Protein AF-0000000078639672 (afdb_homodimer)

Radius of gyration: 25.19 Å; Cα contacts (8 Å, |Δi|>4): 511; chains: 2; bounding box: 59×84×53 Å

Secondary structure (DSSP, 8-state):
-HHHHHHHHHHHHHHHHHHHHHHHHHHHH-TT-S-HHHHHHHHHHHHHHHHHHHHHHHHHHHHHTTHHHHHHHHHHHHHHHHHHHH--HHHHHHHHHHHHHHHHHHHHHHHHHHHHT--GGGHHHHHHHHHHHHHHHHHHHHHHHHHHT--HHHHHHHHHHHHHHHHHHHHHHHHHHHHHHHHHHHHHHHHHHHHHHHHHHHHHHHHHHH-/-HHHHHHHHHHHHHHHHHHHHHHHHHHHH-TT-S-HHHHHHHHHHHHHHHHHHHHHHHHHHHHHTTHHHHHHHHHHHHHHHHHHHH--HHHHHHHHHHHHHHHHHHHHHHHHHHHHT--GGGHHHHHHHHHHHHHHHHHHHHHHHHHHT--HHHHHHHHHHHHHHHHHHHHHHHHHHHHHHHHHHHHHHHHHHHHHHHHHHHHHHHHHHH-

Solvent-accessible surface area (backbone atoms only — not comparable to full-atom values): 20498 Å² total; per-residue (Å²): 112,68,67,54,38,49,51,46,15,52,54,46,17,54,51,50,50,50,62,72,43,42,61,59,45,48,40,70,60,40,70,80,59,84,51,60,68,56,47,53,37,49,16,32,46,35,18,17,59,18,10,49,45,23,58,73,41,40,65,52,35,68,72,54,47,58,51,57,55,34,50,51,38,36,50,46,10,52,44,29,32,47,48,26,70,63,67,37,64,71,57,39,52,52,44,52,25,49,46,32,15,53,47,32,17,50,53,30,44,47,51,32,56,51,51,67,74,45,56,76,86,46,40,44,54,51,50,10,47,31,47,20,51,11,26,44,53,30,27,52,54,50,51,53,47,62,72,64,63,59,54,66,43,55,46,28,36,49,51,11,49,53,28,41,55,48,23,52,54,47,46,53,51,42,52,50,47,51,50,46,49,55,48,37,51,63,52,45,54,54,47,48,51,49,46,49,48,46,45,50,49,45,52,53,46,51,54,50,69,75,95,111,69,67,54,39,50,51,47,14,51,54,46,17,55,51,50,50,51,61,72,42,43,62,58,46,49,40,71,62,40,69,82,60,86,51,60,67,56,49,54,37,48,15,32,45,36,20,16,59,18,9,48,48,22,57,72,41,42,65,52,36,69,72,56,48,59,53,57,56,36,50,50,38,37,50,45,12,52,44,31,32,47,47,26,68,64,67,38,62,71,58,39,54,52,45,51,25,48,44,32,16,54,48,31,18,49,52,29,45,48,51,31,54,53,51,67,74,46,56,76,86,46,40,42,54,49,48,10,49,31,47,20,51,10,26,44,50,30,27,53,54,49,51,53,47,63,73,66,62,58,54,66,41,54,46,29,35,49,49,11,49,52,28,41,55,48,25,54,55,48,46,53,50,43,53,52,47,50,50,45,48,56,50,37,50,62,52,45,54,52,46,48,50,49,47,49,48,47,46,50,48,44,54,52,48,53,56,51,69,75,96

InterPro domains:
  IPR002666 Reduced folate carrier [PF01770] (8-157)
  IPR002666 Reduced folate carrier [PTHR10686] (8-180)

Organism: Amborella trichopoda (NCBI:txid13333)

Structure (mmCIF, N/CA/C/O backbone):
data_AF-0000000078639672-model_v1
#
loop_
_entity.id
_entity.type
_entity.pdbx_description
1 polymer 'Nodulin-like domain-containing protein'
#
loop_
_atom_site.group_PDB
_atom_site.id
_atom_site.type_symbol
_atom_site.label_atom_id
_atom_site.label_alt_id
_atom_site.label_comp_id
_atom_site.label_asym_id
_atom_site.label_entity_id
_atom_site.label_seq_id
_atom_site.pdbx_PDB_ins_code
_atom_site.Cartn_x
_atom_site.Cartn_y
_atom_site.Cartn_z
_atom_site.occupancy
_atom_site.B_iso_or_equiv
_atom_site.auth_seq_id
_atom_site.auth_comp_id
_atom_site.auth_asym_id
_atom_site.auth_atom_id
_atom_site.pdbx_PDB_model_num
ATOM 1 N N . MET A 1 1 ? -13.82 11.18 11.859 1 69.06 1 MET A N 1
ATOM 2 C CA . MET A 1 1 ? -12.469 10.625 11.859 1 69.06 1 MET A CA 1
ATOM 3 C C . MET A 1 1 ? -12.5 9.102 11.781 1 69.06 1 MET A C 1
ATOM 5 O O . MET A 1 1 ? -11.875 8.508 10.906 1 69.06 1 MET A O 1
ATOM 9 N N . PHE A 1 2 ? -13.398 8.531 12.539 1 73.81 2 PHE A N 1
ATOM 10 C CA . PHE A 1 2 ? -13.492 7.074 12.586 1 73.81 2 PHE A CA 1
ATOM 11 C C . PHE A 1 2 ? -14.055 6.531 11.281 1 73.81 2 PHE A C 1
ATOM 13 O O . PHE A 1 2 ? -13.57 5.527 10.758 1 73.81 2 PHE A O 1
ATOM 20 N N . GLU A 1 3 ? -14.969 7.25 10.695 1 77.62 3 GLU A N 1
ATOM 21 C CA . GLU A 1 3 ? -15.586 6.805 9.453 1 77.62 3 GLU A CA 1
ATOM 22 C C . GLU A 1 3 ? -14.578 6.793 8.305 1 77.62 3 GLU A C 1
ATOM 24 O O . GLU A 1 3 ? -14.594 5.895 7.465 1 77.62 3 GLU A O 1
ATOM 29 N N . ASP A 1 4 ? -13.703 7.715 8.289 1 81.12 4 ASP A N 1
ATOM 30 C CA . ASP A 1 4 ? -12.695 7.797 7.234 1 81.12 4 ASP A CA 1
ATOM 31 C C . ASP A 1 4 ? -11.641 6.711 7.398 1 81.12 4 ASP A C 1
ATOM 33 O O . ASP A 1 4 ? -11.148 6.156 6.414 1 81.12 4 ASP A O 1
ATOM 37 N N . GLU A 1 5 ? -11.414 6.398 8.594 1 83.75 5 GLU A N 1
ATOM 38 C CA . GLU A 1 5 ? -10.453 5.328 8.859 1 83.75 5 GLU A CA 1
ATOM 39 C C . GLU A 1 5 ? -11.008 3.975 8.422 1 83.75 5 GLU A C 1
ATOM 41 O O . GLU A 1 5 ? -10.266 3.141 7.895 1 83.75 5 GLU A O 1
ATOM 46 N N . VAL A 1 6 ? -12.25 3.857 8.695 1 85.44 6 VAL A N 1
ATOM 47 C CA . VAL A 1 6 ? -12.891 2.605 8.305 1 85.44 6 VAL A CA 1
ATOM 48 C C . VAL A 1 6 ? -12.914 2.488 6.785 1 85.44 6 VAL A C 1
ATOM 50 O O . VAL A 1 6 ? -12.664 1.415 6.234 1 85.44 6 VAL A O 1
ATOM 53 N N . ARG A 1 7 ? -13.148 3.555 6.188 1 84.94 7 ARG A N 1
ATOM 54 C CA . ARG A 1 7 ? -13.188 3.551 4.73 1 84.94 7 ARG A CA 1
ATOM 55 C C . ARG A 1 7 ? -11.812 3.234 4.145 1 84.94 7 ARG A C 1
ATOM 57 O O . ARG A 1 7 ? -11.711 2.486 3.172 1 84.94 7 ARG A O 1
ATOM 64 N N . TRP A 1 8 ? -10.859 3.799 4.73 1 87.44 8 TRP A N 1
ATOM 65 C CA . TRP A 1 8 ? -9.492 3.523 4.293 1 87.44 8 TRP A CA 1
ATOM 66 C C . TRP A 1 8 ? -9.148 2.049 4.48 1 87.44 8 TRP A C 1
ATOM 68 O O . TRP A 1 8 ? -8.633 1.404 3.568 1 87.44 8 TRP A O 1
ATOM 78 N N . ALA A 1 9 ? -9.492 1.566 5.578 1 89.62 9 ALA A N 1
ATOM 79 C CA . ALA A 1 9 ? -9.133 0.195 5.93 1 89.62 9 ALA A CA 1
ATOM 80 C C . ALA A 1 9 ? -9.852 -0.807 5.031 1 89.62 9 ALA A C 1
ATOM 82 O O . ALA A 1 9 ? -9.258 -1.787 4.582 1 89.62 9 ALA A O 1
ATOM 83 N N . VAL A 1 10 ? -11.078 -0.561 4.758 1 90.31 10 VAL A N 1
ATOM 84 C CA . VAL A 1 10 ? -11.883 -1.469 3.951 1 90.31 10 VAL A CA 1
ATOM 85 C C . VAL A 1 10 ? -11.391 -1.458 2.506 1 90.31 10 VAL A C 1
ATOM 87 O O . VAL A 1 10 ? -11.25 -2.514 1.886 1 90.31 10 VAL A O 1
ATOM 90 N N . ALA A 1 11 ? -11.18 -0.296 1.993 1 90.38 11 ALA A N 1
ATOM 91 C CA . ALA A 1 11 ? -10.68 -0.192 0.625 1 90.38 11 ALA A CA 1
ATOM 92 C C . ALA A 1 11 ? -9.305 -0.841 0.494 1 90.38 11 ALA A C 1
ATOM 94 O O . ALA A 1 11 ? -9.031 -1.54 -0.485 1 90.38 11 ALA A O 1
ATOM 95 N N . TYR A 1 12 ? -8.508 -0.645 1.438 1 91.06 12 TYR A N 1
ATOM 96 C CA . TYR A 1 12 ? -7.172 -1.234 1.435 1 91.06 12 TYR A CA 1
ATOM 97 C C . TYR A 1 12 ? -7.246 -2.756 1.483 1 91.06 12 TYR A C 1
ATOM 99 O O . TYR A 1 12 ? -6.574 -3.443 0.71 1 91.06 12 TYR A O 1
ATOM 107 N N . ALA A 1 13 ? -7.996 -3.189 2.418 1 92.81 13 ALA A N 1
ATOM 108 C CA . ALA A 1 13 ? -8.117 -4.637 2.584 1 92.81 13 ALA A CA 1
ATOM 109 C C . ALA A 1 13 ? -8.633 -5.293 1.308 1 92.81 13 ALA A C 1
ATOM 111 O O . ALA A 1 13 ? -8.078 -6.297 0.849 1 92.81 13 ALA A O 1
ATOM 112 N N . GLY A 1 14 ? -9.703 -4.738 0.799 1 93.19 14 GLY A N 1
ATOM 113 C CA . GLY A 1 14 ? -10.273 -5.293 -0.419 1 93.19 14 GLY A CA 1
ATOM 114 C C . GLY A 1 14 ? -9.305 -5.289 -1.585 1 93.19 14 GLY A C 1
ATOM 115 O O . GLY A 1 14 ? -9.156 -6.297 -2.279 1 93.19 14 GLY A O 1
ATOM 116 N N . PHE A 1 15 ? -8.633 -4.211 -1.782 1 92.56 15 PHE A N 1
ATOM 117 C CA . PHE A 1 15 ? -7.707 -4.105 -2.9 1 92.56 15 PHE A CA 1
ATOM 118 C C . PHE A 1 15 ? -6.504 -5.023 -2.689 1 92.56 15 PHE A C 1
ATOM 120 O O . PHE A 1 15 ? -6 -5.621 -3.643 1 92.56 15 PHE A O 1
ATOM 127 N N . SER A 1 16 ? -6.027 -5.07 -1.49 1 90.56 16 SER A N 1
ATOM 128 C CA . SER A 1 16 ? -4.914 -5.961 -1.183 1 90.56 16 SER A CA 1
ATOM 129 C C . SER A 1 16 ? -5.258 -7.41 -1.513 1 90.56 16 SER A C 1
ATOM 131 O O . SER A 1 16 ? -4.41 -8.156 -1.998 1 90.56 16 SER A O 1
ATOM 133 N N . LEU A 1 17 ? -6.434 -7.801 -1.292 1 90.94 17 LEU A N 1
ATOM 134 C CA . LEU A 1 17 ? -6.875 -9.148 -1.628 1 90.94 17 LEU A CA 1
ATOM 135 C C . LEU A 1 17 ? -6.848 -9.375 -3.137 1 90.94 17 LEU A C 1
ATOM 137 O O . LEU A 1 17 ? -6.406 -10.422 -3.605 1 90.94 17 LEU A O 1
ATOM 141 N N . VAL A 1 18 ? -7.324 -8.414 -3.836 1 91.75 18 VAL A N 1
ATOM 142 C CA . VAL A 1 18 ? -7.316 -8.492 -5.293 1 91.75 18 VAL A CA 1
ATOM 143 C C . VAL A 1 18 ? -5.883 -8.641 -5.793 1 91.75 18 VAL A C 1
ATOM 145 O O . VAL A 1 18 ? -5.613 -9.438 -6.695 1 91.75 18 VAL A O 1
ATOM 148 N N . GLN A 1 19 ? -5.02 -7.926 -5.172 1 87.44 19 GLN A N 1
ATOM 149 C CA . GLN A 1 19 ? -3.619 -7.969 -5.586 1 87.44 19 GLN A CA 1
ATOM 150 C C . GLN A 1 19 ? -2.986 -9.312 -5.242 1 87.44 19 GLN A C 1
ATOM 152 O O . GLN A 1 19 ? -2.221 -9.867 -6.031 1 87.44 19 GLN A O 1
ATOM 157 N N . ASN A 1 20 ? -3.289 -9.828 -4.141 1 82.81 20 ASN A N 1
ATOM 158 C CA . ASN A 1 20 ? -2.686 -11.062 -3.662 1 82.81 20 ASN A CA 1
ATOM 159 C C . ASN A 1 20 ? -3.15 -12.266 -4.48 1 82.81 20 ASN A C 1
ATOM 161 O O . ASN A 1 20 ? -2.414 -13.242 -4.633 1 82.81 20 ASN A O 1
ATOM 165 N N . TYR A 1 21 ? -4.309 -12.148 -5.039 1 86.38 21 TYR A N 1
ATOM 166 C CA . TYR A 1 21 ? -4.867 -13.312 -5.715 1 86.38 21 TYR A CA 1
ATOM 167 C C . TYR A 1 21 ? -4.965 -13.078 -7.219 1 86.38 21 TYR A C 1
ATOM 169 O O . TYR A 1 21 ? -5.484 -13.922 -7.953 1 86.38 21 TYR A O 1
ATOM 177 N N . GLY A 1 22 ? -4.523 -11.961 -7.621 1 87.44 22 GLY A N 1
ATOM 178 C CA . GLY A 1 22 ? -4.586 -11.633 -9.039 1 87.44 22 GLY A CA 1
ATOM 179 C C . GLY A 1 22 ? -3.873 -12.648 -9.914 1 87.44 22 GLY A C 1
ATOM 180 O O . GLY A 1 22 ? -4.445 -13.141 -10.891 1 87.44 22 GLY A O 1
ATOM 181 N N . THR A 1 23 ? -2.709 -12.945 -9.555 1 81.81 23 THR A N 1
ATOM 182 C CA . THR A 1 23 ? -1.914 -13.875 -10.359 1 81.81 23 THR A CA 1
ATOM 183 C C . THR A 1 23 ? -2.537 -15.266 -10.359 1 81.81 23 THR A C 1
ATOM 185 O O . THR A 1 23 ? -2.496 -15.969 -11.367 1 81.81 23 THR A O 1
ATOM 188 N N . ASN A 1 24 ? -3.088 -15.648 -9.219 1 83.12 24 ASN A N 1
ATOM 189 C CA . ASN A 1 24 ? -3.787 -16.922 -9.141 1 83.12 24 ASN A CA 1
ATOM 190 C C . ASN A 1 24 ? -4.965 -16.984 -10.117 1 83.12 24 ASN A C 1
ATOM 192 O O . ASN A 1 24 ? -5.23 -18.016 -10.711 1 83.12 24 ASN A O 1
ATOM 196 N N . LEU A 1 25 ? -5.656 -15.922 -10.195 1 89.06 25 LEU A N 1
ATOM 197 C CA . LEU A 1 25 ? -6.789 -15.844 -11.109 1 89.06 25 LEU A CA 1
ATOM 198 C C . LEU A 1 25 ? -6.332 -15.977 -12.562 1 89.06 25 LEU A C 1
ATOM 200 O O . LEU A 1 25 ? -6.938 -16.703 -13.344 1 89.06 25 LEU A O 1
ATOM 204 N N . PHE A 1 26 ? -5.207 -15.312 -12.883 1 90.19 26 PHE A N 1
ATOM 205 C CA . PHE A 1 26 ? -4.672 -15.367 -14.242 1 90.19 26 PHE A CA 1
ATOM 206 C C . PHE A 1 26 ? -4.258 -16.781 -14.602 1 90.19 26 PHE A C 1
ATOM 208 O O . PHE A 1 26 ? -4.543 -17.266 -15.703 1 90.19 26 PHE A O 1
ATOM 215 N N . GLU A 1 27 ? -3.619 -17.406 -13.711 1 85.62 27 GLU A N 1
ATOM 216 C CA . GLU A 1 27 ? -3.137 -18.766 -13.953 1 85.62 27 GLU A CA 1
ATOM 217 C C . GLU A 1 27 ? -4.297 -19.75 -14.086 1 85.62 27 GLU A C 1
ATOM 219 O O . GLU A 1 27 ? -4.211 -20.719 -14.852 1 85.62 27 GLU A O 1
ATOM 224 N N . ALA A 1 28 ? -5.32 -19.516 -13.352 1 87.94 28 ALA A N 1
ATOM 225 C CA . ALA A 1 28 ? -6.492 -20.391 -13.422 1 87.94 28 ALA A CA 1
ATOM 226 C C . ALA A 1 28 ? -7.188 -20.266 -14.773 1 87.94 28 ALA A C 1
ATOM 228 O O . ALA A 1 28 ? -7.762 -21.234 -15.273 1 87.94 28 ALA A O 1
ATOM 229 N N . ILE A 1 29 ? -7.184 -19.109 -15.32 1 91.56 29 ILE A N 1
ATOM 230 C CA . ILE A 1 29 ? -7.828 -18.891 -16.609 1 91.56 29 ILE A CA 1
ATOM 231 C C . ILE A 1 29 ? -6.945 -19.422 -17.734 1 91.56 29 ILE A C 1
ATOM 233 O O . ILE A 1 29 ? -7.422 -20.125 -18.625 1 91.56 29 ILE A O 1
ATOM 237 N N . ASP A 1 30 ? -5.68 -19.031 -17.672 1 91.88 30 ASP A N 1
ATOM 238 C CA . ASP A 1 30 ? -4.73 -19.438 -18.703 1 91.88 30 ASP A CA 1
ATOM 239 C C . ASP A 1 30 ? -3.373 -19.781 -18.094 1 91.88 30 ASP A C 1
ATOM 241 O O . ASP A 1 30 ? -2.482 -18.938 -18.031 1 91.88 30 ASP A O 1
ATOM 245 N N . PRO A 1 31 ? -3.188 -20.984 -17.797 1 86.44 31 PRO A N 1
ATOM 246 C CA . PRO A 1 31 ? -1.941 -21.422 -17.172 1 86.44 31 PRO A CA 1
ATOM 247 C C . PRO A 1 31 ? -0.727 -21.266 -18.078 1 86.44 31 PRO A C 1
ATOM 249 O O . PRO A 1 31 ? 0.41 -21.234 -17.594 1 86.44 31 PRO A O 1
ATOM 252 N N . LYS A 1 32 ? -0.931 -21.156 -19.312 1 86.38 32 LYS A N 1
ATOM 253 C CA . LYS A 1 32 ? 0.191 -21.094 -20.234 1 86.38 32 LYS A CA 1
ATOM 254 C C . LYS A 1 32 ? 0.578 -19.641 -20.531 1 86.38 32 LYS A C 1
ATOM 256 O O . LYS A 1 32 ? 1.569 -19.391 -21.219 1 86.38 32 LYS A O 1
ATOM 261 N N . SER A 1 33 ? -0.171 -18.828 -19.984 1 83.81 33 SER A N 1
ATOM 262 C CA . SER A 1 33 ? 0.112 -17.422 -20.297 1 83.81 33 SER A CA 1
ATOM 263 C C . SER A 1 33 ? 1.428 -16.984 -19.656 1 83.81 33 SER A C 1
ATOM 265 O O . SER A 1 33 ? 1.696 -17.266 -18.5 1 83.81 33 SER A O 1
ATOM 267 N N . LYS A 1 34 ? 2.27 -16.297 -20.484 1 78.5 34 LYS A N 1
ATOM 268 C CA . LYS A 1 34 ? 3.543 -15.773 -20 1 78.5 34 LYS A CA 1
ATOM 269 C C . LYS A 1 34 ? 3.447 -14.281 -19.719 1 78.5 34 LYS A C 1
ATOM 271 O O . LYS A 1 34 ? 4.461 -13.625 -19.469 1 78.5 34 LYS A O 1
ATOM 276 N N . PHE A 1 35 ? 2.227 -13.789 -19.625 1 82 35 PHE A N 1
ATOM 277 C CA . PHE A 1 35 ? 2.057 -12.344 -19.547 1 82 35 PHE A CA 1
ATOM 278 C C . PHE A 1 35 ? 1.667 -11.922 -18.141 1 82 35 PHE A C 1
ATOM 280 O O . PHE A 1 35 ? 1.546 -10.727 -17.859 1 82 35 PHE A O 1
ATOM 287 N N . ASN A 1 36 ? 1.605 -12.75 -17.188 1 83.06 36 ASN A N 1
ATOM 288 C CA . ASN A 1 36 ? 1.139 -12.438 -15.844 1 83.06 36 ASN A CA 1
ATOM 289 C C . ASN A 1 36 ? 2.025 -11.391 -15.172 1 83.06 36 ASN A C 1
ATOM 291 O O . ASN A 1 36 ? 1.525 -10.422 -14.594 1 83.06 36 ASN A O 1
ATOM 295 N N . GLY A 1 37 ? 3.264 -11.586 -15.258 1 78.81 37 GLY A N 1
ATOM 296 C CA . GLY A 1 37 ? 4.188 -10.617 -14.695 1 78.81 37 GLY A CA 1
ATOM 297 C C . GLY A 1 37 ? 4.07 -9.242 -15.344 1 78.81 37 GLY A C 1
ATOM 298 O O . GLY A 1 37 ? 4.145 -8.219 -14.656 1 78.81 37 GLY A O 1
ATOM 299 N N . HIS A 1 38 ? 3.852 -9.281 -16.609 1 82.38 38 HIS A N 1
ATOM 300 C CA . HIS A 1 38 ? 3.715 -8.031 -17.344 1 82.38 38 HIS A CA 1
ATOM 301 C C . HIS A 1 38 ? 2.432 -7.305 -16.953 1 82.38 38 HIS A C 1
ATOM 303 O O . HIS A 1 38 ? 2.406 -6.074 -16.906 1 82.38 38 HIS A O 1
ATOM 309 N N . ILE A 1 39 ? 1.411 -8.055 -16.703 1 87 39 ILE A N 1
ATOM 310 C CA . ILE A 1 39 ? 0.132 -7.461 -16.328 1 87 39 ILE A CA 1
ATOM 311 C C . ILE A 1 39 ? 0.239 -6.84 -14.945 1 87 39 ILE A C 1
ATOM 313 O O . ILE A 1 39 ? -0.32 -5.77 -14.695 1 87 39 ILE A O 1
ATOM 317 N N . ILE A 1 40 ? 0.947 -7.434 -14.039 1 84.88 40 ILE A N 1
ATOM 318 C CA . ILE A 1 40 ? 1.197 -6.867 -12.719 1 84.88 40 ILE A CA 1
ATOM 319 C C . ILE A 1 40 ? 1.944 -5.543 -12.859 1 84.88 40 ILE A C 1
ATOM 321 O O . ILE A 1 40 ? 1.569 -4.543 -12.242 1 84.88 40 ILE A O 1
ATOM 325 N N . ALA A 1 41 ? 2.906 -5.582 -13.703 1 84.88 41 ALA A N 1
ATOM 326 C CA . ALA A 1 41 ? 3.656 -4.352 -13.953 1 84.88 41 ALA A CA 1
ATOM 327 C C . ALA A 1 41 ? 2.754 -3.266 -14.523 1 84.88 41 ALA A C 1
ATOM 329 O O . ALA A 1 41 ? 2.826 -2.105 -14.109 1 84.88 41 ALA A O 1
ATOM 330 N N . ALA A 1 42 ? 1.934 -3.654 -15.453 1 87.88 42 ALA A N 1
ATOM 331 C CA . ALA A 1 42 ? 1.019 -2.709 -16.094 1 87.88 42 ALA A CA 1
ATOM 332 C C . ALA A 1 42 ? 0.027 -2.145 -15.078 1 87.88 42 ALA A C 1
ATOM 334 O O . ALA A 1 42 ? -0.361 -0.977 -15.164 1 87.88 42 ALA A O 1
ATOM 335 N N . SER A 1 43 ? -0.411 -2.988 -14.188 1 90 43 SER A N 1
ATOM 336 C CA . SER A 1 43 ? -1.342 -2.533 -13.164 1 90 43 SER A CA 1
ATOM 337 C C . SER A 1 43 ? -0.69 -1.51 -12.234 1 90 43 SER A C 1
ATOM 339 O O . SER A 1 43 ? -1.343 -0.564 -11.789 1 90 43 SER A O 1
ATOM 341 N N . GLN A 1 44 ? 0.54 -1.664 -11.961 1 88.06 44 GLN A N 1
ATOM 342 C CA . GLN A 1 44 ? 1.264 -0.686 -11.156 1 88.06 44 GLN A CA 1
ATOM 343 C C . GLN A 1 44 ? 1.438 0.627 -11.914 1 88.06 44 GLN A C 1
ATOM 345 O O . GLN A 1 44 ? 1.329 1.707 -11.328 1 88.06 44 GLN A O 1
ATOM 350 N N . VAL A 1 45 ? 1.686 0.515 -13.195 1 87.81 45 VAL A N 1
ATOM 351 C CA . VAL A 1 45 ? 1.77 1.71 -14.023 1 87.81 45 VAL A CA 1
ATOM 352 C C . VAL A 1 45 ? 0.434 2.451 -14.008 1 87.81 45 VAL A C 1
ATOM 354 O O . VAL A 1 45 ? 0.401 3.682 -13.93 1 87.81 45 VAL A O 1
ATOM 357 N N . ALA A 1 46 ? -0.589 1.692 -14.102 1 89.38 46 ALA A N 1
ATOM 358 C CA . ALA A 1 46 ? -1.916 2.303 -14.07 1 89.38 46 ALA A CA 1
ATOM 359 C C . ALA A 1 46 ? -2.174 2.986 -12.727 1 89.38 46 ALA A C 1
ATOM 361 O O . ALA A 1 46 ? -2.898 3.98 -12.664 1 89.38 46 ALA A O 1
ATOM 362 N N . GLY A 1 47 ? -1.655 2.416 -11.703 1 92.19 47 GLY A N 1
ATOM 363 C CA . GLY A 1 47 ? -1.774 3.031 -10.391 1 92.19 47 GLY A CA 1
ATOM 364 C C . GLY A 1 47 ? -1.135 4.406 -10.312 1 92.19 47 GLY A C 1
ATOM 365 O O . GLY A 1 47 ? -1.592 5.266 -9.562 1 92.19 47 GLY A O 1
ATOM 366 N N . SER A 1 48 ? -0.084 4.633 -11.07 1 90.75 48 SER A N 1
ATOM 367 C CA . SER A 1 48 ? 0.646 5.895 -11.039 1 90.75 48 SER A CA 1
ATOM 368 C C . SER A 1 48 ? -0.229 7.051 -11.516 1 90.75 48 SER A C 1
ATOM 370 O O . SER A 1 48 ? -0.482 7.996 -10.766 1 90.75 48 SER A O 1
ATOM 372 N N . PRO A 1 49 ? -0.74 6.977 -12.688 1 91.19 49 PRO A N 1
ATOM 373 C CA . PRO A 1 49 ? -1.664 8.047 -13.062 1 91.19 49 PRO A CA 1
ATOM 374 C C . PRO A 1 49 ? -2.922 8.078 -12.203 1 91.19 49 PRO A C 1
ATOM 376 O O . PRO A 1 49 ? -3.488 9.148 -11.961 1 91.19 49 PRO A O 1
ATOM 379 N N . GLY A 1 50 ? -3.377 6.973 -11.719 1 92.44 50 GLY A N 1
ATOM 380 C CA . GLY A 1 50 ? -4.484 6.945 -10.781 1 92.44 50 GLY A CA 1
ATOM 381 C C . GLY A 1 50 ? -4.234 7.773 -9.531 1 92.44 50 GLY A C 1
ATOM 382 O O . GLY A 1 50 ? -5.098 8.547 -9.109 1 92.44 50 GLY A O 1
ATOM 383 N N . SER A 1 51 ? -3.051 7.633 -9.008 1 92.19 51 SER A N 1
ATOM 384 C CA . SER A 1 51 ? -2.705 8.398 -7.816 1 92.19 51 SER A CA 1
ATOM 385 C C . SER A 1 51 ? -2.66 9.898 -8.117 1 92.19 51 SER A C 1
ATOM 387 O O . SER A 1 51 ? -3.102 10.711 -7.301 1 92.19 51 SER A O 1
ATOM 389 N N . LEU A 1 52 ? -2.189 10.305 -9.289 1 91.5 52 LEU A N 1
ATOM 390 C CA . LEU A 1 52 ? -2.105 11.711 -9.664 1 91.5 52 LEU A CA 1
ATOM 391 C C . LEU A 1 52 ? -3.492 12.281 -9.938 1 91.5 52 LEU A C 1
ATOM 393 O O . LEU A 1 52 ? -3.729 13.477 -9.719 1 91.5 52 LEU A O 1
ATOM 397 N N . SER A 1 53 ? -4.332 11.477 -10.367 1 93.19 53 SER A N 1
ATOM 398 C CA . SER A 1 53 ? -5.684 11.938 -10.664 1 93.19 53 SER A CA 1
ATOM 399 C C . SER A 1 53 ? -6.398 12.406 -9.406 1 93.19 53 SER A C 1
ATOM 401 O O . SER A 1 53 ? -7.375 13.156 -9.484 1 93.19 53 SER A O 1
ATOM 403 N N . ALA A 1 54 ? -5.949 11.906 -8.305 1 91 54 ALA A N 1
ATOM 404 C CA . ALA A 1 54 ? -6.547 12.312 -7.039 1 91 54 ALA A CA 1
ATOM 405 C C . ALA A 1 54 ? -6.453 13.828 -6.848 1 91 54 ALA A C 1
ATOM 407 O O . ALA A 1 54 ? -7.312 14.43 -6.203 1 91 54 ALA A O 1
ATOM 408 N N . ILE A 1 55 ? -5.41 14.438 -7.418 1 88.88 55 ILE A N 1
ATOM 409 C CA . ILE A 1 55 ? -5.234 15.883 -7.309 1 88.88 55 ILE A CA 1
ATOM 410 C C . ILE A 1 55 ? -6.422 16.594 -7.953 1 88.88 55 ILE A C 1
ATOM 412 O O . ILE A 1 55 ? -6.941 17.578 -7.406 1 88.88 55 ILE A O 1
ATOM 416 N N . TYR A 1 56 ? -6.836 16.109 -9.016 1 89.94 56 TYR A N 1
ATOM 417 C CA . TYR A 1 56 ? -7.941 16.703 -9.75 1 89.94 56 TYR A CA 1
ATOM 418 C C . TYR A 1 56 ? -9.281 16.312 -9.156 1 89.94 56 TYR A C 1
ATOM 420 O O . TYR A 1 56 ? -10.289 17 -9.344 1 89.94 56 TYR A O 1
ATOM 428 N N . LEU A 1 57 ? -9.312 15.242 -8.477 1 90.94 57 LEU A N 1
ATOM 429 C CA . LEU A 1 57 ? -10.555 14.734 -7.902 1 90.94 57 LEU A CA 1
ATOM 430 C C . LEU A 1 57 ? -10.797 15.32 -6.516 1 90.94 57 LEU A C 1
ATOM 432 O O . LEU A 1 57 ? -11.906 15.242 -5.988 1 90.94 57 LEU A O 1
ATOM 436 N N . ASP A 1 58 ? -9.781 15.875 -6.031 1 89.06 58 ASP A N 1
ATOM 437 C CA . ASP A 1 58 ? -9.836 16.359 -4.656 1 89.06 58 ASP A CA 1
ATOM 438 C C . ASP A 1 58 ? -10.961 17.391 -4.484 1 89.06 58 ASP A C 1
ATOM 440 O O . ASP A 1 58 ? -11.758 17.281 -3.553 1 89.06 58 ASP A O 1
ATOM 444 N N . PRO A 1 59 ? -11.039 18.391 -5.387 1 86.88 59 PRO A N 1
ATOM 445 C CA . PRO A 1 59 ? -12.141 19.359 -5.246 1 86.88 59 PRO A CA 1
ATOM 446 C C . PRO A 1 59 ? -13.516 18.703 -5.312 1 86.88 59 PRO A C 1
ATOM 448 O O . PRO A 1 59 ? -14.438 19.125 -4.617 1 86.88 59 PRO A O 1
ATOM 451 N N . ILE A 1 60 ? -13.641 17.719 -6.133 1 86.88 60 ILE A N 1
ATOM 452 C CA . ILE A 1 60 ? -14.898 17 -6.258 1 86.88 60 ILE A CA 1
ATOM 453 C C . ILE A 1 60 ? -15.188 16.234 -4.961 1 86.88 60 ILE A C 1
ATOM 455 O O . ILE A 1 60 ? -16.328 16.203 -4.496 1 86.88 60 ILE A O 1
ATOM 459 N N . ALA A 1 61 ? -14.188 15.641 -4.418 1 85 61 ALA A N 1
ATOM 460 C CA . ALA A 1 61 ? -14.32 14.875 -3.18 1 85 61 ALA A CA 1
ATOM 461 C C . ALA A 1 61 ? -14.75 15.781 -2.025 1 85 61 ALA A C 1
ATOM 463 O O . ALA A 1 61 ? -15.539 15.375 -1.171 1 85 61 ALA A O 1
ATOM 464 N N . VAL A 1 62 ? -14.227 16.984 -2.049 1 81.94 62 VAL A N 1
ATOM 465 C CA . VAL A 1 62 ? -14.562 17.938 -0.997 1 81.94 62 VAL A CA 1
ATOM 466 C C . VAL A 1 62 ? -16.016 18.391 -1.15 1 81.94 62 VAL A C 1
ATOM 468 O O . VAL A 1 62 ? -16.734 18.531 -0.159 1 81.94 62 VAL A O 1
ATOM 471 N N . ASN A 1 63 ? -16.391 18.5 -2.363 1 82.69 63 ASN A N 1
ATOM 472 C CA . ASN A 1 63 ? -17.719 19.016 -2.645 1 82.69 63 ASN A CA 1
ATOM 473 C C . ASN A 1 63 ? -18.781 17.938 -2.447 1 82.69 63 ASN A C 1
ATOM 475 O O . ASN A 1 63 ? -19.891 18.219 -1.983 1 82.69 63 ASN A O 1
ATOM 479 N N . THR A 1 64 ? -18.422 16.766 -2.85 1 79.06 64 THR A N 1
ATOM 480 C CA . THR A 1 64 ? -19.422 15.703 -2.826 1 79.06 64 THR A CA 1
ATOM 481 C C . THR A 1 64 ? -19.328 14.906 -1.531 1 79.06 64 THR A C 1
ATOM 483 O O . THR A 1 64 ? -20.25 14.164 -1.189 1 79.06 64 THR A O 1
ATOM 486 N N . GLY A 1 65 ? -18.25 15.078 -0.856 1 73.81 65 GLY A N 1
ATOM 487 C CA . GLY A 1 65 ? -18.062 14.344 0.385 1 73.81 65 GLY A CA 1
ATOM 488 C C . GLY A 1 65 ? -17.859 12.852 0.174 1 73.81 65 GLY A C 1
ATOM 489 O O . GLY A 1 65 ? -16.938 12.445 -0.551 1 73.81 65 GLY A O 1
ATOM 490 N N . LEU A 1 66 ? -18.844 12.156 0.627 1 77.56 66 LEU A N 1
ATOM 491 C CA . LEU A 1 66 ? -18.719 10.703 0.719 1 77.56 66 LEU A CA 1
ATOM 492 C C . LEU A 1 66 ? -19.094 10.047 -0.604 1 77.56 66 LEU A C 1
ATOM 494 O O . LEU A 1 66 ? -18.734 8.891 -0.855 1 77.56 66 LEU A O 1
ATOM 498 N N . ALA A 1 67 ? -19.641 10.711 -1.538 1 83.38 67 ALA A N 1
ATOM 499 C CA . ALA A 1 67 ? -20.203 10.117 -2.742 1 83.38 67 ALA A CA 1
ATOM 500 C C . ALA A 1 67 ? -19.125 9.531 -3.635 1 83.38 67 ALA A C 1
ATOM 502 O O . ALA A 1 67 ? -19.297 8.453 -4.203 1 83.38 67 ALA A O 1
ATOM 503 N N . ILE A 1 68 ? -18.047 10.188 -3.768 1 87.38 68 ILE A N 1
ATOM 504 C CA . ILE A 1 68 ? -16.984 9.719 -4.648 1 87.38 68 ILE A CA 1
ATOM 505 C C . ILE A 1 68 ? -16.422 8.406 -4.117 1 87.38 68 ILE A C 1
ATOM 507 O O . ILE A 1 68 ? -16.047 7.527 -4.895 1 87.38 68 ILE A O 1
ATOM 511 N N . TYR A 1 69 ? -16.375 8.219 -2.865 1 87.5 69 TYR A N 1
ATOM 512 C CA . TYR A 1 69 ? -15.867 6.996 -2.258 1 87.5 69 TYR A CA 1
ATOM 513 C C . TYR A 1 69 ? -16.828 5.836 -2.463 1 87.5 69 TYR A C 1
ATOM 515 O O . TYR A 1 69 ? -16.406 4.715 -2.758 1 87.5 69 TYR A O 1
ATOM 523 N N . VAL A 1 70 ? -18.078 6.211 -2.297 1 89.75 70 VAL A N 1
ATOM 524 C CA . VAL A 1 70 ? -19.109 5.195 -2.492 1 89.75 70 VAL A CA 1
ATOM 525 C C . VAL A 1 70 ? -19.078 4.703 -3.938 1 89.75 70 VAL A C 1
ATOM 527 O O . VAL A 1 70 ? -19.125 3.496 -4.188 1 89.75 70 VAL A O 1
ATOM 530 N N . PHE A 1 71 ? -18.953 5.602 -4.824 1 91.62 71 PHE A N 1
ATOM 531 C CA . PHE A 1 71 ? -18.891 5.246 -6.234 1 91.62 71 PHE A CA 1
ATOM 532 C C . PHE A 1 71 ? -17.641 4.449 -6.547 1 91.62 71 PHE A C 1
ATOM 534 O O . PHE A 1 71 ? -17.672 3.498 -7.332 1 91.62 71 PHE A O 1
ATOM 541 N N . GLY A 1 72 ? -16.531 4.875 -6.008 1 93.38 72 GLY A N 1
ATOM 542 C CA . GLY A 1 72 ? -15.281 4.168 -6.234 1 93.38 72 GLY A CA 1
ATOM 543 C C . GLY A 1 72 ? -15.305 2.734 -5.73 1 93.38 72 GLY A C 1
ATOM 544 O O . GLY A 1 72 ? -14.906 1.813 -6.445 1 93.38 72 GLY A O 1
ATOM 545 N N . VAL A 1 73 ? -15.828 2.539 -4.543 1 94.25 73 VAL A N 1
ATOM 546 C CA . VAL A 1 73 ? -15.883 1.205 -3.955 1 94.25 73 VAL A CA 1
ATOM 547 C C . VAL A 1 73 ? -16.875 0.338 -4.727 1 94.25 73 VAL A C 1
ATOM 549 O O . VAL A 1 73 ? -16.641 -0.856 -4.93 1 94.25 73 VAL A O 1
ATOM 552 N N . ALA A 1 74 ? -17.953 0.942 -5.176 1 95.25 74 ALA A N 1
ATOM 553 C CA . ALA A 1 74 ? -18.922 0.215 -5.996 1 95.25 74 ALA A CA 1
ATOM 554 C C . ALA A 1 74 ? -18.297 -0.233 -7.312 1 95.25 74 ALA A C 1
ATOM 556 O O . ALA A 1 74 ? -18.547 -1.345 -7.781 1 95.25 74 ALA A O 1
ATOM 557 N N . ALA A 1 75 ? -17.562 0.665 -7.879 1 96.44 75 ALA A N 1
ATOM 558 C CA . ALA A 1 75 ? -16.875 0.327 -9.125 1 96.44 75 ALA A CA 1
ATOM 559 C C . ALA A 1 75 ? -15.914 -0.839 -8.922 1 96.44 75 ALA A C 1
ATOM 561 O O . ALA A 1 75 ? -15.852 -1.755 -9.75 1 96.44 75 ALA A O 1
ATOM 562 N N . MET A 1 76 ? -15.172 -0.832 -7.84 1 96.69 76 MET A N 1
ATOM 563 C CA . MET A 1 76 ? -14.234 -1.91 -7.539 1 96.69 76 MET A CA 1
ATOM 564 C C . MET A 1 76 ? -14.969 -3.225 -7.312 1 96.69 76 MET A C 1
ATOM 566 O O . MET A 1 76 ? -14.492 -4.285 -7.723 1 96.69 76 MET A O 1
ATOM 570 N N . GLY A 1 77 ? -16.141 -3.088 -6.66 1 96.94 77 GLY A N 1
ATOM 571 C CA . GLY A 1 77 ? -16.953 -4.277 -6.492 1 96.94 77 GLY A CA 1
ATOM 572 C C . GLY A 1 77 ? -17.422 -4.867 -7.805 1 96.94 77 GLY A C 1
ATOM 573 O O . GLY A 1 77 ? -17.359 -6.086 -8 1 96.94 77 GLY A O 1
ATOM 574 N N . THR A 1 78 ? -17.859 -4.059 -8.672 1 97.31 78 THR A N 1
ATOM 575 C CA . THR A 1 78 ? -18.328 -4.492 -9.984 1 97.31 78 THR A CA 1
ATOM 576 C C . THR A 1 78 ? -17.188 -5.145 -10.773 1 97.31 78 THR A C 1
ATOM 578 O O . THR A 1 78 ? -17.406 -6.16 -11.445 1 97.31 78 THR A O 1
ATOM 581 N N . ILE A 1 79 ? -16.062 -4.562 -10.664 1 97.44 79 ILE A N 1
ATOM 582 C CA . ILE A 1 79 ? -14.898 -5.066 -11.375 1 97.44 79 ILE A CA 1
ATOM 583 C C . ILE A 1 79 ? -14.523 -6.445 -10.836 1 97.44 79 ILE A C 1
ATOM 585 O O . ILE A 1 79 ? -14.266 -7.371 -11.609 1 97.44 79 ILE A O 1
ATOM 589 N N . CYS A 1 80 ? -14.523 -6.578 -9.555 1 96.44 80 CYS A N 1
ATOM 590 C CA . CYS A 1 80 ? -14.195 -7.863 -8.945 1 96.44 80 CYS A CA 1
ATOM 591 C C . CYS A 1 80 ? -15.211 -8.93 -9.344 1 96.44 80 CYS A C 1
ATOM 593 O O . CYS A 1 80 ? -14.844 -10.062 -9.656 1 96.44 80 CYS A O 1
ATOM 595 N N . LEU A 1 81 ? -16.484 -8.562 -9.344 1 95.81 81 LEU A N 1
ATOM 596 C CA . LEU A 1 81 ? -17.531 -9.492 -9.766 1 95.81 81 LEU A CA 1
ATOM 597 C C . LEU A 1 81 ? -17.328 -9.922 -11.219 1 95.81 81 LEU A C 1
ATOM 599 O O . LEU A 1 81 ? -17.469 -11.102 -11.547 1 95.81 81 LEU A O 1
ATOM 603 N N . ALA A 1 82 ? -17.016 -8.992 -12 1 95.94 82 ALA A N 1
ATOM 604 C CA . ALA A 1 82 ? -16.781 -9.281 -13.414 1 95.94 82 ALA A CA 1
ATOM 605 C C . ALA A 1 82 ? -15.602 -10.219 -13.602 1 95.94 82 ALA A C 1
ATOM 607 O O . ALA A 1 82 ? -15.633 -11.109 -14.453 1 95.94 82 ALA A O 1
ATOM 608 N N . MET A 1 83 ? -14.586 -10.055 -12.867 1 95.38 83 MET A N 1
ATOM 609 C CA . MET A 1 83 ? -13.406 -10.906 -12.969 1 95.38 83 MET A CA 1
ATOM 610 C C . MET A 1 83 ? -13.734 -12.344 -12.562 1 95.38 83 MET A C 1
ATOM 612 O O . MET A 1 83 ? -13.195 -13.289 -13.133 1 95.38 83 MET A O 1
ATOM 616 N N . GLY A 1 84 ? -14.57 -12.453 -11.625 1 94 84 GLY A N 1
ATOM 617 C CA . GLY A 1 84 ? -14.961 -13.781 -11.172 1 94 84 GLY A CA 1
ATOM 618 C C . GLY A 1 84 ? -15.945 -14.469 -12.102 1 94 84 GLY A C 1
ATOM 619 O O . GLY A 1 84 ? -15.961 -15.695 -12.211 1 94 84 GLY A O 1
ATOM 620 N N . LEU A 1 85 ? -16.766 -13.727 -12.797 1 93.88 85 LEU A N 1
ATOM 621 C CA . LEU A 1 85 ? -17.859 -14.289 -13.586 1 93.88 85 LEU A CA 1
ATOM 622 C C . LEU A 1 85 ? -17.422 -14.555 -15.023 1 93.88 85 LEU A C 1
ATOM 624 O O . LEU A 1 85 ? -17.828 -15.547 -15.625 1 93.88 85 LEU A O 1
ATOM 628 N N . TYR A 1 86 ? -16.625 -13.688 -15.672 1 91.06 86 TYR A N 1
ATOM 629 C CA . TYR A 1 86 ? -16.328 -13.797 -17.094 1 91.06 86 TYR A CA 1
ATOM 630 C C . TYR A 1 86 ? -15.234 -14.836 -17.344 1 91.06 86 TYR A C 1
ATOM 632 O O . TYR A 1 86 ? -15.203 -15.461 -18.406 1 91.06 86 TYR A O 1
ATOM 640 N N . LYS A 1 87 ? -14.398 -15.141 -16.594 1 90 87 LYS A N 1
ATOM 641 C CA . LYS A 1 87 ? -13.32 -16.125 -16.703 1 90 87 LYS A CA 1
ATOM 642 C C . LYS A 1 87 ? -12.586 -15.984 -18.031 1 90 87 LYS A C 1
ATOM 644 O O . LYS A 1 87 ? -12.367 -16.969 -18.734 1 90 87 LYS A O 1
ATOM 649 N N . ASP A 1 88 ? -12.359 -14.828 -18.484 1 93.81 88 ASP A N 1
ATOM 650 C CA . ASP A 1 88 ? -11.641 -14.492 -19.703 1 93.81 88 ASP A CA 1
ATOM 651 C C . ASP A 1 88 ? -10.336 -13.766 -19.391 1 93.81 88 ASP A C 1
ATOM 653 O O . ASP A 1 88 ? -10.312 -12.844 -18.578 1 93.81 88 ASP A O 1
ATOM 657 N N . THR A 1 89 ? -9.391 -14.242 -20.094 1 92.88 89 THR A N 1
ATOM 658 C CA . THR A 1 89 ? -8.047 -13.742 -19.812 1 92.88 89 THR A CA 1
ATOM 659 C C . THR A 1 89 ? -7.953 -12.25 -20.109 1 92.88 89 THR A C 1
ATOM 661 O O . THR A 1 89 ? -7.469 -11.477 -19.281 1 92.88 89 THR A O 1
ATOM 664 N N . THR A 1 90 ? -8.391 -11.852 -21.281 1 92.44 90 THR A N 1
ATOM 665 C CA . THR A 1 90 ? -8.305 -10.453 -21.688 1 92.44 90 THR A CA 1
ATOM 666 C C . THR A 1 90 ? -9.117 -9.57 -20.75 1 92.44 90 THR A C 1
ATOM 668 O O . THR A 1 90 ? -8.68 -8.477 -20.375 1 92.44 90 THR A O 1
ATOM 671 N N . ALA A 1 91 ? -10.234 -10.047 -20.375 1 93.88 91 ALA A N 1
ATOM 672 C CA . ALA A 1 91 ? -11.086 -9.305 -19.453 1 93.88 91 ALA A CA 1
ATOM 673 C C . ALA A 1 91 ? -10.438 -9.211 -18.078 1 93.88 91 ALA A C 1
ATOM 675 O O . ALA A 1 91 ? -10.422 -8.141 -17.453 1 93.88 91 ALA A O 1
ATOM 676 N N . ALA A 1 92 ? -9.93 -10.242 -17.594 1 94.06 92 ALA A N 1
ATOM 677 C CA . ALA A 1 92 ? -9.305 -10.273 -16.266 1 94.06 92 ALA A CA 1
ATOM 678 C C . ALA A 1 92 ? -8.102 -9.328 -16.219 1 94.06 92 ALA A C 1
ATOM 680 O O . ALA A 1 92 ? -7.941 -8.586 -15.242 1 94.06 92 ALA A O 1
ATOM 681 N N . TYR A 1 93 ? -7.363 -9.297 -17.297 1 94.5 93 TYR A N 1
ATOM 682 C CA . TYR A 1 93 ? -6.191 -8.43 -17.375 1 94.5 93 TYR A CA 1
ATOM 683 C C . TYR A 1 93 ? -6.602 -6.965 -17.359 1 94.5 93 TYR A C 1
ATOM 685 O O . TYR A 1 93 ? -6.07 -6.176 -16.578 1 94.5 93 TYR A O 1
ATOM 693 N N . SER A 1 94 ? -7.52 -6.703 -18.188 1 95.31 94 SER A N 1
ATOM 694 C CA . SER A 1 94 ? -7.945 -5.312 -18.297 1 95.31 94 SER A CA 1
ATOM 695 C C . SER A 1 94 ? -8.594 -4.824 -17.016 1 95.31 94 SER A C 1
ATOM 697 O O . SER A 1 94 ? -8.359 -3.695 -16.578 1 95.31 94 SER A O 1
ATOM 699 N N . LEU A 1 95 ? -9.367 -5.641 -16.438 1 96.12 95 LEU A N 1
ATOM 700 C CA . LEU A 1 95 ? -10.062 -5.273 -15.211 1 96.12 95 LEU A CA 1
ATOM 701 C C . LEU A 1 95 ? -9.086 -5.148 -14.047 1 96.12 95 LEU A C 1
ATOM 703 O O . LEU A 1 95 ? -9.25 -4.285 -13.18 1 96.12 95 LEU A O 1
ATOM 707 N N . TYR A 1 96 ? -8.117 -5.941 -13.992 1 94.75 96 TYR A N 1
ATOM 708 C CA . TYR A 1 96 ? -7.078 -5.875 -12.969 1 94.75 96 TYR A CA 1
ATOM 709 C C . TYR A 1 96 ? -6.316 -4.559 -13.055 1 94.75 96 TYR A C 1
ATOM 711 O O . TYR A 1 96 ? -6.027 -3.936 -12.031 1 94.75 96 TYR A O 1
ATOM 719 N N . ILE A 1 97 ? -6.004 -4.16 -14.25 1 94.75 97 ILE A N 1
ATOM 720 C CA . ILE A 1 97 ? -5.305 -2.896 -14.469 1 94.75 97 ILE A CA 1
ATOM 721 C C . ILE A 1 97 ? -6.203 -1.733 -14.055 1 94.75 97 ILE A C 1
ATOM 723 O O . ILE A 1 97 ? -5.75 -0.803 -13.375 1 94.75 97 ILE A O 1
ATOM 727 N N . LEU A 1 98 ? -7.395 -1.857 -14.344 1 95.19 98 LEU A N 1
ATOM 728 C CA . LEU A 1 98 ? -8.352 -0.793 -14.078 1 95.19 98 LEU A CA 1
ATOM 729 C C . LEU A 1 98 ? -8.57 -0.621 -12.578 1 95.19 98 LEU A C 1
ATOM 731 O O . LEU A 1 98 ? -8.609 0.505 -12.078 1 95.19 98 LEU A O 1
ATOM 735 N N . ILE A 1 99 ? -8.711 -1.653 -11.859 1 95.69 99 ILE A N 1
ATOM 736 C CA . ILE A 1 99 ? -9 -1.57 -10.438 1 95.69 99 ILE A CA 1
ATOM 737 C C . ILE A 1 99 ? -7.809 -0.961 -9.703 1 95.69 99 ILE A C 1
ATOM 739 O O . ILE A 1 99 ? -7.98 -0.262 -8.695 1 95.69 99 ILE A O 1
ATOM 743 N N . SER A 1 100 ? -6.672 -1.162 -10.227 1 94.44 100 SER A N 1
ATOM 744 C CA . SER A 1 100 ? -5.473 -0.591 -9.625 1 94.44 100 SER A CA 1
ATOM 745 C C . SER A 1 100 ? -5.48 0.931 -9.711 1 94.44 100 SER A C 1
ATOM 747 O O . SER A 1 100 ? -5.184 1.616 -8.727 1 94.44 100 SER A O 1
ATOM 749 N N . GLY A 1 101 ? -5.809 1.418 -10.805 1 94.12 101 GLY A N 1
ATOM 750 C CA . GLY A 1 101 ? -5.898 2.859 -10.977 1 94.12 101 GLY A CA 1
ATOM 751 C C . GLY A 1 101 ? -6.965 3.496 -10.109 1 94.12 101 GLY A C 1
ATOM 752 O O . GLY A 1 101 ? -6.727 4.531 -9.477 1 94.12 101 GLY A O 1
ATOM 753 N N . ILE A 1 102 ? -8.078 2.906 -10 1 94.12 102 ILE A N 1
ATOM 754 C CA . ILE A 1 102 ? -9.195 3.412 -9.211 1 94.12 102 ILE A CA 1
ATOM 755 C C . ILE A 1 102 ? -8.812 3.424 -7.727 1 94.12 102 ILE A C 1
ATOM 757 O O . ILE A 1 102 ? -9.016 4.426 -7.035 1 94.12 102 ILE A O 1
ATOM 761 N N . TYR A 1 103 ? -8.25 2.354 -7.316 1 95.12 103 TYR A N 1
ATOM 762 C CA . TYR A 1 103 ? -7.895 2.242 -5.906 1 95.12 103 TYR A CA 1
ATOM 763 C C . TYR A 1 103 ? -6.867 3.299 -5.512 1 95.12 103 TYR A C 1
ATOM 765 O O . TYR A 1 103 ? -6.98 3.918 -4.453 1 95.12 103 TYR A O 1
ATOM 773 N N . GLN A 1 104 ? -5.906 3.436 -6.379 1 93.25 104 GLN A N 1
ATOM 774 C CA . GLN A 1 104 ? -4.855 4.383 -6.02 1 93.25 104 GLN A CA 1
ATOM 775 C C . GLN A 1 104 ? -5.41 5.801 -5.91 1 93.25 104 GLN A C 1
ATOM 777 O O . GLN A 1 104 ? -5 6.57 -5.039 1 93.25 104 GLN A O 1
ATOM 782 N N . ALA A 1 105 ? -6.246 6.152 -6.75 1 92.69 105 ALA A N 1
ATOM 783 C CA . ALA A 1 105 ? -6.883 7.461 -6.668 1 92.69 105 ALA A CA 1
ATOM 784 C C . ALA A 1 105 ? -7.676 7.609 -5.371 1 92.69 105 ALA A C 1
ATOM 786 O O . ALA A 1 105 ? -7.566 8.625 -4.68 1 92.69 105 ALA A O 1
ATOM 787 N N . LEU A 1 106 ? -8.438 6.598 -5.023 1 90.25 106 LEU A N 1
ATOM 788 C CA . LEU A 1 106 ? -9.273 6.629 -3.83 1 90.25 106 LEU A CA 1
ATOM 789 C C . LEU A 1 106 ? -8.422 6.652 -2.566 1 90.25 106 LEU A C 1
ATOM 791 O O . LEU A 1 106 ? -8.758 7.34 -1.599 1 90.25 106 LEU A O 1
ATOM 795 N N . ALA A 1 107 ? -7.34 5.895 -2.59 1 88.62 107 ALA A N 1
ATOM 796 C CA . ALA A 1 107 ? -6.441 5.828 -1.44 1 88.62 107 ALA A CA 1
ATOM 797 C C . ALA A 1 107 ? -5.852 7.199 -1.13 1 88.62 107 ALA A C 1
ATOM 799 O O . ALA A 1 107 ? -5.746 7.59 0.036 1 88.62 107 ALA A O 1
ATOM 800 N N . CYS A 1 108 ? -5.469 7.898 -2.129 1 87.94 108 CYS A N 1
ATOM 801 C CA . CYS A 1 108 ? -4.926 9.234 -1.938 1 87.94 108 CYS A CA 1
ATOM 802 C C . CYS A 1 108 ? -5.988 10.188 -1.402 1 87.94 108 CYS A C 1
ATOM 804 O O . CYS A 1 108 ? -5.73 10.953 -0.472 1 87.94 108 CYS A O 1
ATOM 806 N N . LEU A 1 109 ? -7.176 10.078 -1.925 1 87.94 109 LEU A N 1
ATOM 807 C CA . LEU A 1 109 ? -8.258 10.969 -1.516 1 87.94 109 LEU A CA 1
ATOM 808 C C . LEU A 1 109 ? -8.617 10.75 -0.049 1 87.94 109 LEU A C 1
ATOM 810 O O . LEU A 1 109 ? -8.789 11.711 0.702 1 87.94 109 LEU A O 1
ATOM 814 N N . VAL A 1 110 ? -8.734 9.547 0.337 1 85.56 110 VAL A N 1
ATOM 815 C CA . VAL A 1 110 ? -9.117 9.234 1.709 1 85.56 110 VAL A CA 1
ATOM 816 C C . VAL A 1 110 ? -8 9.648 2.666 1 85.56 110 VAL A C 1
ATOM 818 O O . VAL A 1 110 ? -8.266 10.133 3.768 1 85.56 110 VAL A O 1
ATOM 821 N N . SER A 1 111 ? -6.77 9.477 2.268 1 82.44 111 SER A N 1
ATOM 822 C CA . SER A 1 111 ? -5.641 9.852 3.111 1 82.44 111 SER A CA 1
ATOM 823 C C . SER A 1 111 ? -5.617 11.359 3.359 1 82.44 111 SER A C 1
ATOM 825 O O . SER A 1 111 ? -5.34 11.805 4.473 1 82.44 111 SER A O 1
ATOM 827 N N . VAL A 1 112 ? -5.922 12.031 2.357 1 80.06 112 VAL A N 1
ATOM 828 C CA . VAL A 1 112 ? -5.926 13.492 2.475 1 80.06 112 VAL A CA 1
ATOM 829 C C . VAL A 1 112 ? -7.09 13.93 3.357 1 80.06 112 VAL A C 1
ATOM 831 O O . VAL A 1 112 ? -6.949 14.844 4.176 1 80.06 112 VAL A O 1
ATOM 834 N N . ARG A 1 113 ? -8.156 13.328 3.094 1 80.06 113 ARG A N 1
ATOM 835 C CA . ARG A 1 113 ? -9.312 13.656 3.918 1 80.06 113 ARG A CA 1
ATOM 836 C C . ARG A 1 113 ? -9.031 13.383 5.391 1 80.06 113 ARG A C 1
ATOM 838 O O . ARG A 1 113 ? -9.391 14.188 6.258 1 80.06 113 ARG A O 1
ATOM 845 N N . CYS A 1 114 ? -8.398 12.328 5.723 1 76.69 114 CYS A N 1
ATOM 846 C CA . CYS A 1 114 ? -8 11.992 7.086 1 76.69 114 CYS A CA 1
ATOM 847 C C . CYS A 1 114 ? -7.012 13.008 7.637 1 76.69 114 CYS A C 1
ATOM 849 O O . CYS A 1 114 ? -7.105 13.406 8.797 1 76.69 114 CYS A O 1
ATOM 851 N N . GLY A 1 115 ? -6.141 13.438 6.812 1 75.88 115 GLY A N 1
ATOM 852 C CA . GLY A 1 115 ? -5.117 14.383 7.238 1 75.88 115 GLY A CA 1
ATOM 853 C C . GLY A 1 115 ? -5.668 15.766 7.535 1 75.88 115 GLY A C 1
ATOM 854 O O . GLY A 1 115 ? -5.191 16.453 8.438 1 75.88 115 GLY A O 1
ATOM 855 N N . ARG A 1 116 ? -6.594 16.125 6.793 1 73.69 116 ARG A N 1
ATOM 856 C CA . ARG A 1 116 ? -7.172 17.453 6.957 1 73.69 116 ARG A CA 1
ATOM 857 C C . ARG A 1 116 ? -7.922 17.562 8.281 1 73.69 116 ARG A C 1
ATOM 859 O O . ARG A 1 116 ? -8.039 18.656 8.836 1 73.69 116 ARG A O 1
ATOM 866 N N . LEU A 1 117 ? -8.359 16.453 8.734 1 72.25 117 LEU A N 1
ATOM 867 C CA . LEU A 1 117 ? -9.164 16.484 9.961 1 72.25 117 LEU A CA 1
ATOM 868 C C . LEU A 1 117 ? -8.273 16.344 11.188 1 72.25 117 LEU A C 1
ATOM 870 O O . LEU A 1 117 ? -8.742 16.5 12.32 1 72.25 117 LEU A O 1
ATOM 874 N N . LEU A 1 118 ? -7.02 16.156 10.992 1 69.75 118 LEU A N 1
ATOM 875 C CA . LEU A 1 118 ? -6.184 15.836 12.141 1 69.75 118 LEU A CA 1
ATOM 876 C C . LEU A 1 118 ? -5.215 16.969 12.445 1 69.75 118 LEU A C 1
ATOM 878 O O . LEU A 1 118 ? -4.895 17.781 11.57 1 69.75 118 LEU A O 1
ATOM 882 N N . THR A 1 119 ? -5 17.047 13.727 1 63.81 119 THR A N 1
ATOM 883 C CA . THR A 1 119 ? -3.918 17.906 14.172 1 63.81 119 THR A CA 1
ATOM 884 C C . THR A 1 119 ? -2.576 17.188 14.086 1 63.81 119 THR A C 1
ATOM 886 O O . THR A 1 119 ? -2.531 15.969 13.953 1 63.81 119 THR A O 1
ATOM 889 N N . ASN A 1 120 ? -1.489 17.812 14.023 1 62.88 120 ASN A N 1
ATOM 890 C CA . ASN A 1 120 ? -0.141 17.312 13.805 1 62.88 120 ASN A CA 1
ATOM 891 C C . ASN A 1 120 ? 0.163 16.125 14.727 1 62.88 120 ASN A C 1
ATOM 893 O O . ASN A 1 120 ? 0.726 15.117 14.281 1 62.88 120 ASN A O 1
ATOM 897 N N . LYS A 1 121 ? -0.291 16.203 15.93 1 61.75 121 LYS A N 1
ATOM 898 C CA . LYS A 1 121 ? 0.085 15.195 16.906 1 61.75 121 LYS A CA 1
ATOM 899 C C . LYS A 1 121 ? -0.667 13.891 16.656 1 61.75 121 LYS A C 1
ATOM 901 O O . LYS A 1 121 ? -0.227 12.82 17.094 1 61.75 121 LYS A O 1
ATOM 906 N N . ARG A 1 122 ? -1.589 13.953 15.914 1 77.06 122 ARG A N 1
ATOM 907 C CA . ARG A 1 122 ? -2.441 12.773 15.758 1 77.06 122 ARG A CA 1
ATOM 908 C C . ARG A 1 122 ? -2.217 12.117 14.398 1 77.06 122 ARG A C 1
ATOM 910 O O . ARG A 1 122 ? -2.801 11.07 14.109 1 77.06 122 ARG A O 1
ATOM 917 N N . PHE A 1 123 ? -1.148 12.523 13.742 1 76.88 123 PHE A N 1
ATOM 918 C CA . PHE A 1 123 ? -0.889 12.008 12.406 1 76.88 123 PHE A CA 1
ATOM 919 C C . PHE A 1 123 ? -0.337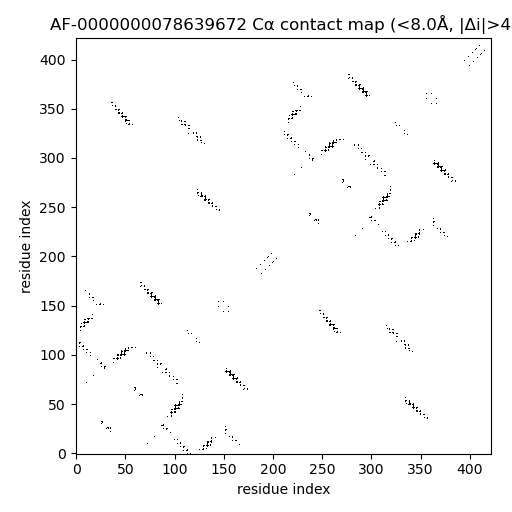 10.586 12.469 1 76.88 123 PHE A C 1
ATOM 921 O O . PHE A 1 123 ? -0.788 9.703 11.734 1 76.88 123 PHE A O 1
ATOM 928 N N . ILE A 1 124 ? 0.512 10.43 13.336 1 78.62 124 ILE A N 1
ATOM 929 C CA . ILE A 1 124 ? 1.159 9.125 13.406 1 78.62 124 ILE A CA 1
ATOM 930 C C . ILE A 1 124 ? 0.15 8.07 13.859 1 78.62 124 ILE A C 1
ATOM 932 O O . ILE A 1 124 ? 0.196 6.922 13.406 1 78.62 124 ILE A O 1
ATOM 936 N N . ARG A 1 125 ? -0.714 8.438 14.68 1 80.75 125 ARG A N 1
ATOM 937 C CA . ARG A 1 125 ? -1.732 7.496 15.141 1 80.75 125 ARG A CA 1
ATOM 938 C C . ARG A 1 125 ? -2.709 7.16 14.023 1 80.75 125 ARG A C 1
ATOM 940 O O . ARG A 1 125 ? -3.111 6.004 13.867 1 80.75 125 ARG A O 1
ATOM 947 N N . MET A 1 126 ? -3.051 8.102 13.305 1 81.81 126 MET A N 1
ATOM 948 C CA . MET A 1 126 ? -4.004 7.887 12.227 1 81.81 126 MET A CA 1
ATOM 949 C C . MET A 1 126 ? -3.443 6.922 11.188 1 81.81 126 MET A C 1
ATOM 951 O O . MET A 1 126 ? -4.098 5.938 10.828 1 81.81 126 MET A O 1
ATOM 955 N N . PHE A 1 127 ? -2.23 7.145 10.781 1 81.31 127 PHE A N 1
ATOM 956 C CA . PHE A 1 127 ? -1.627 6.301 9.758 1 81.31 127 PHE A CA 1
ATOM 957 C C . PHE A 1 127 ? -1.38 4.895 10.297 1 81.31 127 PHE A C 1
ATOM 959 O O . PHE A 1 127 ? -1.619 3.906 9.602 1 81.31 127 PHE A O 1
ATOM 966 N N . SER A 1 128 ? -0.95 4.836 11.469 1 85.94 128 SER A N 1
ATOM 967 C CA . SER A 1 128 ? -0.65 3.543 12.07 1 85.94 128 SER A CA 1
ATOM 968 C C . SER A 1 128 ? -1.921 2.727 12.289 1 85.94 128 SER A C 1
ATOM 970 O O . SER A 1 128 ? -1.956 1.532 11.984 1 85.94 128 SER A O 1
ATOM 972 N N . VAL A 1 129 ? -2.91 3.357 12.727 1 86.31 129 VAL A N 1
ATOM 973 C CA . VAL A 1 129 ? -4.164 2.664 12.992 1 86.31 129 VAL A CA 1
ATOM 974 C C . VAL A 1 129 ? -4.836 2.271 11.68 1 86.31 129 VAL A C 1
ATOM 976 O O . VAL A 1 129 ? -5.398 1.181 11.57 1 86.31 129 VAL A O 1
ATOM 979 N N . ASN A 1 130 ? -4.758 3.078 10.711 1 86.62 130 ASN A N 1
ATOM 980 C CA . ASN A 1 130 ? -5.312 2.758 9.398 1 86.62 130 ASN A CA 1
ATOM 981 C C . ASN A 1 130 ? -4.672 1.503 8.812 1 86.62 130 ASN A C 1
ATOM 983 O O . ASN A 1 130 ? -5.375 0.581 8.391 1 86.62 130 ASN A O 1
ATOM 987 N N . TYR A 1 131 ? -3.402 1.438 8.836 1 88.75 131 TYR A N 1
ATOM 988 C CA . TYR A 1 131 ? -2.699 0.285 8.281 1 88.75 131 TYR A CA 1
ATOM 989 C C . TYR A 1 131 ? -2.943 -0.958 9.125 1 88.75 131 TYR A C 1
ATOM 991 O O . TYR A 1 131 ? -3.113 -2.057 8.594 1 88.75 131 TYR A O 1
ATOM 999 N N . PHE A 1 132 ? -2.939 -0.697 10.422 1 90.94 132 PHE A N 1
ATOM 1000 C CA . PHE A 1 132 ? -3.201 -1.822 11.312 1 90.94 132 PHE A CA 1
ATOM 1001 C C . PHE A 1 132 ? -4.566 -2.436 11.023 1 90.94 132 PHE A C 1
ATOM 1003 O O . PHE A 1 132 ? -4.68 -3.648 10.828 1 90.94 132 PHE A O 1
ATOM 1010 N N . ALA A 1 133 ? -5.57 -1.637 10.953 1 90.44 133 ALA A N 1
ATOM 1011 C CA . ALA A 1 133 ? -6.941 -2.092 10.727 1 90.44 133 ALA A CA 1
ATOM 1012 C C . ALA A 1 133 ? -7.086 -2.711 9.336 1 90.44 133 ALA A C 1
ATOM 1014 O O . ALA A 1 133 ? -7.758 -3.734 9.18 1 90.44 133 ALA A O 1
ATOM 1015 N N . GLY A 1 134 ? -6.484 -2.1 8.328 1 92.81 134 GLY A N 1
ATOM 1016 C CA . GLY A 1 134 ? -6.551 -2.625 6.973 1 92.81 134 GLY A CA 1
ATOM 1017 C C . GLY A 1 134 ? -5.902 -3.99 6.832 1 92.81 134 GLY A C 1
ATOM 1018 O O . GLY A 1 134 ? -6.492 -4.91 6.262 1 92.81 134 GLY A O 1
ATOM 1019 N N . LEU A 1 135 ? -4.758 -4.086 7.402 1 90.75 135 LEU A N 1
ATOM 1020 C CA . LEU A 1 135 ? -4.016 -5.34 7.316 1 90.75 135 LEU A CA 1
ATOM 1021 C C . LEU A 1 135 ? -4.711 -6.438 8.109 1 90.75 135 LEU A C 1
ATOM 1023 O O . LEU A 1 135 ? -4.75 -7.594 7.68 1 90.75 135 LEU A O 1
ATOM 1027 N N . LEU A 1 136 ? -5.195 -6.059 9.219 1 90.31 136 LEU A N 1
ATOM 1028 C CA . LEU A 1 136 ? -5.922 -7.027 10.031 1 90.31 136 LEU A CA 1
ATOM 1029 C C . LEU A 1 136 ? -7.168 -7.52 9.305 1 90.31 136 LEU A C 1
ATOM 1031 O O . LEU A 1 136 ? -7.441 -8.727 9.273 1 90.31 136 LEU A O 1
ATOM 1035 N N . LEU A 1 137 ? -7.926 -6.605 8.797 1 91.88 137 LEU A N 1
ATOM 1036 C CA . LEU A 1 137 ? -9.125 -6.969 8.062 1 91.88 137 LEU A CA 1
ATOM 1037 C C . LEU A 1 137 ? -8.781 -7.855 6.871 1 91.88 137 LEU A C 1
ATOM 1039 O O . LEU A 1 137 ? -9.453 -8.867 6.633 1 91.88 137 LEU A O 1
ATOM 1043 N N . GLU A 1 138 ? -7.812 -7.441 6.125 1 93 138 GLU A N 1
ATOM 1044 C CA . GLU A 1 138 ? -7.352 -8.234 4.992 1 93 138 GLU A CA 1
ATOM 1045 C C . GLU A 1 138 ? -6.996 -9.656 5.422 1 93 138 GLU A C 1
ATOM 1047 O O . GLU A 1 138 ? -7.371 -10.625 4.754 1 93 138 GLU A O 1
ATOM 1052 N N . THR A 1 139 ? -6.277 -9.789 6.527 1 90 139 THR A N 1
ATOM 1053 C CA . THR A 1 139 ? -5.812 -11.086 7 1 90 139 THR A CA 1
ATOM 1054 C C . THR A 1 139 ? -6.992 -11.969 7.402 1 90 139 THR A C 1
ATOM 1056 O O . THR A 1 139 ? -7.008 -13.164 7.117 1 90 139 THR A O 1
ATOM 1059 N N . ILE A 1 140 ? -7.906 -11.398 8.047 1 90.94 140 ILE A N 1
ATOM 1060 C CA . ILE A 1 140 ? -9.078 -12.141 8.492 1 90.94 140 ILE A CA 1
ATOM 1061 C C . ILE A 1 140 ? -9.836 -12.68 7.281 1 90.94 140 ILE A C 1
ATOM 1063 O O . ILE A 1 140 ? -10.195 -13.859 7.234 1 90.94 140 ILE A O 1
ATOM 1067 N N . ILE A 1 141 ? -10.07 -11.859 6.273 1 91.62 141 ILE A N 1
ATOM 1068 C CA . ILE A 1 141 ? -10.797 -12.281 5.082 1 91.62 141 ILE A CA 1
ATOM 1069 C C . ILE A 1 141 ? -9.984 -13.328 4.328 1 91.62 141 ILE A C 1
ATOM 1071 O O . ILE A 1 141 ? -10.531 -14.336 3.871 1 91.62 141 ILE A O 1
ATOM 1075 N N . GLN A 1 142 ? -8.734 -13.047 4.215 1 89.62 142 GLN A N 1
ATOM 1076 C CA . GLN A 1 142 ? -7.848 -13.977 3.521 1 89.62 142 GLN A CA 1
ATOM 1077 C C . GLN A 1 142 ? -7.852 -15.344 4.199 1 89.62 142 GLN A C 1
ATOM 1079 O O . GLN A 1 142 ? -7.918 -16.375 3.525 1 89.62 142 GLN A O 1
ATOM 1084 N N . ALA A 1 143 ? -7.727 -15.391 5.484 1 86 143 ALA A N 1
ATOM 1085 C CA . ALA A 1 143 ? -7.746 -16.656 6.223 1 86 143 ALA A CA 1
ATOM 1086 C C . ALA A 1 143 ? -9.078 -17.375 6.035 1 86 143 ALA A C 1
ATOM 1088 O O . ALA A 1 143 ? -9.109 -18.594 5.852 1 86 143 ALA A O 1
ATOM 1089 N N . ALA A 1 144 ? -10.141 -16.656 6.086 1 87.69 144 ALA A N 1
ATOM 1090 C CA . ALA A 1 144 ? -11.469 -17.234 5.891 1 87.69 144 ALA A CA 1
ATOM 1091 C C . ALA A 1 144 ? -11.602 -17.859 4.504 1 87.69 144 ALA A C 1
ATOM 1093 O O . ALA A 1 144 ? -12.164 -18.938 4.352 1 87.69 144 ALA A O 1
ATOM 1094 N N . LEU A 1 145 ? -11.062 -17.234 3.508 1 86.12 145 LEU A N 1
ATOM 1095 C CA . LEU A 1 145 ? -11.156 -17.719 2.135 1 86.12 145 LEU A CA 1
ATOM 1096 C C . LEU A 1 145 ? -10.281 -18.953 1.94 1 86.12 145 LEU A C 1
ATOM 1098 O O . LEU A 1 145 ? -10.672 -19.891 1.232 1 86.12 145 LEU A O 1
ATOM 1102 N N . GLU A 1 146 ? -9.148 -18.938 2.559 1 82.44 146 GLU A N 1
ATOM 1103 C CA . GLU A 1 146 ? -8.258 -20.078 2.434 1 82.44 146 GLU A CA 1
ATOM 1104 C C . GLU A 1 146 ? -8.828 -21.312 3.133 1 82.44 146 GLU A C 1
ATOM 1106 O O . GLU A 1 146 ? -8.688 -22.438 2.645 1 82.44 146 GLU A O 1
ATOM 1111 N N . ILE A 1 147 ? -9.43 -21.125 4.246 1 84.56 147 ILE A N 1
ATOM 1112 C CA . ILE A 1 147 ? -10.016 -22.234 4.992 1 84.56 147 ILE A CA 1
ATOM 1113 C C . ILE A 1 147 ? -11.242 -22.75 4.258 1 84.56 147 ILE A C 1
ATOM 1115 O O . ILE A 1 147 ? -11.516 -23.953 4.266 1 84.56 147 ILE A O 1
ATOM 1119 N N . SER A 1 148 ? -12.008 -21.922 3.619 1 87.38 148 SER A N 1
ATOM 1120 C CA . SER A 1 148 ? -13.219 -22.312 2.908 1 87.38 148 SER A CA 1
ATOM 1121 C C . SER A 1 148 ? -12.891 -23.141 1.669 1 87.38 148 SER A C 1
ATOM 1123 O O . SER A 1 148 ? -13.734 -23.891 1.183 1 87.38 148 SER A O 1
ATOM 1125 N N . GLY A 1 149 ? -11.75 -23.047 1.16 1 84.5 149 GLY A N 1
ATOM 1126 C CA . GLY A 1 149 ? -11.359 -23.797 -0.026 1 84.5 149 GLY A CA 1
ATOM 1127 C C . GLY A 1 149 ? -12.133 -23.391 -1.267 1 84.5 149 GLY A C 1
ATOM 1128 O O . GLY A 1 149 ? -12.43 -24.219 -2.121 1 84.5 149 GLY A O 1
ATOM 1129 N N . LEU A 1 150 ? -12.523 -22.203 -1.398 1 88 150 LEU A N 1
ATOM 1130 C CA . LEU A 1 150 ? -13.242 -21.688 -2.559 1 88 150 LEU A CA 1
ATOM 1131 C C . LEU A 1 150 ? -12.336 -21.656 -3.785 1 88 150 LEU A C 1
ATOM 1133 O O . LEU A 1 150 ? -11.125 -21.469 -3.664 1 88 150 LEU A O 1
ATOM 1137 N N . SER A 1 151 ? -13 -22 -4.883 1 91.38 151 SER A N 1
ATOM 1138 C CA . SER A 1 151 ? -12.25 -21.797 -6.117 1 91.38 151 SER A CA 1
ATOM 1139 C C . SER A 1 151 ? -11.836 -20.328 -6.285 1 91.38 151 SER A C 1
ATOM 1141 O O . SER A 1 151 ? -12.422 -19.438 -5.664 1 91.38 151 SER A O 1
ATOM 1143 N N . ILE A 1 152 ? -10.844 -20.047 -7.07 1 90.31 152 ILE A N 1
ATOM 1144 C CA . ILE A 1 152 ? -10.32 -18.703 -7.273 1 90.31 152 ILE A CA 1
ATOM 1145 C C . ILE A 1 152 ? -11.414 -17.812 -7.867 1 90.31 152 ILE A C 1
ATOM 1147 O O . ILE A 1 152 ? -11.492 -16.625 -7.551 1 90.31 152 ILE A O 1
ATOM 1151 N N . PHE A 1 153 ? -12.289 -18.359 -8.648 1 93.25 153 PHE A N 1
ATOM 1152 C CA . PHE A 1 153 ? -13.383 -17.594 -9.25 1 93.25 153 PHE A CA 1
ATOM 1153 C C . PHE A 1 153 ? -14.414 -17.203 -8.195 1 93.25 153 PHE A C 1
ATOM 1155 O O . PHE A 1 153 ? -14.875 -16.062 -8.172 1 93.25 153 PHE A O 1
ATOM 1162 N N . ASP A 1 154 ? -14.711 -18.078 -7.355 1 93.31 154 ASP A N 1
ATOM 1163 C CA . ASP A 1 154 ? -15.625 -17.781 -6.262 1 93.31 154 ASP A CA 1
ATOM 1164 C C . ASP A 1 154 ? -15.016 -16.781 -5.281 1 93.31 154 ASP A C 1
ATOM 1166 O O . ASP A 1 154 ? -15.734 -16 -4.66 1 93.31 154 ASP A O 1
ATOM 1170 N N . GLN A 1 155 ? -13.734 -16.875 -5.133 1 92.19 155 GLN A N 1
ATOM 1171 C CA . GLN A 1 155 ? -13.062 -15.906 -4.277 1 92.19 155 GLN A CA 1
ATOM 1172 C C . GLN A 1 155 ? -13.242 -14.484 -4.809 1 92.19 155 GLN A C 1
ATOM 1174 O O . GLN A 1 155 ? -13.531 -13.562 -4.047 1 92.19 155 GLN A O 1
ATOM 1179 N N . PHE A 1 156 ? -13.109 -14.305 -6.066 1 94.75 156 PHE A N 1
ATOM 1180 C CA . PHE A 1 156 ? -13.266 -12.984 -6.652 1 94.75 156 PHE A CA 1
ATOM 1181 C C . PHE A 1 156 ? -14.719 -12.523 -6.574 1 94.75 156 PHE A C 1
ATOM 1183 O O . PHE A 1 156 ? -14.992 -11.336 -6.41 1 94.75 156 PHE A O 1
ATOM 1190 N N . ILE A 1 157 ? -15.609 -13.438 -6.66 1 94.69 157 ILE A N 1
ATOM 1191 C CA . ILE A 1 157 ? -17.016 -13.102 -6.453 1 94.69 157 ILE A CA 1
ATOM 1192 C C . ILE A 1 157 ? -17.234 -12.664 -5.008 1 94.69 157 ILE A C 1
ATOM 1194 O O . ILE A 1 157 ? -17.953 -11.703 -4.746 1 94.69 157 ILE A O 1
ATOM 1198 N N . SER A 1 158 ? -16.594 -13.312 -4.145 1 94.75 158 SER A N 1
ATOM 1199 C CA . SER A 1 158 ? -16.688 -12.938 -2.736 1 94.75 158 SER A CA 1
ATOM 1200 C C . SER A 1 158 ? -16.094 -11.555 -2.496 1 94.75 158 SER A C 1
ATOM 1202 O O . SER A 1 158 ? -16.609 -10.789 -1.671 1 94.75 158 SER A O 1
ATOM 1204 N N . PHE A 1 159 ? -14.977 -11.227 -3.225 1 95.38 159 PHE A N 1
ATOM 1205 C CA . PHE A 1 159 ? -14.422 -9.875 -3.135 1 95.38 159 PHE A CA 1
ATOM 1206 C C . PHE A 1 159 ? -15.445 -8.844 -3.584 1 95.38 159 PHE A C 1
ATOM 1208 O O . PHE A 1 159 ? -15.594 -7.793 -2.951 1 95.38 159 PHE A O 1
ATOM 1215 N N . GLY A 1 160 ? -16.078 -9.203 -4.672 1 95.69 160 GLY A N 1
ATOM 1216 C CA . GLY A 1 160 ? -17.125 -8.305 -5.145 1 95.69 160 GLY A CA 1
ATOM 1217 C C . GLY A 1 160 ? -18.234 -8.094 -4.129 1 95.69 160 GLY A C 1
ATOM 1218 O O . GLY A 1 160 ? -18.656 -6.961 -3.895 1 95.69 160 GLY A O 1
ATOM 1219 N N . ALA A 1 161 ? -18.609 -9.156 -3.531 1 94 161 ALA A N 1
ATOM 1220 C CA . ALA A 1 161 ? -19.641 -9.07 -2.504 1 94 161 ALA A CA 1
ATOM 1221 C C . ALA A 1 161 ? -19.172 -8.234 -1.32 1 94 161 ALA A C 1
ATOM 1223 O O . ALA A 1 161 ? -19.953 -7.473 -0.742 1 94 161 ALA A O 1
ATOM 1224 N N . PHE A 1 162 ? -17.984 -8.445 -0.941 1 95.5 162 PHE A N 1
ATOM 1225 C CA . PHE A 1 162 ? -17.391 -7.66 0.139 1 95.5 162 PHE A CA 1
ATOM 1226 C C . PHE A 1 162 ? -17.438 -6.172 -0.183 1 95.5 162 PHE A C 1
ATOM 1228 O O . PHE A 1 162 ? -17.891 -5.367 0.639 1 95.5 162 PHE A O 1
ATOM 1235 N N . PHE A 1 163 ? -17.094 -5.727 -1.38 1 95.5 163 PHE A N 1
ATOM 1236 C CA . PHE A 1 163 ? -17.109 -4.328 -1.793 1 95.5 163 PHE A CA 1
ATOM 1237 C C . PHE A 1 163 ? -18.531 -3.801 -1.864 1 95.5 163 PHE A C 1
ATOM 1239 O O . PHE A 1 163 ? -18.797 -2.658 -1.483 1 95.5 163 PHE A O 1
ATOM 1246 N N . PHE A 1 164 ? -19.391 -4.637 -2.328 1 94.56 164 PHE A N 1
ATOM 1247 C CA . PHE A 1 164 ? -20.766 -4.191 -2.451 1 94.56 164 PHE A CA 1
ATOM 1248 C C . PHE A 1 164 ? -21.406 -4.027 -1.078 1 94.56 164 PHE A C 1
ATOM 1250 O O . PHE A 1 164 ? -22.188 -3.102 -0.857 1 94.56 164 PHE A O 1
ATOM 1257 N N . SER A 1 165 ? -21.125 -4.965 -0.211 1 93.94 165 SER A N 1
ATOM 1258 C CA . SER A 1 165 ? -21.625 -4.809 1.15 1 93.94 165 SER A CA 1
ATOM 1259 C C . SER A 1 165 ? -21.125 -3.52 1.785 1 93.94 165 SER A C 1
ATOM 1261 O O . SER A 1 165 ? -21.859 -2.832 2.486 1 93.94 165 SER A O 1
ATOM 1263 N N . THR A 1 166 ? -19.891 -3.215 1.531 1 93 166 THR A N 1
ATOM 1264 C CA . THR A 1 166 ? -19.297 -1.987 2.045 1 93 166 THR A CA 1
ATOM 1265 C C . THR A 1 166 ? -19.938 -0.763 1.389 1 93 166 THR A C 1
ATOM 1267 O O . THR A 1 166 ? -20.141 0.26 2.043 1 93 166 THR A O 1
ATOM 1270 N N . THR A 1 167 ? -20.188 -0.863 0.125 1 93.06 167 THR A N 1
ATOM 1271 C CA . THR A 1 167 ? -20.844 0.218 -0.603 1 93.06 167 THR A CA 1
ATOM 1272 C C . THR A 1 167 ? -22.188 0.554 0.027 1 93.06 167 THR A C 1
ATOM 1274 O O . THR A 1 167 ? -22.5 1.727 0.232 1 93.06 167 THR A O 1
ATOM 1277 N N . VAL A 1 168 ? -22.922 -0.406 0.359 1 92.25 168 VAL A N 1
ATOM 1278 C CA . VAL A 1 168 ? -24.234 -0.218 0.971 1 92.25 168 VAL A CA 1
ATOM 1279 C C . VAL A 1 168 ? -24.078 0.43 2.344 1 92.25 168 VAL A C 1
ATOM 1281 O O . VAL A 1 168 ? -24.781 1.378 2.678 1 92.25 168 VAL A O 1
ATOM 1284 N N . ALA A 1 169 ? -23.125 -0.028 3.072 1 89.19 169 ALA A N 1
ATOM 1285 C CA . ALA A 1 169 ? -22.891 0.515 4.406 1 89.19 169 ALA A CA 1
ATOM 1286 C C . ALA A 1 169 ? -22.5 1.988 4.332 1 89.19 169 ALA A C 1
ATOM 1288 O O . ALA A 1 169 ? -23.016 2.812 5.09 1 89.19 169 ALA A O 1
ATOM 1289 N N . PHE A 1 170 ? -21.656 2.256 3.41 1 87.38 170 PHE A N 1
ATOM 1290 C CA . PHE A 1 170 ? -21.188 3.633 3.285 1 87.38 170 PHE A CA 1
ATOM 1291 C C . PHE A 1 170 ? -22.281 4.523 2.701 1 87.38 170 PHE A C 1
ATOM 1293 O O . PHE A 1 170 ? -22.375 5.703 3.045 1 87.38 170 PHE A O 1
ATOM 1300 N N . ALA A 1 171 ? -23.094 4.004 1.831 1 86.69 171 ALA A N 1
ATOM 1301 C CA . ALA A 1 171 ? -24.188 4.766 1.261 1 86.69 171 ALA A CA 1
ATOM 1302 C C . ALA A 1 171 ? -25.203 5.156 2.336 1 86.69 171 ALA A C 1
ATOM 1304 O O . ALA A 1 171 ? -25.719 6.273 2.332 1 86.69 171 ALA A O 1
ATOM 1305 N N . VAL A 1 172 ? -25.406 4.266 3.207 1 85 172 VAL A N 1
ATOM 1306 C CA . VAL A 1 172 ? -26.328 4.539 4.305 1 85 172 VAL A CA 1
ATOM 1307 C C . VAL A 1 172 ? -25.766 5.641 5.195 1 85 172 VAL A C 1
ATOM 1309 O O . VAL A 1 172 ? -26.5 6.555 5.602 1 85 172 VAL A O 1
ATOM 1312 N N . LEU A 1 173 ? -24.516 5.582 5.473 1 79.19 173 LEU A N 1
ATOM 1313 C CA . LEU A 1 173 ? -23.875 6.605 6.289 1 79.19 173 LEU A CA 1
ATOM 1314 C C . LEU A 1 173 ? -23.875 7.953 5.574 1 79.19 173 LEU A C 1
ATOM 1316 O O . LEU A 1 173 ? -24.016 9 6.211 1 79.19 173 LEU A O 1
ATOM 1320 N N . CYS A 1 174 ? -23.625 7.91 4.301 1 75.56 174 CYS A N 1
ATOM 1321 C CA . CYS A 1 174 ? -23.641 9.125 3.494 1 75.56 174 CYS A CA 1
ATOM 1322 C C . CYS A 1 174 ? -25.016 9.781 3.537 1 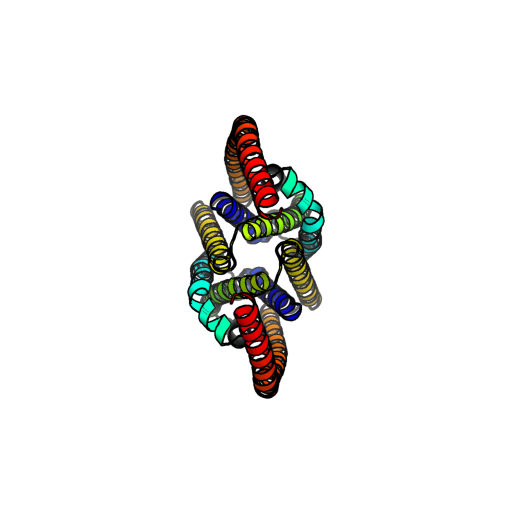75.56 174 CYS A C 1
ATOM 1324 O O . CYS A 1 174 ? -25.125 11.008 3.602 1 75.56 174 CYS A O 1
ATOM 1326 N N . CYS A 1 175 ? -26.062 9.047 3.477 1 76.81 175 CYS A N 1
ATOM 1327 C CA . CYS A 1 175 ? -27.438 9.555 3.506 1 76.81 175 CYS A CA 1
ATOM 1328 C C . CYS A 1 175 ? -27.75 10.172 4.863 1 76.81 175 CYS A C 1
ATOM 1330 O O . CYS A 1 175 ? -28.406 11.211 4.941 1 76.81 175 CYS A O 1
ATOM 1332 N N . VAL A 1 176 ? -27.234 9.578 5.836 1 72.5 176 VAL A N 1
ATOM 1333 C CA . VAL A 1 176 ? -27.484 10.094 7.176 1 72.5 176 VAL A CA 1
ATOM 1334 C C . VAL A 1 176 ? -26.734 11.406 7.375 1 72.5 176 VAL A C 1
ATOM 1336 O O . VAL A 1 176 ? -27.266 12.344 7.984 1 72.5 176 VAL A O 1
ATOM 1339 N N . ASP A 1 177 ? -25.594 11.391 6.859 1 66.88 177 ASP A N 1
ATOM 1340 C CA . ASP A 1 177 ? -24.781 12.602 6.961 1 66.88 177 ASP A CA 1
ATOM 1341 C C . ASP A 1 177 ? -25.391 13.742 6.164 1 66.88 177 ASP A C 1
ATOM 1343 O O . ASP A 1 177 ? -25.406 14.891 6.625 1 66.88 177 ASP A O 1
ATOM 1347 N N . GLN A 1 178 ? -25.812 13.5 4.988 1 65.06 178 GLN A N 1
ATOM 1348 C CA . GLN A 1 178 ? -26.453 14.523 4.168 1 65.06 178 GLN A CA 1
ATOM 1349 C C . GLN A 1 178 ? -27.734 15.039 4.824 1 65.06 178 GLN A C 1
ATOM 1351 O O . GLN A 1 178 ? -28.016 16.234 4.785 1 65.06 178 GLN A O 1
ATOM 1356 N N . GLU A 1 179 ? -28.422 14.148 5.398 1 65.19 179 GLU A N 1
ATOM 1357 C CA . GLU A 1 179 ? -29.641 14.555 6.09 1 65.19 179 GLU A CA 1
ATOM 1358 C C . GLU A 1 179 ? -29.328 15.398 7.32 1 65.19 179 GLU A C 1
ATOM 1360 O O . GLU A 1 179 ? -30.031 16.359 7.613 1 65.19 179 GLU A O 1
ATOM 1365 N N . SER A 1 180 ? -28.219 14.961 7.898 1 59.12 180 SER A N 1
ATOM 1366 C CA . SER A 1 180 ? -27.812 15.719 9.078 1 59.12 180 SER A CA 1
ATOM 1367 C C . SER A 1 180 ? -27.297 17.109 8.703 1 59.12 180 SER A C 1
ATOM 1369 O O . SER A 1 180 ? -27.531 18.078 9.422 1 59.12 180 SER A O 1
ATOM 1371 N N . ARG A 1 181 ? -26.547 17.109 7.68 1 55.12 181 ARG A N 1
ATOM 1372 C CA . ARG A 1 181 ? -26.062 18.406 7.199 1 55.12 181 ARG A CA 1
ATOM 1373 C C . ARG A 1 181 ? -27.219 19.266 6.707 1 55.12 181 ARG A C 1
ATOM 1375 O O . ARG A 1 181 ? -27.219 20.484 6.914 1 55.12 181 ARG A O 1
ATOM 1382 N N . ARG A 1 182 ? -28.109 18.641 6.043 1 54.16 182 ARG A N 1
ATOM 1383 C CA . ARG A 1 182 ? -29.297 19.359 5.594 1 54.16 182 ARG A CA 1
ATOM 1384 C C . ARG A 1 182 ? -30.156 19.812 6.781 1 54.16 182 ARG A C 1
ATOM 1386 O O . ARG A 1 182 ? -30.75 20.891 6.754 1 54.16 182 ARG A O 1
ATOM 1393 N N . GLY A 1 183 ? -30.125 18.922 7.699 1 47.5 183 GLY A N 1
ATOM 1394 C CA . GLY A 1 183 ? -30.828 19.344 8.891 1 47.5 183 GLY A CA 1
ATOM 1395 C C . GLY A 1 183 ? -30.141 20.469 9.625 1 47.5 183 GLY A C 1
ATOM 1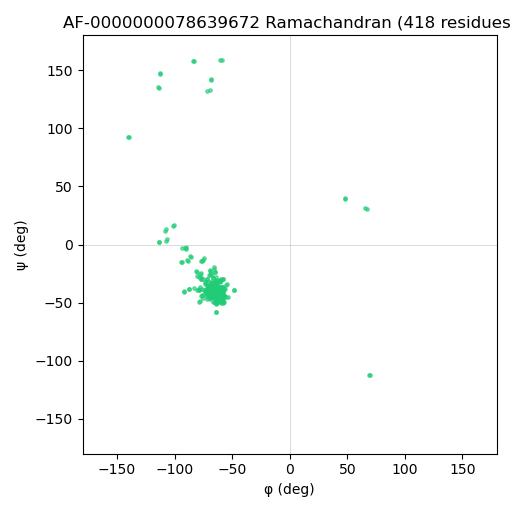396 O O . GLY A 1 183 ? -30.797 21.375 10.156 1 47.5 183 GLY A O 1
ATOM 1397 N N . ILE A 1 184 ? -28.797 20.281 9.75 1 46.34 184 ILE A N 1
ATOM 1398 C CA . ILE A 1 184 ? -28.062 21.312 10.445 1 46.34 184 ILE A CA 1
ATOM 1399 C C . ILE A 1 184 ? -28.062 22.594 9.617 1 46.34 184 ILE A C 1
ATOM 1401 O O . ILE A 1 184 ? -28.109 23.703 10.164 1 46.34 184 ILE A O 1
ATOM 1405 N N . THR A 1 185 ? -27.938 22.578 8.328 1 45.03 185 THR A N 1
ATOM 1406 C CA . THR A 1 185 ? -28.047 23.812 7.547 1 45.03 185 THR A CA 1
ATOM 1407 C C . THR A 1 185 ? -29.359 24.516 7.84 1 45.03 185 THR A C 1
ATOM 1409 O O . THR A 1 185 ? -29.406 25.75 7.891 1 45.03 185 THR A O 1
ATOM 1412 N N . THR A 1 186 ? -30.328 23.859 8.078 1 45.59 186 THR A N 1
ATOM 1413 C CA . THR A 1 186 ? -31.531 24.578 8.492 1 45.59 186 THR A CA 1
ATOM 1414 C C . THR A 1 186 ? -31.375 25.125 9.898 1 45.59 186 THR A C 1
ATOM 1416 O O . THR A 1 186 ? -31.734 26.281 10.164 1 45.59 186 THR A O 1
ATOM 1419 N N . SER A 1 187 ? -30.75 24.391 10.758 1 43 187 SER A N 1
ATOM 1420 C CA . SER A 1 187 ? -30.594 24.859 12.125 1 43 187 SER A CA 1
ATOM 1421 C C . SER A 1 187 ? -29.344 25.719 12.273 1 43 187 SER A C 1
ATOM 1423 O O . SER A 1 187 ? -29.297 26.609 13.117 1 43 187 SER A O 1
ATOM 1425 N N . GLU A 1 188 ? -28.188 25.438 11.625 1 41.91 188 GLU A N 1
ATOM 1426 C CA . GLU A 1 188 ? -26.922 26.156 11.719 1 41.91 188 GLU A CA 1
ATOM 1427 C C . GLU A 1 188 ? -26.953 27.453 10.914 1 41.91 188 GLU A C 1
ATOM 1429 O O . GLU A 1 188 ? -26.219 28.391 11.211 1 41.91 188 GLU A O 1
ATOM 1434 N N . VAL A 1 189 ? -27.719 27.656 9.938 1 44.16 189 VAL A N 1
ATOM 1435 C CA . VAL A 1 189 ? -28.047 28.969 9.367 1 44.16 189 VAL A CA 1
ATOM 1436 C C . VAL A 1 189 ? -28.703 29.844 10.43 1 44.16 189 VAL A C 1
ATOM 1438 O O . VAL A 1 189 ? -28.438 31.047 10.508 1 44.16 189 VAL A O 1
ATOM 1441 N N . VAL A 1 190 ? -29.391 29.281 11.328 1 45.5 190 VAL A N 1
ATOM 1442 C CA . VAL A 1 190 ? -30 30.016 12.43 1 45.5 190 VAL A CA 1
ATOM 1443 C C . VAL A 1 190 ? -28.938 30.328 13.484 1 45.5 190 VAL A C 1
ATOM 1445 O O . VAL A 1 190 ? -28.875 31.453 14 1 45.5 190 VAL A O 1
ATOM 1448 N N . LEU A 1 191 ? -28.062 29.438 13.727 1 40.09 191 LEU A N 1
ATOM 1449 C CA . LEU A 1 191 ? -27.031 29.625 14.742 1 40.09 191 LEU A CA 1
ATOM 1450 C C . LEU A 1 191 ? -25.891 30.469 14.195 1 40.09 191 LEU A C 1
ATOM 1452 O O . LEU A 1 191 ? -25.359 31.344 14.898 1 40.09 191 LEU A O 1
ATOM 1456 N N . ASP A 1 192 ? -25.5 30.328 13.039 1 42.09 192 ASP A N 1
ATOM 1457 C CA . ASP A 1 192 ? -24.516 31.188 12.398 1 42.09 192 ASP A CA 1
ATOM 1458 C C . ASP A 1 192 ? -25.062 32.625 12.242 1 42.09 192 ASP A C 1
ATOM 1460 O O . ASP A 1 192 ? -24.312 33.594 12.406 1 42.09 192 ASP A O 1
ATOM 1464 N N . CYS A 1 193 ? -26.266 32.625 12 1 41.75 193 CYS A N 1
ATOM 1465 C CA . CYS A 1 193 ? -26.906 33.938 12.078 1 41.75 193 CYS A CA 1
ATOM 1466 C C . CYS A 1 193 ? -26.812 34.531 13.484 1 41.75 193 CYS A C 1
ATOM 1468 O O . CYS A 1 193 ? -26.562 35.719 13.656 1 41.75 193 CYS A O 1
ATOM 1470 N N . LYS A 1 194 ? -26.953 33.688 14.43 1 46.38 194 LYS A N 1
ATOM 1471 C CA . LYS A 1 194 ? -26.875 34.125 15.82 1 46.38 194 LYS A CA 1
ATOM 1472 C C . LYS A 1 194 ? -25.438 34.438 16.203 1 46.38 194 LYS A C 1
ATOM 1474 O O . LYS A 1 194 ? -25.172 35.438 16.859 1 46.38 194 LYS A O 1
ATOM 1479 N N . PHE A 1 195 ? -24.5 33.656 15.766 1 41.75 195 PHE A N 1
ATOM 1480 C CA . PHE A 1 195 ? -23.094 33.875 16.062 1 41.75 195 PHE A CA 1
ATOM 1481 C C . PHE A 1 195 ? -22.547 35.031 15.258 1 41.75 195 PHE A C 1
ATOM 1483 O O . PHE A 1 195 ? -21.734 35.812 15.773 1 41.75 195 PHE A O 1
ATOM 1490 N N . GLN A 1 196 ? -22.922 35.188 14.047 1 42.44 196 GLN A N 1
ATOM 1491 C CA . GLN A 1 196 ? -22.594 36.375 13.281 1 42.44 196 GLN A CA 1
ATOM 1492 C C . GLN A 1 196 ? -23.156 37.625 13.961 1 42.44 196 GLN A C 1
ATOM 1494 O O . GLN A 1 196 ? -22.5 38.688 13.961 1 42.44 196 GLN A O 1
ATOM 1499 N N . ARG A 1 197 ? -24.266 37.469 14.516 1 46.44 197 ARG A N 1
ATOM 1500 C CA . ARG A 1 197 ? -24.875 38.562 15.273 1 46.44 197 ARG A CA 1
ATOM 1501 C C . ARG A 1 197 ? -24.047 38.844 16.531 1 46.44 197 ARG A C 1
ATOM 1503 O O . ARG A 1 197 ? -23.844 40.031 16.875 1 46.44 197 ARG A O 1
ATOM 1510 N N . ILE A 1 198 ? -23.562 37.719 17.094 1 45.91 198 ILE A N 1
ATOM 1511 C CA . ILE A 1 198 ? -22.734 37.906 18.297 1 45.91 198 ILE A CA 1
ATOM 1512 C C . ILE A 1 198 ? -21.391 38.5 17.906 1 45.91 198 ILE A C 1
ATOM 1514 O O . ILE A 1 198 ? -20.891 39.406 18.578 1 45.91 198 ILE A O 1
ATOM 1518 N N . GLU A 1 199 ? -20.812 37.969 16.875 1 42.56 199 GLU A N 1
ATOM 1519 C CA . GLU A 1 199 ? -19.531 38.5 16.391 1 42.56 199 GLU A CA 1
ATOM 1520 C C . GLU A 1 199 ? -19.688 39.906 15.875 1 42.56 199 GLU A C 1
ATOM 1522 O O . GLU A 1 199 ? -18.844 40.781 16.141 1 42.56 199 GLU A O 1
ATOM 1527 N N . ASP A 1 200 ? -20.734 40.031 15.125 1 45.41 200 ASP A N 1
ATOM 1528 C CA . ASP A 1 200 ? -21.062 41.406 14.719 1 45.41 200 ASP A CA 1
ATOM 1529 C C . ASP A 1 200 ? -21.234 42.312 15.93 1 45.41 200 ASP A C 1
ATOM 1531 O O . ASP A 1 200 ? -20.828 43.469 15.914 1 45.41 200 ASP A O 1
ATOM 1535 N N . SER A 1 201 ? -21.859 41.625 16.906 1 45.09 201 SER A N 1
ATOM 1536 C CA . SER A 1 201 ? -22.047 42.344 18.156 1 45.09 201 SER A CA 1
ATOM 1537 C C . SER A 1 201 ? -20.719 42.594 18.859 1 45.09 201 SER A C 1
ATOM 1539 O O . SER A 1 201 ? -20.516 43.688 19.438 1 45.09 201 SER A O 1
ATOM 1541 N N . GLN A 1 202 ? -19.844 41.531 18.703 1 42.38 202 GLN A N 1
ATOM 1542 C CA . GLN A 1 202 ? -18.547 41.688 19.359 1 42.38 202 GLN A CA 1
ATOM 1543 C C . GLN A 1 202 ? -17.625 42.625 18.578 1 42.38 202 GLN A C 1
ATOM 1545 O O . GLN A 1 202 ? -16.875 43.375 19.172 1 42.38 202 GLN A O 1
ATOM 1550 N N . THR A 1 203 ? -17.594 42.438 17.25 1 44.78 203 THR A N 1
ATOM 1551 C CA . THR A 1 203 ? -16.844 43.375 16.406 1 44.78 203 THR A CA 1
ATOM 1552 C C . THR A 1 203 ? -17.344 44.812 16.578 1 44.78 203 THR A C 1
ATOM 1554 O O . THR A 1 203 ? -16.562 45.75 16.562 1 44.78 203 THR A O 1
ATOM 1557 N N . ASN A 1 204 ? -18.625 44.875 16.672 1 45.31 204 ASN A N 1
ATOM 1558 C CA . ASN A 1 204 ? -19.203 46.188 17 1 45.31 204 ASN A CA 1
ATOM 1559 C C . ASN A 1 204 ? -18.719 46.688 18.344 1 45.31 204 ASN A C 1
ATOM 1561 O O . ASN A 1 204 ? -18.5 47.875 18.516 1 45.31 204 ASN A O 1
ATOM 1565 N N . LEU A 1 205 ? -18.5 45.719 19.203 1 43.59 205 LEU A N 1
ATOM 1566 C CA . LEU A 1 205 ? -18.016 46.094 20.531 1 43.59 205 LEU A CA 1
ATOM 1567 C C . LEU A 1 205 ? -16.562 46.531 20.469 1 43.59 205 LEU A C 1
ATOM 1569 O O . LEU A 1 205 ? -16.172 47.469 21.156 1 43.59 205 LEU A O 1
ATOM 1573 N N . GLU A 1 206 ? -15.773 45.781 19.672 1 44.53 206 GLU A N 1
ATOM 1574 C CA . GLU A 1 206 ? -14.359 46.125 19.578 1 44.53 206 GLU A CA 1
ATOM 1575 C C . GLU A 1 206 ? -14.164 47.469 18.875 1 44.53 206 GLU A C 1
ATOM 1577 O O . GLU A 1 206 ? -13.234 48.219 19.188 1 44.53 206 GLU A O 1
ATOM 1582 N N . HIS A 1 207 ? -14.961 47.688 17.922 1 44.59 207 HIS A N 1
ATOM 1583 C CA . HIS A 1 207 ? -14.914 49 17.281 1 44.59 207 HIS A CA 1
ATOM 1584 C C . HIS A 1 207 ? -15.211 50.125 18.281 1 44.59 207 HIS A C 1
ATOM 1586 O O . HIS A 1 207 ? -14.75 51.25 18.109 1 44.59 207 HIS A O 1
ATOM 1592 N N . ILE A 1 208 ? -15.992 49.812 19.25 1 44.5 208 ILE A N 1
ATOM 1593 C CA . ILE A 1 208 ? -16.328 50.812 20.234 1 44.5 208 ILE A CA 1
ATOM 1594 C C . ILE A 1 208 ? -15.102 51.156 21.078 1 44.5 208 ILE A C 1
ATOM 1596 O O . ILE A 1 208 ? -14.883 52.312 21.438 1 44.5 208 ILE A O 1
ATOM 1600 N N . TYR A 1 209 ? -14.328 50.062 21.344 1 42.41 209 TYR A N 1
ATOM 1601 C CA . TYR A 1 209 ? -13.219 50.375 22.234 1 42.41 209 TYR A CA 1
ATOM 1602 C C . TYR A 1 209 ? -12.109 51.094 21.5 1 42.41 209 TYR A C 1
ATOM 1604 O O . TYR A 1 209 ? -11.227 51.688 22.141 1 42.41 209 TYR A O 1
ATOM 1612 N N . GLU A 1 210 ? -12 50.844 20.203 1 41.44 210 GLU A N 1
ATOM 1613 C CA . GLU A 1 210 ? -10.898 51.531 19.547 1 41.44 210 GLU A CA 1
ATOM 1614 C C . GLU A 1 210 ? -11.25 53 19.297 1 41.44 210 GLU A C 1
ATOM 1616 O O . GLU A 1 210 ? -10.383 53.812 18.953 1 41.44 210 GLU A O 1
ATOM 1621 N N . ASN A 1 211 ? -12.422 53.344 19.406 1 33.34 211 ASN A N 1
ATOM 1622 C CA . ASN A 1 211 ? -12.641 54.781 19.344 1 33.34 211 ASN A CA 1
ATOM 1623 C C . ASN A 1 211 ? -12.641 55.406 20.719 1 33.34 211 ASN A C 1
ATOM 1625 O O . ASN A 1 211 ? -13.242 54.875 21.656 1 33.34 211 ASN A O 1
ATOM 1629 N N . MET B 1 1 ? 11.477 18.172 2.051 1 68.69 1 MET B N 1
ATOM 1630 C CA . MET B 1 1 ? 10.227 17.609 1.532 1 68.69 1 MET B CA 1
ATOM 1631 C C . MET B 1 1 ? 10.5 16.594 0.421 1 68.69 1 MET B C 1
ATOM 1633 O O . MET B 1 1 ? 10.039 15.461 0.484 1 68.69 1 MET B O 1
ATOM 1637 N N . PHE B 1 2 ? 11.414 16.969 -0.451 1 73.56 2 PHE B N 1
ATOM 1638 C CA . PHE B 1 2 ? 11.727 16.109 -1.585 1 73.56 2 PHE B CA 1
ATOM 1639 C C . PHE B 1 2 ? 12.461 14.859 -1.125 1 73.56 2 PHE B C 1
ATOM 1641 O O . PHE B 1 2 ? 12.164 13.758 -1.589 1 73.56 2 PHE B O 1
ATOM 1648 N N . GLU B 1 3 ? 13.289 15 -0.132 1 77.25 3 GLU B N 1
ATOM 1649 C CA . GLU B 1 3 ? 14.062 13.867 0.367 1 77.25 3 GLU B CA 1
ATOM 1650 C C . GLU B 1 3 ? 13.156 12.828 1.021 1 77.25 3 GLU B C 1
ATOM 1652 O O . GLU B 1 3 ? 13.367 11.625 0.865 1 77.25 3 GLU B O 1
ATOM 1657 N N . ASP B 1 4 ? 12.156 13.258 1.678 1 80.75 4 ASP B N 1
ATOM 1658 C CA . ASP B 1 4 ? 11.227 12.344 2.344 1 80.75 4 ASP B CA 1
ATOM 1659 C C . ASP B 1 4 ? 10.336 11.633 1.331 1 80.75 4 ASP B C 1
ATOM 1661 O O . ASP B 1 4 ? 10.008 10.453 1.504 1 80.75 4 ASP B O 1
ATOM 1665 N N . GLU B 1 5 ? 10.078 12.32 0.316 1 83.69 5 GLU B N 1
ATOM 1666 C CA . GLU B 1 5 ? 9.273 11.719 -0.74 1 83.69 5 GLU B CA 1
ATOM 1667 C C . GLU B 1 5 ? 10.047 10.617 -1.46 1 83.69 5 GLU B C 1
ATOM 1669 O O . GLU B 1 5 ? 9.484 9.578 -1.811 1 83.69 5 GLU B O 1
ATOM 1674 N N . VAL B 1 6 ? 11.273 10.938 -1.636 1 85.06 6 VAL B N 1
ATOM 1675 C CA . VAL B 1 6 ? 12.117 9.953 -2.305 1 85.06 6 VAL B CA 1
ATOM 1676 C C . VAL B 1 6 ? 12.273 8.719 -1.421 1 85.06 6 VAL B C 1
ATOM 1678 O O . VAL B 1 6 ? 12.227 7.586 -1.909 1 85.06 6 VAL B O 1
ATOM 1681 N N . ARG B 1 7 ? 12.375 8.961 -0.216 1 84.69 7 ARG B N 1
ATOM 1682 C CA . ARG B 1 7 ? 12.523 7.848 0.716 1 84.69 7 ARG B CA 1
ATOM 1683 C C . ARG B 1 7 ? 11.258 6.996 0.754 1 84.69 7 ARG B C 1
ATOM 1685 O O . ARG B 1 7 ? 11.336 5.766 0.794 1 84.69 7 ARG B O 1
ATOM 1692 N N . TRP B 1 8 ? 10.195 7.648 0.753 1 87.25 8 TRP B N 1
ATOM 1693 C CA . TRP B 1 8 ? 8.922 6.938 0.727 1 87.25 8 TRP B CA 1
ATOM 1694 C C . TRP B 1 8 ? 8.789 6.113 -0.547 1 87.25 8 TRP B C 1
ATOM 1696 O O . TRP B 1 8 ? 8.43 4.934 -0.493 1 87.25 8 TRP B O 1
ATOM 1706 N N . ALA B 1 9 ? 9.117 6.703 -1.598 1 89.44 9 ALA B N 1
ATOM 1707 C CA . ALA B 1 9 ? 8.945 6.059 -2.896 1 89.44 9 ALA B CA 1
ATOM 1708 C C . ALA B 1 9 ? 9.867 4.852 -3.043 1 89.44 9 ALA B C 1
ATOM 1710 O O . ALA B 1 9 ? 9.453 3.805 -3.549 1 89.44 9 ALA B O 1
ATOM 1711 N N . VAL B 1 10 ? 11.055 4.977 -2.594 1 89.88 10 VAL B N 1
ATOM 1712 C CA . VAL B 1 10 ? 12.055 3.914 -2.721 1 89.88 10 VAL B CA 1
ATOM 1713 C C . VAL B 1 10 ? 11.672 2.738 -1.822 1 89.88 10 VAL B C 1
ATOM 1715 O O . VAL B 1 10 ? 11.727 1.582 -2.244 1 89.88 10 VAL B O 1
ATOM 1718 N N . ALA B 1 11 ? 11.32 3.047 -0.621 1 90.12 11 ALA B N 1
ATOM 1719 C CA . ALA B 1 11 ? 10.914 1.989 0.299 1 90.12 11 ALA B CA 1
ATOM 1720 C C . ALA B 1 11 ? 9.656 1.276 -0.207 1 90.12 11 ALA B C 1
ATOM 1722 O O . ALA B 1 11 ? 9.562 0.049 -0.133 1 90.12 11 ALA B O 1
ATOM 1723 N N . TYR B 1 12 ? 8.766 1.999 -0.713 1 91.06 12 TYR B N 1
ATOM 1724 C CA . TYR B 1 12 ? 7.539 1.426 -1.254 1 91.06 12 TYR B CA 1
ATOM 1725 C C . TYR B 1 12 ? 7.836 0.524 -2.445 1 91.06 12 TYR B C 1
ATOM 1727 O O . TYR B 1 12 ? 7.328 -0.598 -2.525 1 91.06 12 TYR B O 1
ATOM 1735 N N . ALA B 1 13 ? 8.578 1.078 -3.322 1 92.69 13 ALA B N 1
ATOM 1736 C CA . ALA B 1 13 ? 8.906 0.318 -4.527 1 92.69 13 ALA B CA 1
ATOM 1737 C C . ALA B 1 13 ? 9.602 -0.994 -4.176 1 92.69 13 ALA B C 1
ATOM 1739 O O . ALA B 1 13 ? 9.234 -2.055 -4.688 1 92.69 13 ALA B O 1
ATOM 1740 N N . GLY B 1 14 ? 10.617 -0.888 -3.361 1 93 14 GLY B N 1
ATOM 1741 C CA . GLY B 1 14 ? 11.344 -2.084 -2.965 1 93 14 GLY B CA 1
ATOM 1742 C C . GLY B 1 14 ? 10.469 -3.117 -2.283 1 93 14 GLY B C 1
ATOM 1743 O O . GLY B 1 14 ? 10.523 -4.301 -2.619 1 93 14 GLY B O 1
ATOM 1744 N N . PHE B 1 15 ? 9.656 -2.682 -1.383 1 92.5 15 PHE B N 1
ATOM 1745 C CA . PHE B 1 15 ? 8.805 -3.609 -0.651 1 92.5 15 PHE B CA 1
ATOM 1746 C C . PHE B 1 15 ? 7.738 -4.203 -1.568 1 92.5 15 PHE B C 1
ATOM 1748 O O . PHE B 1 15 ? 7.402 -5.383 -1.452 1 92.5 15 PHE B O 1
ATOM 1755 N N . SER B 1 16 ? 7.191 -3.396 -2.396 1 90.5 16 SER B N 1
ATOM 1756 C CA . SER B 1 16 ? 6.199 -3.891 -3.348 1 90.5 16 SER B CA 1
ATOM 1757 C C . SER B 1 16 ? 6.781 -4.996 -4.223 1 90.5 16 SER B C 1
ATOM 1759 O O . SER B 1 16 ? 6.09 -5.965 -4.547 1 90.5 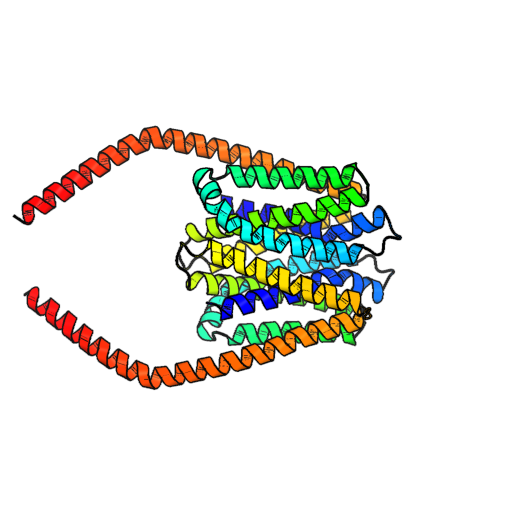16 SER B O 1
ATOM 1761 N N . LEU B 1 17 ? 7.996 -4.883 -4.59 1 90.94 17 LEU B N 1
ATOM 1762 C CA . LEU B 1 17 ? 8.656 -5.922 -5.379 1 90.94 17 LEU B CA 1
ATOM 1763 C C . LEU B 1 17 ? 8.766 -7.219 -4.586 1 90.94 17 LEU B C 1
ATOM 1765 O O . LEU B 1 17 ? 8.516 -8.305 -5.121 1 90.94 17 LEU B O 1
ATOM 1769 N N . VAL B 1 18 ? 9.148 -7.082 -3.369 1 91.62 18 VAL B N 1
ATOM 1770 C CA . VAL B 1 18 ? 9.25 -8.25 -2.498 1 91.62 18 VAL B CA 1
ATOM 1771 C C . VAL B 1 18 ? 7.898 -8.945 -2.393 1 91.62 18 VAL B C 1
ATOM 1773 O O . VAL B 1 18 ? 7.816 -10.172 -2.445 1 91.62 18 VAL B O 1
ATOM 1776 N N . GLN B 1 19 ? 6.891 -8.156 -2.293 1 87.31 19 GLN B N 1
ATOM 1777 C CA . GLN B 1 19 ? 5.551 -8.711 -2.158 1 87.31 19 GLN B CA 1
ATOM 1778 C C . GLN B 1 19 ? 5.102 -9.383 -3.453 1 87.31 19 GLN B C 1
ATOM 1780 O O . GLN B 1 19 ? 4.48 -10.445 -3.426 1 87.31 19 GLN B O 1
ATOM 1785 N N . ASN B 1 20 ? 5.398 -8.805 -4.523 1 82.81 20 ASN B N 1
ATOM 1786 C CA . ASN B 1 20 ? 4.953 -9.305 -5.82 1 82.81 20 ASN B CA 1
ATOM 1787 C C . ASN B 1 20 ? 5.652 -10.617 -6.188 1 82.81 20 ASN B C 1
ATOM 1789 O O . ASN B 1 20 ? 5.086 -11.453 -6.895 1 82.81 20 ASN B O 1
ATOM 1793 N N . TYR B 1 21 ? 6.824 -10.797 -5.652 1 86.12 21 TYR B N 1
ATOM 1794 C CA . TYR B 1 21 ? 7.602 -11.953 -6.078 1 86.12 21 TYR B CA 1
ATOM 1795 C C . TYR B 1 21 ? 7.773 -12.945 -4.934 1 86.12 21 TYR B C 1
ATOM 1797 O O . TYR B 1 21 ? 8.469 -13.953 -5.074 1 86.12 21 TYR B O 1
ATOM 1805 N N . GLY B 1 22 ? 7.195 -12.633 -3.855 1 87.31 22 GLY B N 1
ATOM 1806 C CA . GLY B 1 22 ? 7.316 -13.5 -2.695 1 87.31 22 GLY B CA 1
ATOM 1807 C C . GLY B 1 22 ? 6.828 -14.914 -2.957 1 87.31 22 GLY B C 1
ATOM 1808 O O . GLY B 1 22 ? 7.535 -15.883 -2.672 1 87.31 22 GLY B O 1
ATOM 1809 N N . THR B 1 23 ? 5.711 -15.008 -3.514 1 81.69 23 THR B N 1
ATOM 1810 C CA . THR B 1 23 ? 5.125 -16.312 -3.764 1 81.69 23 THR B CA 1
ATOM 1811 C C . THR B 1 23 ? 5.949 -17.094 -4.789 1 81.69 23 THR B C 1
ATOM 1813 O O . THR B 1 23 ? 6.09 -18.312 -4.688 1 81.69 23 THR B O 1
ATOM 1816 N N . ASN B 1 24 ? 6.473 -16.375 -5.758 1 82.94 24 ASN B N 1
ATOM 1817 C CA . ASN B 1 24 ? 7.352 -17 -6.734 1 82.94 24 ASN B CA 1
ATOM 1818 C C . ASN B 1 24 ? 8.586 -17.609 -6.07 1 82.94 24 ASN B C 1
ATOM 1820 O O . ASN B 1 24 ? 9.055 -18.672 -6.465 1 82.94 24 ASN B O 1
ATOM 1824 N N . LEU B 1 25 ? 9.125 -16.891 -5.168 1 88.88 25 LEU B N 1
ATOM 1825 C CA . LEU B 1 25 ? 10.297 -17.375 -4.445 1 88.88 25 LEU B CA 1
ATOM 1826 C C . LEU B 1 25 ? 9.969 -18.641 -3.65 1 88.88 25 LEU B C 1
ATOM 1828 O O . LEU B 1 25 ? 10.734 -19.594 -3.666 1 88.88 25 LEU B O 1
ATOM 1832 N N . PHE B 1 26 ? 8.781 -18.656 -3.012 1 90.19 26 PHE B N 1
ATOM 1833 C CA . PHE B 1 26 ? 8.359 -19.812 -2.223 1 90.19 26 PHE B CA 1
ATOM 1834 C C . PHE B 1 26 ? 8.195 -21.047 -3.105 1 90.19 26 PHE B C 1
ATOM 1836 O O . PHE B 1 26 ? 8.633 -22.141 -2.742 1 90.19 26 PHE B O 1
ATOM 1843 N N . GLU B 1 27 ? 7.609 -20.828 -4.207 1 85.5 27 GLU B N 1
ATOM 1844 C CA . GLU B 1 27 ? 7.363 -21.938 -5.129 1 85.5 27 GLU B CA 1
ATOM 1845 C C . GLU B 1 27 ? 8.664 -22.469 -5.711 1 85.5 27 GLU B C 1
ATOM 1847 O O . GLU B 1 27 ? 8.789 -23.672 -5.973 1 85.5 27 GLU B O 1
ATOM 1852 N N . ALA B 1 28 ? 9.578 -21.625 -5.93 1 87.69 28 ALA B N 1
ATOM 1853 C CA . ALA B 1 28 ? 10.875 -22.047 -6.469 1 87.69 28 ALA B CA 1
ATOM 1854 C C . ALA B 1 28 ? 11.641 -22.891 -5.457 1 87.69 28 ALA B C 1
ATOM 1856 O O . ALA B 1 28 ? 12.391 -23.797 -5.84 1 87.69 28 ALA B O 1
ATOM 1857 N N . ILE B 1 29 ? 11.5 -22.609 -4.223 1 91.5 29 ILE B N 1
ATOM 1858 C CA . ILE B 1 29 ? 12.203 -23.344 -3.182 1 91.5 29 ILE B CA 1
ATOM 1859 C C . ILE B 1 29 ? 11.492 -24.672 -2.936 1 91.5 29 ILE B C 1
ATOM 1861 O O . ILE B 1 29 ? 12.141 -25.734 -2.879 1 91.5 29 ILE B O 1
ATOM 1865 N N . ASP B 1 30 ? 10.195 -24.562 -2.762 1 91.75 30 ASP B N 1
ATOM 1866 C CA . ASP B 1 30 ? 9.391 -25.75 -2.492 1 91.75 30 ASP B CA 1
ATOM 1867 C C . ASP B 1 30 ? 8.062 -25.703 -3.242 1 91.75 30 ASP B C 1
ATOM 1869 O O . ASP B 1 30 ? 7.055 -25.25 -2.699 1 91.75 30 ASP B O 1
ATOM 1873 N N . PRO B 1 31 ? 8.039 -26.25 -4.379 1 86.06 31 PRO B N 1
ATOM 1874 C CA . PRO B 1 31 ? 6.828 -26.219 -5.203 1 86.06 31 PRO B CA 1
ATOM 1875 C C . PRO B 1 31 ? 5.676 -27.016 -4.586 1 86.06 31 PRO B C 1
ATOM 1877 O O . PRO B 1 31 ? 4.516 -26.812 -4.961 1 86.06 31 PRO B O 1
ATOM 1880 N N . LYS B 1 32 ? 5.945 -27.938 -3.699 1 85.88 32 LYS B N 1
ATOM 1881 C CA . LYS B 1 32 ? 4.902 -28.781 -3.131 1 85.88 32 LYS B CA 1
ATOM 1882 C C . LYS B 1 32 ? 4.32 -28.156 -1.865 1 85.88 32 LYS B C 1
ATOM 1884 O O . LYS B 1 32 ? 3.338 -28.656 -1.315 1 85.88 32 LYS B O 1
ATOM 1889 N N . SER B 1 33 ? 4.875 -27.047 -1.53 1 84.75 33 SER B N 1
ATOM 1890 C CA . SER B 1 33 ? 4.41 -26.453 -0.282 1 84.75 33 SER B CA 1
ATOM 1891 C C . SER B 1 33 ? 2.998 -25.891 -0.429 1 84.75 33 SER B C 1
ATOM 1893 O O . SER B 1 33 ? 2.688 -25.219 -1.418 1 84.75 33 SER B O 1
ATOM 1895 N N . LYS B 1 34 ? 2.133 -26.25 0.575 1 78.94 34 LYS B N 1
ATOM 1896 C CA . LYS B 1 34 ? 0.76 -25.75 0.581 1 78.94 34 LYS B CA 1
ATOM 1897 C C . LYS B 1 34 ? 0.605 -24.578 1.547 1 78.94 34 LYS B C 1
ATOM 1899 O O . LYS B 1 34 ? -0.513 -24.141 1.826 1 78.94 34 LYS B O 1
ATOM 1904 N N . PHE B 1 35 ? 1.711 -23.984 1.954 1 82.31 35 PHE B N 1
ATOM 1905 C CA . PHE B 1 35 ? 1.656 -23 3.021 1 82.31 35 PHE B CA 1
ATOM 1906 C C . PHE B 1 35 ? 1.867 -21.594 2.465 1 82.31 35 PHE B C 1
ATOM 1908 O O . PHE B 1 35 ? 1.779 -20.609 3.203 1 82.31 35 PHE B O 1
ATOM 1915 N N . ASN B 1 36 ? 1.995 -21.375 1.23 1 83.06 36 ASN B N 1
ATOM 1916 C CA . ASN B 1 36 ? 2.309 -20.078 0.645 1 83.06 36 ASN B CA 1
ATOM 1917 C C . ASN B 1 36 ? 1.222 -19.047 0.949 1 83.06 36 ASN B C 1
ATOM 1919 O O . ASN B 1 36 ? 1.521 -17.922 1.351 1 83.06 36 ASN B O 1
ATOM 1923 N N . GLY B 1 37 ? 0.03 -19.422 0.761 1 78.88 37 GLY B N 1
ATOM 1924 C CA . GLY B 1 37 ? -1.07 -18.531 1.085 1 78.88 37 GLY B CA 1
ATOM 1925 C C . GLY B 1 37 ? -1.119 -18.15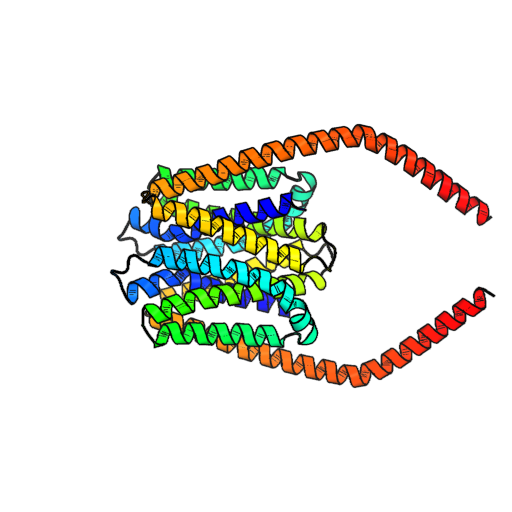6 2.555 1 78.88 37 GLY B C 1
ATOM 1926 O O . GLY B 1 37 ? -1.397 -17 2.896 1 78.88 37 GLY B O 1
ATOM 1927 N N . HIS B 1 38 ? -0.8 -19.109 3.346 1 82.44 38 HIS B N 1
ATOM 1928 C CA . HIS B 1 38 ? -0.8 -18.875 4.785 1 82.44 38 HIS B CA 1
ATOM 1929 C C . HIS B 1 38 ? 0.325 -17.922 5.188 1 82.44 38 HIS B C 1
ATOM 1931 O O . HIS B 1 38 ? 0.159 -17.109 6.098 1 82.44 38 HIS B O 1
ATOM 1937 N N . ILE B 1 39 ? 1.424 -18.062 4.535 1 86.94 39 ILE B N 1
ATOM 1938 C CA . ILE B 1 39 ? 2.564 -17.203 4.84 1 86.94 39 ILE B CA 1
ATOM 1939 C C . ILE B 1 39 ? 2.262 -15.766 4.418 1 86.94 39 ILE B C 1
ATOM 1941 O O . ILE B 1 39 ? 2.631 -14.82 5.113 1 86.94 39 ILE B O 1
ATOM 1945 N N . ILE B 1 40 ? 1.592 -15.555 3.33 1 84.75 40 ILE B N 1
ATOM 1946 C CA . ILE B 1 40 ? 1.158 -14.227 2.9 1 84.75 40 ILE B CA 1
ATOM 1947 C C . ILE B 1 40 ? 0.229 -13.625 3.951 1 84.75 40 ILE B C 1
ATOM 1949 O O . ILE B 1 40 ? 0.399 -12.469 4.348 1 84.75 40 ILE B O 1
ATOM 1953 N N . ALA B 1 41 ? -0.65 -14.445 4.387 1 84.81 41 ALA B N 1
ATOM 1954 C CA . ALA B 1 41 ? -1.559 -13.984 5.43 1 84.81 41 ALA B CA 1
ATOM 1955 C C . ALA B 1 41 ? -0.794 -13.602 6.695 1 84.81 41 ALA B C 1
ATOM 1957 O O . ALA B 1 41 ? -1.073 -12.578 7.316 1 84.81 41 ALA B O 1
ATOM 1958 N N . ALA B 1 42 ? 0.127 -14.438 7.047 1 87.75 42 ALA B N 1
ATOM 1959 C CA . ALA B 1 42 ? 0.933 -14.188 8.242 1 87.75 42 ALA B CA 1
ATOM 1960 C C . ALA B 1 42 ? 1.747 -12.906 8.094 1 87.75 42 ALA B C 1
ATOM 1962 O O . ALA B 1 42 ? 1.958 -12.18 9.07 1 87.75 42 ALA B O 1
ATOM 1963 N N . SER B 1 43 ? 2.254 -12.695 6.918 1 90 43 SER B N 1
ATOM 1964 C CA . SER B 1 43 ? 3.025 -11.477 6.676 1 90 43 SER B CA 1
ATOM 1965 C C . SER B 1 43 ? 2.156 -10.234 6.828 1 90 43 SER B C 1
ATOM 1967 O O . SER B 1 43 ? 2.621 -9.203 7.312 1 90 43 SER B O 1
ATOM 1969 N N . GLN B 1 44 ? 0.935 -10.297 6.418 1 87.81 44 GLN B N 1
ATOM 1970 C CA . GLN B 1 44 ? 0.013 -9.18 6.605 1 87.81 44 GLN B CA 1
ATOM 1971 C C . GLN B 1 44 ? -0.297 -8.969 8.086 1 87.81 44 GLN B C 1
ATOM 1973 O O . GLN B 1 44 ? -0.392 -7.828 8.539 1 87.81 44 GLN B O 1
ATOM 1978 N N . VAL B 1 45 ? -0.433 -10.062 8.797 1 87.75 45 VAL B N 1
ATOM 1979 C CA . VAL B 1 45 ? -0.637 -9.961 10.242 1 87.75 45 VAL B CA 1
ATOM 1980 C C . VAL B 1 45 ? 0.565 -9.281 10.891 1 87.75 45 VAL B C 1
ATOM 1982 O O . VAL B 1 45 ? 0.407 -8.453 11.789 1 87.75 45 VAL B O 1
ATOM 1985 N N . ALA B 1 46 ? 1.7 -9.672 10.453 1 89.25 46 ALA B N 1
ATOM 1986 C CA . ALA B 1 46 ? 2.914 -9.062 11 1 89.25 46 ALA B CA 1
ATOM 1987 C C . ALA B 1 46 ? 2.969 -7.574 10.688 1 89.25 46 ALA B C 1
ATOM 1989 O O . ALA B 1 46 ? 3.529 -6.793 11.453 1 89.25 46 ALA B O 1
ATOM 1990 N N . GLY B 1 47 ? 2.461 -7.215 9.547 1 92.12 47 GLY B N 1
ATOM 1991 C CA . GLY B 1 47 ? 2.395 -5.809 9.195 1 92.12 47 GLY B CA 1
ATOM 1992 C C . GLY B 1 47 ? 1.554 -4.988 10.156 1 92.12 47 GLY B C 1
ATOM 1993 O O . GLY B 1 47 ? 1.816 -3.803 10.359 1 92.12 47 GLY B O 1
ATOM 1994 N N . SER B 1 48 ? 0.545 -5.582 10.734 1 90.81 48 SER B N 1
ATOM 1995 C CA . SER B 1 48 ? -0.367 -4.879 11.633 1 90.81 48 SER B CA 1
ATOM 1996 C C . SER B 1 48 ? 0.354 -4.391 12.883 1 90.81 48 SER B C 1
ATOM 1998 O O . SER B 1 48 ? 0.404 -3.186 13.148 1 90.81 48 SER B O 1
ATOM 2000 N N . PRO B 1 49 ? 0.957 -5.262 13.617 1 91.19 49 PRO B N 1
ATOM 2001 C CA . PRO B 1 49 ? 1.736 -4.746 14.742 1 91.19 49 PRO B CA 1
ATOM 2002 C C . PRO B 1 49 ? 2.908 -3.871 14.305 1 91.19 49 PRO B C 1
ATOM 2004 O O . PRO B 1 49 ? 3.287 -2.936 15.016 1 91.19 49 PRO B O 1
ATOM 2007 N N . GLY B 1 50 ? 3.484 -4.121 13.18 1 92.5 50 GLY B N 1
ATOM 2008 C CA . GLY B 1 50 ? 4.512 -3.254 12.633 1 92.5 50 GLY B CA 1
ATOM 2009 C C . GLY B 1 50 ? 4.051 -1.819 12.453 1 92.5 50 GLY B C 1
ATOM 2010 O O . GLY B 1 50 ? 4.754 -0.882 12.836 1 92.5 50 GLY B O 1
ATOM 2011 N N . SER B 1 51 ? 2.861 -1.675 11.922 1 92 51 SER B N 1
ATOM 2012 C CA . SER B 1 51 ? 2.32 -0.334 11.727 1 92 51 SER B CA 1
ATOM 2013 C C . SER B 1 51 ? 2.072 0.365 13.062 1 92 51 SER B C 1
ATOM 2015 O O . SER B 1 51 ? 2.332 1.562 13.195 1 92 51 SER B O 1
ATOM 2017 N N . LEU B 1 52 ? 1.633 -0.354 14.086 1 91.56 52 LEU B N 1
ATOM 2018 C CA . LEU B 1 52 ? 1.363 0.225 15.398 1 91.56 52 LEU B CA 1
ATOM 2019 C C . LEU B 1 52 ? 2.662 0.585 16.109 1 91.56 52 LEU B C 1
ATOM 2021 O O . LEU B 1 52 ? 2.701 1.532 16.906 1 91.56 52 LEU B O 1
ATOM 2025 N N . SER B 1 53 ? 3.656 -0.117 15.828 1 93.31 53 SER B N 1
ATOM 2026 C CA . SER B 1 53 ? 4.941 0.144 16.469 1 93.31 53 SER B CA 1
ATOM 2027 C C . SER B 1 53 ? 5.484 1.514 16.078 1 93.31 53 SER B C 1
ATOM 2029 O O . SER B 1 53 ? 6.34 2.068 16.781 1 93.31 53 SER B O 1
ATOM 2031 N N . ALA B 1 54 ? 5.027 1.975 14.961 1 91 54 ALA B N 1
ATOM 2032 C CA . ALA B 1 54 ? 5.465 3.291 14.508 1 91 54 ALA B CA 1
ATOM 2033 C C . ALA B 1 54 ? 5.133 4.367 15.539 1 91 54 ALA B C 1
ATOM 2035 O O . ALA B 1 54 ? 5.844 5.367 15.648 1 91 54 ALA B O 1
ATOM 2036 N N . ILE B 1 55 ? 4.062 4.152 16.297 1 89 55 ILE B N 1
ATOM 2037 C CA . ILE B 1 55 ? 3.664 5.117 17.312 1 89 55 ILE B CA 1
ATOM 2038 C C . ILE B 1 55 ? 4.77 5.246 18.359 1 89 55 ILE B C 1
ATOM 2040 O O . ILE B 1 55 ? 5.094 6.352 18.797 1 89 55 ILE B O 1
ATOM 2044 N N . TYR B 1 56 ? 5.336 4.188 18.688 1 89.88 56 TYR B N 1
ATOM 2045 C CA . TYR B 1 56 ? 6.383 4.164 19.703 1 89.88 56 TYR B CA 1
ATOM 2046 C C . TYR B 1 56 ? 7.727 4.57 19.109 1 89.88 56 TYR B C 1
ATOM 2048 O O . TYR B 1 56 ? 8.625 5.004 19.828 1 89.88 56 TYR B O 1
ATOM 2056 N N . LEU B 1 57 ? 7.871 4.438 17.859 1 91 57 LEU B N 1
ATOM 2057 C CA . LEU B 1 57 ? 9.133 4.746 17.203 1 91 57 LEU B CA 1
ATOM 2058 C C . LEU B 1 57 ? 9.18 6.211 16.781 1 91 57 LEU B C 1
ATOM 2060 O O . LEU B 1 57 ? 10.25 6.734 16.453 1 91 57 LEU B O 1
ATOM 2064 N N . ASP B 1 58 ? 8.055 6.781 16.828 1 89.06 58 ASP B N 1
ATOM 2065 C CA . ASP B 1 58 ? 7.938 8.148 16.328 1 89.06 58 ASP B CA 1
ATOM 2066 C C . ASP B 1 58 ? 8.875 9.086 17.078 1 89.06 58 ASP B C 1
ATOM 2068 O O . ASP B 1 58 ? 9.617 9.859 16.469 1 89.06 58 ASP B O 1
ATOM 2072 N N . PRO B 1 59 ? 8.875 9.039 18.438 1 86.81 59 PRO B N 1
ATOM 2073 C CA . PRO B 1 59 ? 9.805 9.914 19.156 1 86.81 59 PRO B CA 1
ATOM 2074 C C . PRO B 1 59 ? 11.266 9.656 18.797 1 86.81 59 PRO B C 1
ATOM 2076 O O . PRO B 1 59 ? 12.062 10.594 18.75 1 86.81 59 PRO B O 1
ATOM 2079 N N . ILE B 1 60 ? 11.586 8.438 18.578 1 86.88 60 ILE B N 1
ATOM 2080 C CA . ILE B 1 60 ? 12.945 8.078 18.203 1 86.88 60 ILE B CA 1
ATOM 2081 C C . ILE B 1 60 ? 13.258 8.641 16.812 1 86.88 60 ILE B C 1
ATOM 2083 O O . ILE B 1 60 ? 14.352 9.148 16.562 1 86.88 60 ILE B O 1
ATOM 2087 N N . ALA B 1 61 ? 12.32 8.539 15.938 1 85.06 61 ALA B N 1
ATOM 2088 C CA . ALA B 1 61 ? 12.484 9.031 14.57 1 85.06 61 ALA B CA 1
ATOM 2089 C C . ALA B 1 61 ? 12.68 10.547 14.555 1 85.06 61 ALA B C 1
ATOM 2091 O O . ALA B 1 61 ? 13.461 11.07 13.758 1 85.06 61 ALA B O 1
ATOM 2092 N N . VAL B 1 62 ? 12 11.211 15.461 1 81.94 62 VAL B N 1
ATOM 2093 C CA . VAL B 1 62 ? 12.109 12.664 15.547 1 81.94 62 VAL B CA 1
ATOM 2094 C C . VAL B 1 62 ? 13.484 13.039 16.094 1 81.94 62 VAL B C 1
ATOM 2096 O O . VAL B 1 62 ? 14.094 14.008 15.625 1 81.94 62 VAL B O 1
ATOM 2099 N N . ASN B 1 63 ? 13.922 12.25 16.984 1 82.69 63 ASN B N 1
ATOM 2100 C CA . ASN B 1 63 ? 15.188 12.555 17.641 1 82.69 63 ASN B CA 1
ATOM 2101 C C . ASN B 1 63 ? 16.375 12.188 16.766 1 82.69 63 ASN B C 1
ATOM 2103 O O . ASN B 1 63 ? 17.391 12.891 16.766 1 82.69 63 ASN B O 1
ATOM 2107 N N . THR B 1 64 ? 16.219 11.078 16.109 1 79.06 64 THR B N 1
ATOM 2108 C CA . THR B 1 64 ? 17.375 10.586 15.359 1 79.06 64 THR B CA 1
ATOM 2109 C C . THR B 1 64 ? 17.312 11.07 13.914 1 79.06 64 THR B C 1
ATOM 2111 O O . THR B 1 64 ? 18.312 11 13.188 1 79.06 64 THR B O 1
ATOM 2114 N N . GLY B 1 65 ? 16.172 11.539 13.531 1 74.06 65 GLY B N 1
ATOM 2115 C CA . GLY B 1 65 ? 16.016 12.016 12.156 1 74.06 65 GLY B CA 1
ATOM 2116 C C . GLY B 1 65 ? 16.047 10.891 11.141 1 74.06 65 GLY B C 1
ATOM 2117 O O . GLY B 1 65 ? 15.242 9.953 11.219 1 74.06 65 GLY B O 1
ATOM 2118 N N . LEU B 1 66 ? 17.094 10.938 10.398 1 77.31 66 LEU B N 1
ATOM 2119 C CA . LEU B 1 66 ? 17.188 10.086 9.211 1 77.31 66 LEU B CA 1
ATOM 2120 C C . LEU B 1 66 ? 17.75 8.719 9.57 1 77.31 66 LEU B C 1
ATOM 2122 O O . LEU B 1 66 ? 17.578 7.754 8.82 1 77.31 66 LEU B O 1
ATOM 2126 N N . ALA B 1 67 ? 18.234 8.508 10.734 1 83.06 67 ALA B N 1
ATOM 2127 C CA . ALA B 1 67 ? 18.969 7.293 11.078 1 83.06 67 ALA B CA 1
ATOM 2128 C C . ALA B 1 67 ? 18.047 6.078 11.117 1 83.06 67 ALA B C 1
ATOM 2130 O O . ALA B 1 67 ? 18.422 4.996 10.656 1 83.06 67 ALA B O 1
ATOM 2131 N N . ILE B 1 68 ? 16.906 6.23 11.617 1 87.25 68 ILE B N 1
ATOM 2132 C CA . ILE B 1 68 ? 15.992 5.105 11.742 1 87.25 68 ILE B CA 1
ATOM 2133 C C . ILE B 1 68 ? 15.586 4.609 10.359 1 87.25 68 ILE B C 1
ATOM 2135 O O . ILE B 1 68 ? 15.406 3.408 10.148 1 87.25 68 ILE B O 1
ATOM 2139 N N . TYR B 1 69 ? 15.492 5.441 9.414 1 87.25 69 TYR B N 1
ATOM 2140 C CA . TYR B 1 69 ? 15.125 5.066 8.055 1 87.25 69 TYR B CA 1
ATOM 2141 C C . TYR B 1 69 ? 16.266 4.332 7.363 1 87.25 69 TYR B C 1
ATOM 2143 O O . TYR B 1 69 ? 16.047 3.346 6.66 1 87.25 69 TYR B O 1
ATOM 2151 N N . VAL B 1 70 ? 17.438 4.875 7.629 1 89.25 70 VAL B N 1
ATOM 2152 C CA . VAL B 1 70 ? 18.625 4.246 7.047 1 89.25 70 VAL B CA 1
ATOM 2153 C C . VAL B 1 70 ? 18.766 2.828 7.59 1 89.25 70 VAL B C 1
ATOM 2155 O O . VAL B 1 70 ? 19.016 1.889 6.828 1 89.25 70 VAL B O 1
ATOM 2158 N N . PHE B 1 71 ? 18.578 2.691 8.836 1 91.25 71 PHE B N 1
ATOM 2159 C CA . PHE B 1 71 ? 18.672 1.378 9.461 1 91.25 71 PHE B CA 1
ATOM 2160 C C . PHE B 1 71 ? 17.578 0.452 8.961 1 91.25 71 PHE B C 1
ATOM 2162 O O . PHE B 1 71 ? 17.812 -0.737 8.734 1 91.25 71 PHE B O 1
ATOM 2169 N N . GLY B 1 72 ? 16.391 0.962 8.867 1 93.19 72 GLY B N 1
ATOM 2170 C CA . GLY B 1 72 ? 15.273 0.162 8.383 1 93.19 72 GLY B CA 1
ATOM 2171 C C . GLY B 1 72 ? 15.477 -0.344 6.965 1 93.19 72 GLY B C 1
ATOM 2172 O O . GLY B 1 72 ? 15.273 -1.527 6.688 1 93.19 72 GLY B O 1
ATOM 2173 N N . VAL B 1 73 ? 15.93 0.529 6.094 1 94 73 VAL B N 1
ATOM 2174 C CA . VAL B 1 73 ? 16.141 0.154 4.699 1 94 73 VAL B CA 1
ATOM 2175 C C . VAL B 1 73 ? 17.297 -0.83 4.594 1 94 73 VAL B C 1
ATOM 2177 O O . VAL B 1 73 ? 17.25 -1.767 3.795 1 94 73 VAL B O 1
ATOM 2180 N N . ALA B 1 74 ? 18.312 -0.635 5.418 1 95 74 ALA B N 1
ATOM 2181 C CA . ALA B 1 74 ? 19.438 -1.571 5.449 1 95 74 ALA B CA 1
ATOM 2182 C C . ALA B 1 74 ? 18.984 -2.955 5.902 1 95 74 ALA B C 1
ATOM 2184 O O . ALA B 1 74 ? 19.438 -3.971 5.367 1 95 74 ALA B O 1
ATOM 2185 N N . ALA B 1 75 ? 18.156 -2.941 6.898 1 96.25 75 ALA B N 1
ATOM 2186 C CA . ALA B 1 75 ? 17.625 -4.211 7.387 1 96.25 75 ALA B CA 1
ATOM 2187 C C . ALA B 1 75 ? 16.844 -4.93 6.297 1 96.25 75 ALA B C 1
ATOM 2189 O O . ALA B 1 75 ? 16.984 -6.141 6.113 1 96.25 75 ALA B O 1
ATOM 2190 N N . MET B 1 76 ? 16.031 -4.215 5.57 1 96.5 76 MET B N 1
ATOM 2191 C CA . MET B 1 76 ? 15.25 -4.801 4.484 1 96.5 76 MET B CA 1
ATOM 2192 C C . MET B 1 76 ? 16.156 -5.336 3.385 1 96.5 76 MET B C 1
ATOM 2194 O O . MET B 1 76 ? 15.883 -6.387 2.801 1 96.5 76 MET B O 1
ATOM 2198 N N . GLY B 1 77 ? 17.234 -4.566 3.145 1 96.81 77 GLY B N 1
ATOM 2199 C CA . GLY B 1 77 ? 18.203 -5.059 2.184 1 96.81 77 GLY B CA 1
ATOM 2200 C C . GLY B 1 77 ? 18.859 -6.363 2.605 1 96.81 77 GLY B C 1
ATOM 2201 O O . GLY B 1 77 ? 19 -7.281 1.797 1 96.81 77 GLY B O 1
ATOM 2202 N N . THR B 1 78 ? 19.234 -6.453 3.812 1 97.19 78 THR B N 1
ATOM 2203 C CA . THR B 1 78 ? 19.844 -7.66 4.352 1 97.19 78 THR B CA 1
ATOM 2204 C C . THR B 1 78 ? 18.891 -8.844 4.277 1 97.19 78 THR B C 1
ATOM 2206 O O . THR B 1 78 ? 19.281 -9.961 3.943 1 97.19 78 THR B O 1
ATOM 2209 N N . ILE B 1 79 ? 17.672 -8.57 4.574 1 97.31 79 ILE B N 1
ATOM 2210 C CA . ILE B 1 79 ? 16.656 -9.609 4.559 1 97.31 79 ILE B CA 1
ATOM 2211 C C . ILE B 1 79 ? 16.453 -10.117 3.131 1 97.31 79 ILE B C 1
ATOM 2213 O O . ILE B 1 79 ? 16.406 -11.328 2.9 1 97.31 79 ILE B O 1
ATOM 2217 N N . CYS B 1 80 ? 16.391 -9.219 2.207 1 96.31 80 CYS B N 1
ATOM 2218 C CA . CYS B 1 80 ? 16.219 -9.609 0.811 1 96.31 80 CYS B CA 1
ATOM 2219 C C . CYS B 1 80 ? 17.406 -10.43 0.326 1 96.31 80 CYS B C 1
ATOM 2221 O O . CYS B 1 80 ? 17.234 -11.438 -0.363 1 96.31 80 CYS B O 1
ATOM 2223 N N . LEU B 1 81 ? 18.625 -10 0.688 1 95.69 81 LEU B N 1
ATOM 2224 C CA . LEU B 1 81 ? 19.812 -10.742 0.314 1 95.69 81 LEU B CA 1
ATOM 2225 C C . LEU B 1 81 ? 19.781 -12.148 0.903 1 95.69 81 LEU B C 1
ATOM 2227 O O . LEU B 1 81 ? 20.141 -13.117 0.224 1 95.69 81 LEU B O 1
ATOM 2231 N N . ALA B 1 82 ? 19.391 -12.219 2.094 1 95.81 82 ALA B N 1
ATOM 2232 C CA . ALA B 1 82 ? 19.312 -13.516 2.764 1 95.81 82 ALA B CA 1
ATOM 2233 C C . ALA B 1 82 ? 18.312 -14.43 2.076 1 95.81 82 ALA B C 1
ATOM 2235 O O . ALA B 1 82 ? 18.547 -15.633 1.939 1 95.81 82 ALA B O 1
ATOM 2236 N N . MET B 1 83 ? 17.234 -13.914 1.677 1 95.19 83 MET B N 1
ATOM 2237 C CA . MET B 1 83 ? 16.203 -14.703 1.003 1 95.19 83 MET B CA 1
ATOM 2238 C C . MET B 1 83 ? 16.719 -15.234 -0.33 1 95.19 83 MET B C 1
ATOM 2240 O O . MET B 1 83 ? 16.375 -16.344 -0.73 1 95.19 83 MET B O 1
ATOM 2244 N N . GLY B 1 84 ? 17.484 -14.453 -0.961 1 93.88 84 GLY B N 1
ATOM 2245 C CA . GLY B 1 84 ? 18.031 -14.875 -2.242 1 93.88 84 GLY B CA 1
ATOM 2246 C C . GLY B 1 84 ? 19.172 -15.859 -2.105 1 93.88 84 GLY B C 1
ATOM 2247 O O . GLY B 1 84 ? 19.375 -16.719 -2.977 1 93.88 84 GLY B O 1
ATOM 2248 N N . LEU B 1 85 ? 19.938 -15.812 -1.042 1 93.69 85 LEU B N 1
ATOM 2249 C CA . LEU B 1 85 ? 21.156 -16.594 -0.892 1 93.69 85 LEU B CA 1
ATOM 2250 C C . LEU B 1 85 ? 20.859 -17.938 -0.209 1 93.69 85 LEU B C 1
ATOM 2252 O O . LEU B 1 85 ? 21.453 -18.953 -0.563 1 93.69 85 LEU B O 1
ATOM 2256 N N . TYR B 1 86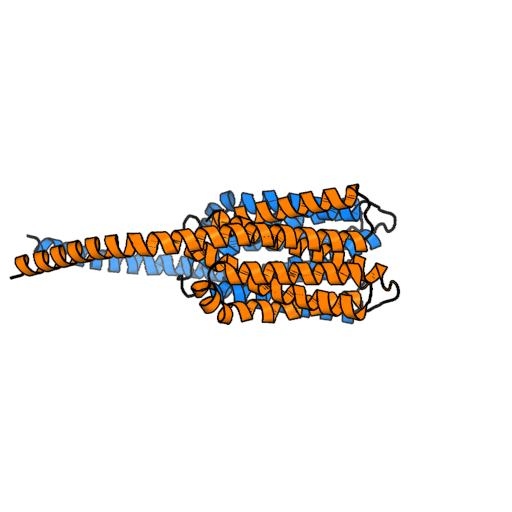 ? 20.016 -18 0.814 1 90.94 86 TYR B N 1
ATOM 2257 C CA . TYR B 1 86 ? 19.844 -19.203 1.622 1 90.94 86 TYR B CA 1
ATOM 2258 C C . TYR B 1 86 ? 18.953 -20.219 0.921 1 90.94 86 TYR B C 1
ATOM 2260 O O . TYR B 1 86 ? 19.094 -21.422 1.116 1 90.94 86 TYR B O 1
ATOM 2268 N N . LYS B 1 87 ? 18.109 -19.969 0.151 1 89.81 87 LYS B N 1
ATOM 2269 C CA . LYS B 1 87 ? 17.203 -20.828 -0.604 1 89.81 87 LYS B CA 1
ATOM 2270 C C . LYS B 1 87 ? 16.562 -21.859 0.3 1 89.81 87 LYS B C 1
ATOM 2272 O O . LYS B 1 87 ? 16.531 -23.047 -0.025 1 89.81 87 LYS B O 1
ATOM 2277 N N . ASP B 1 88 ? 16.188 -21.516 1.465 1 93.75 88 ASP B N 1
ATOM 2278 C CA . ASP B 1 88 ? 15.516 -22.359 2.451 1 93.75 88 ASP B CA 1
ATOM 2279 C C . ASP B 1 88 ? 14.094 -21.859 2.713 1 93.75 88 ASP B C 1
ATOM 2281 O O . ASP B 1 88 ? 13.867 -20.656 2.895 1 93.75 88 ASP B O 1
ATOM 2285 N N . THR B 1 89 ? 13.266 -22.844 2.734 1 92.69 89 THR B N 1
ATOM 2286 C CA . THR B 1 89 ? 11.852 -22.516 2.842 1 92.69 89 THR B CA 1
ATOM 2287 C C . THR B 1 89 ? 11.555 -21.828 4.172 1 92.69 89 THR B C 1
ATOM 2289 O O . THR B 1 89 ? 10.898 -20.781 4.199 1 92.69 89 THR B O 1
ATOM 2292 N N . THR B 1 90 ? 12.016 -22.422 5.25 1 92.31 90 THR B N 1
ATOM 2293 C CA . THR B 1 90 ? 11.75 -21.875 6.574 1 92.31 90 THR B CA 1
ATOM 2294 C C . THR B 1 90 ? 12.344 -20.469 6.707 1 92.31 90 THR B C 1
ATOM 2296 O O . THR B 1 90 ? 11.711 -19.578 7.273 1 92.31 90 THR B O 1
ATOM 2299 N N . ALA B 1 91 ? 13.492 -20.312 6.191 1 93.69 91 ALA B N 1
ATOM 2300 C CA . ALA B 1 91 ? 14.141 -19.016 6.234 1 93.69 91 ALA B CA 1
ATOM 2301 C C . ALA B 1 91 ? 13.391 -18 5.371 1 93.69 91 ALA B C 1
ATOM 2303 O O . ALA B 1 91 ? 13.164 -16.859 5.797 1 93.69 91 ALA B O 1
ATOM 2304 N N . ALA B 1 92 ? 13.016 -18.344 4.227 1 94 92 ALA B N 1
ATOM 2305 C CA . ALA B 1 92 ? 12.297 -17.453 3.316 1 94 92 ALA B CA 1
ATOM 2306 C C . ALA B 1 92 ? 10.969 -17 3.916 1 94 92 ALA B C 1
ATOM 2308 O O . ALA B 1 92 ? 10.625 -15.828 3.854 1 94 92 ALA B O 1
ATOM 2309 N N . TYR B 1 93 ? 10.312 -17.938 4.586 1 94.38 93 TYR B N 1
ATOM 2310 C CA . TYR B 1 93 ? 9.031 -17.641 5.219 1 94.38 93 TYR B CA 1
ATOM 2311 C C . TYR B 1 93 ? 9.211 -16.641 6.359 1 94.38 93 TYR B C 1
ATOM 2313 O O . TYR B 1 93 ? 8.508 -15.633 6.426 1 94.38 93 TYR B O 1
ATOM 2321 N N . SER B 1 94 ? 10.141 -16.969 7.141 1 95.19 94 SER B N 1
ATOM 2322 C CA . SER B 1 94 ? 10.352 -16.125 8.305 1 95.19 94 SER B CA 1
ATOM 2323 C C . SER B 1 94 ? 10.828 -14.734 7.898 1 95.19 94 SER B C 1
ATOM 2325 O O . SER B 1 94 ? 10.383 -13.734 8.469 1 95.19 94 SER B O 1
ATOM 2327 N N . LEU B 1 95 ? 11.664 -14.688 6.961 1 96 95 LEU B N 1
ATOM 2328 C CA . LEU B 1 95 ? 12.203 -13.406 6.508 1 96 95 LEU B CA 1
ATOM 2329 C C . LEU B 1 95 ? 11.133 -12.594 5.789 1 96 95 LEU B C 1
ATOM 2331 O O . LEU B 1 95 ? 11.102 -11.367 5.91 1 96 95 LEU B O 1
ATOM 2335 N N . TYR B 1 96 ? 10.297 -13.195 5.078 1 94.56 96 TYR B N 1
ATOM 2336 C CA . TYR B 1 96 ? 9.188 -12.531 4.402 1 94.56 96 TYR B CA 1
ATOM 2337 C C . TYR B 1 96 ? 8.242 -11.891 5.406 1 94.56 96 TYR B C 1
ATOM 2339 O O . TYR B 1 96 ? 7.785 -10.758 5.203 1 94.56 96 TYR B O 1
ATOM 2347 N N . ILE B 1 97 ? 7.961 -12.594 6.453 1 94.81 97 ILE B N 1
ATOM 2348 C CA . ILE B 1 97 ? 7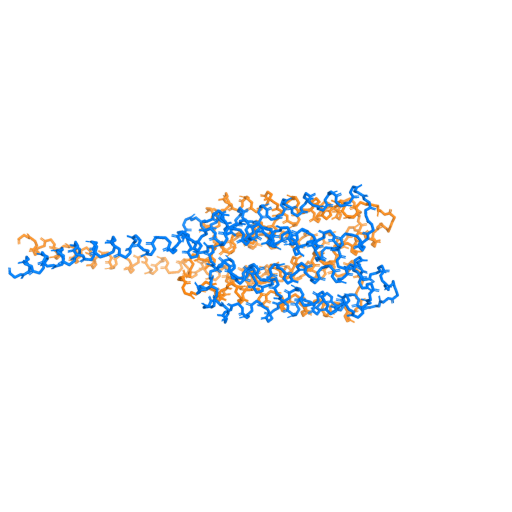.098 -12.078 7.508 1 94.81 97 ILE B CA 1
ATOM 2349 C C . ILE B 1 97 ? 7.773 -10.898 8.195 1 94.81 97 ILE B C 1
ATOM 2351 O O . ILE B 1 97 ? 7.141 -9.875 8.453 1 94.81 97 ILE B O 1
ATOM 2355 N N . LEU B 1 98 ? 8.984 -11.023 8.367 1 95.12 98 LEU B N 1
ATOM 2356 C CA . LEU B 1 98 ? 9.75 -10 9.078 1 95.12 98 LEU B CA 1
ATOM 2357 C C . LEU B 1 98 ? 9.828 -8.711 8.266 1 95.12 98 LEU B C 1
ATOM 2359 O O . LEU B 1 98 ? 9.656 -7.621 8.812 1 95.12 98 LEU B O 1
ATOM 2363 N N . ILE B 1 99 ? 10.062 -8.789 7.031 1 95.56 99 ILE B N 1
ATOM 2364 C CA . ILE B 1 99 ? 10.234 -7.602 6.203 1 95.56 99 ILE B CA 1
ATOM 2365 C C . ILE B 1 99 ? 8.914 -6.84 6.121 1 95.56 99 ILE B C 1
ATOM 2367 O O . ILE B 1 99 ? 8.906 -5.609 6.023 1 95.56 99 ILE B O 1
ATOM 2371 N N . SER B 1 100 ? 7.859 -7.535 6.227 1 94.25 100 SER B N 1
ATOM 2372 C CA . SER B 1 100 ? 6.547 -6.898 6.195 1 94.25 100 SER B CA 1
ATOM 2373 C C . SER B 1 100 ? 6.332 -6.016 7.418 1 94.25 100 SER B C 1
ATOM 2375 O O . SER B 1 100 ? 5.867 -4.879 7.297 1 94.25 100 SER B O 1
ATOM 2377 N N . GLY B 1 101 ? 6.672 -6.512 8.508 1 94.06 101 GLY B N 1
ATOM 2378 C CA . GLY B 1 101 ? 6.551 -5.727 9.727 1 94.06 101 GLY B CA 1
ATOM 2379 C C . GLY B 1 101 ? 7.445 -4.5 9.734 1 94.06 101 GLY B C 1
ATOM 2380 O O . GLY B 1 101 ? 7.012 -3.41 10.109 1 94.06 101 GLY B O 1
ATOM 2381 N N . ILE B 1 102 ? 8.625 -4.621 9.289 1 94 102 ILE B N 1
ATOM 2382 C CA . ILE B 1 102 ? 9.594 -3.529 9.258 1 94 102 ILE B CA 1
ATOM 2383 C C . ILE B 1 102 ? 9.109 -2.445 8.297 1 94 102 ILE B C 1
ATOM 2385 O O . ILE B 1 102 ? 9.117 -1.26 8.633 1 94 102 ILE B O 1
ATOM 2389 N N . TYR B 1 103 ? 8.688 -2.871 7.164 1 94.94 103 TYR B N 1
ATOM 2390 C CA . TYR B 1 103 ? 8.25 -1.912 6.152 1 94.94 103 TYR B CA 1
ATOM 2391 C C . TYR B 1 103 ? 7.051 -1.11 6.641 1 94.94 103 TYR B C 1
ATOM 2393 O O . TYR B 1 103 ? 6.988 0.106 6.445 1 94.94 103 TYR B O 1
ATOM 2401 N N . GLN B 1 104 ? 6.141 -1.839 7.242 1 93.12 104 GLN B N 1
ATOM 2402 C CA . GLN B 1 104 ? 4.938 -1.132 7.668 1 93.12 104 GLN B CA 1
ATOM 2403 C C . GLN B 1 104 ? 5.262 -0.082 8.727 1 93.12 104 GLN B C 1
ATOM 2405 O O . GLN B 1 104 ? 4.676 1.002 8.734 1 93.12 104 GLN B O 1
ATOM 2410 N N . ALA B 1 105 ? 6.094 -0.388 9.578 1 92.62 105 ALA B N 1
ATOM 2411 C CA . ALA B 1 105 ? 6.52 0.587 10.578 1 92.62 105 ALA B CA 1
ATOM 2412 C C . ALA B 1 105 ? 7.184 1.793 9.922 1 92.62 105 ALA B C 1
ATOM 2414 O O . ALA B 1 105 ? 6.871 2.939 10.25 1 92.62 105 ALA B O 1
ATOM 2415 N N . LEU B 1 106 ? 8.062 1.558 8.984 1 90.12 106 LEU B N 1
ATOM 2416 C CA . LEU B 1 106 ? 8.789 2.623 8.305 1 90.12 106 LEU B CA 1
ATOM 2417 C C . LEU B 1 106 ? 7.855 3.475 7.457 1 90.12 106 LEU B C 1
ATOM 2419 O O . LEU B 1 106 ? 8.008 4.695 7.391 1 90.12 106 LEU B O 1
ATOM 2423 N N . ALA B 1 107 ? 6.91 2.805 6.809 1 88.31 107 ALA B N 1
ATOM 2424 C CA . ALA B 1 107 ? 5.953 3.51 5.957 1 88.31 107 ALA B CA 1
ATOM 2425 C C . ALA B 1 107 ? 5.133 4.512 6.766 1 88.31 107 ALA B C 1
ATOM 2427 O O . ALA B 1 107 ? 4.887 5.633 6.312 1 88.31 107 ALA B O 1
ATOM 2428 N N . CYS B 1 108 ? 4.734 4.125 7.914 1 87.75 108 CYS B N 1
ATOM 2429 C CA . CYS B 1 108 ? 3.979 5.023 8.781 1 87.75 108 CYS B CA 1
ATOM 2430 C C . CYS B 1 108 ? 4.844 6.191 9.242 1 87.75 108 CYS B C 1
ATOM 2432 O O . CYS B 1 108 ? 4.406 7.34 9.219 1 87.75 108 CYS B O 1
ATOM 2434 N N . LEU B 1 109 ? 6.066 5.91 9.578 1 87.81 109 LEU B N 1
ATOM 2435 C CA . LEU B 1 109 ? 6.973 6.941 10.07 1 87.81 109 LEU B CA 1
ATOM 2436 C C . LEU B 1 109 ? 7.254 7.98 8.992 1 87.81 109 LEU B C 1
ATOM 2438 O O . LEU B 1 109 ? 7.227 9.188 9.258 1 87.81 109 LEU B O 1
ATOM 2442 N N . VAL B 1 110 ? 7.527 7.535 7.832 1 85.44 110 VAL B N 1
ATOM 2443 C CA . VAL B 1 110 ? 7.859 8.445 6.742 1 85.44 110 VAL B CA 1
ATOM 2444 C C . VAL B 1 110 ? 6.629 9.266 6.363 1 85.44 110 VAL B C 1
ATOM 2446 O O . VAL B 1 110 ? 6.742 10.453 6.047 1 85.44 110 VAL B O 1
ATOM 2449 N N . SER B 1 111 ? 5.473 8.672 6.395 1 82.06 111 SER B N 1
ATOM 2450 C CA . SER B 1 111 ? 4.242 9.383 6.059 1 82.06 111 SER B CA 1
ATOM 2451 C C . SER B 1 111 ? 3.969 10.508 7.051 1 82.06 111 SER B C 1
ATOM 2453 O O . SER B 1 111 ? 3.551 11.602 6.66 1 82.06 111 SER B O 1
ATOM 2455 N N . VAL B 1 112 ? 4.23 10.211 8.234 1 79.88 112 VAL B N 1
ATOM 2456 C CA . VAL B 1 112 ? 4.004 11.211 9.273 1 79.88 112 VAL B CA 1
ATOM 2457 C C . VAL B 1 112 ? 5.023 12.344 9.133 1 79.88 112 VAL B C 1
ATOM 2459 O O . VAL B 1 112 ? 4.68 13.516 9.289 1 79.88 112 VAL B O 1
ATOM 2462 N N . ARG B 1 113 ? 6.188 11.938 8.922 1 79.94 113 ARG B N 1
ATOM 2463 C CA . ARG B 1 113 ? 7.219 12.953 8.734 1 79.94 113 ARG B CA 1
ATOM 2464 C C . ARG B 1 113 ? 6.883 13.867 7.562 1 79.94 113 ARG B C 1
ATOM 2466 O O . ARG B 1 113 ? 7.051 15.086 7.652 1 79.94 113 ARG B O 1
ATOM 2473 N N . CYS B 1 114 ? 6.398 13.359 6.488 1 76.69 114 CYS B N 1
ATOM 2474 C CA . CYS B 1 114 ? 5.969 14.133 5.328 1 76.69 114 CYS B CA 1
ATOM 2475 C C . CYS B 1 114 ? 4.797 15.047 5.68 1 76.69 114 CYS B C 1
ATOM 2477 O O . CYS B 1 114 ? 4.746 16.188 5.238 1 76.69 114 CYS B O 1
ATOM 2479 N N . GLY B 1 115 ? 3.934 14.555 6.473 1 75.88 115 GLY B N 1
ATOM 2480 C CA . GLY B 1 115 ? 2.752 15.32 6.844 1 75.88 115 GLY B CA 1
ATOM 2481 C C . GLY B 1 115 ? 3.059 16.484 7.758 1 75.88 115 GLY B C 1
ATOM 2482 O O . GLY B 1 115 ? 2.418 17.547 7.668 1 75.88 115 GLY B O 1
ATOM 2483 N N . ARG B 1 116 ? 3.979 16.281 8.57 1 73.5 116 ARG B N 1
ATOM 2484 C CA . ARG B 1 116 ? 4.328 17.328 9.531 1 73.5 116 ARG B CA 1
ATOM 2485 C C . ARG B 1 116 ? 4.953 18.531 8.828 1 73.5 116 ARG B C 1
ATOM 2487 O O . ARG B 1 116 ? 4.859 19.656 9.32 1 73.5 116 ARG B O 1
ATOM 2494 N N . LEU B 1 117 ? 5.504 18.266 7.703 1 72.19 117 LEU B N 1
ATOM 2495 C CA . LEU B 1 117 ? 6.195 19.344 7 1 72.19 117 LEU B CA 1
ATOM 2496 C C . LEU B 1 117 ? 5.246 20.062 6.047 1 72.19 117 LEU B C 1
ATOM 2498 O O . LEU B 1 117 ? 5.605 21.078 5.461 1 72.19 117 LEU B O 1
ATOM 2502 N N . LEU B 1 118 ? 4.047 19.594 5.965 1 69.88 118 LEU B N 1
ATOM 2503 C CA . LEU B 1 118 ? 3.189 20.141 4.918 1 69.88 118 LEU B CA 1
ATOM 2504 C C . LEU B 1 118 ? 2.041 20.938 5.52 1 69.88 118 LEU B C 1
ATOM 2506 O O . LEU B 1 118 ? 1.673 20.734 6.68 1 69.88 118 LEU B O 1
ATOM 2510 N N . THR B 1 119 ? 1.713 21.922 4.723 1 64.25 119 THR B N 1
ATOM 2511 C CA . THR B 1 119 ? 0.477 22.641 5.016 1 64.25 119 THR B CA 1
ATOM 2512 C C . THR B 1 119 ? -0.724 21.922 4.414 1 64.25 119 THR B C 1
ATOM 2514 O O . THR B 1 119 ? -0.565 21.047 3.557 1 64.25 119 THR B O 1
ATOM 2517 N N . ASN B 1 120 ? -1.891 22.094 4.859 1 64.31 120 ASN B N 1
ATOM 2518 C CA . ASN B 1 120 ? -3.117 21.391 4.508 1 64.31 120 ASN B CA 1
ATOM 2519 C C . ASN B 1 120 ? -3.295 21.297 2.996 1 64.31 120 ASN B C 1
ATOM 2521 O O . ASN B 1 120 ? -3.664 20.234 2.473 1 64.31 120 ASN B O 1
ATOM 2525 N N . LYS B 1 121 ? -2.955 22.328 2.324 1 62.38 121 LYS B N 1
ATOM 2526 C CA . LYS B 1 121 ? -3.229 22.375 0.892 1 62.38 121 LYS B CA 1
ATOM 2527 C C . LYS B 1 121 ? -2.256 21.484 0.121 1 62.38 121 LYS B C 1
ATOM 2529 O O . LYS B 1 121 ? -2.533 21.078 -1.011 1 62.38 121 LYS B O 1
ATOM 2534 N N . ARG B 1 122 ? -1.316 21.078 0.728 1 77.94 122 ARG B N 1
ATOM 2535 C CA . ARG B 1 122 ? -0.271 20.359 0.008 1 77.94 122 ARG B CA 1
ATOM 2536 C C . ARG B 1 122 ? -0.298 18.875 0.344 1 77.94 122 ARG B C 1
ATOM 2538 O O . ARG B 1 122 ? 0.457 18.094 -0.233 1 77.94 122 ARG B O 1
ATOM 2545 N N . PHE B 1 123 ? -1.376 18.469 1.013 1 77.19 123 PHE B N 1
ATOM 2546 C CA . PHE B 1 123 ? -1.465 17.062 1.435 1 77.19 123 PHE B CA 1
ATOM 2547 C C . PHE B 1 123 ? -1.793 16.172 0.253 1 77.19 123 PHE B C 1
ATOM 2549 O O . PHE B 1 123 ? -1.162 15.125 0.069 1 77.19 123 PHE B O 1
ATOM 2556 N N . ILE B 1 124 ? -2.662 16.609 -0.474 1 78.62 124 ILE B N 1
ATOM 2557 C CA . ILE B 1 124 ? -3.105 15.758 -1.571 1 78.62 124 ILE B CA 1
ATOM 2558 C C . ILE B 1 124 ? -1.98 15.602 -2.592 1 78.62 124 ILE B C 1
ATOM 2560 O O . ILE B 1 124 ? -1.817 14.531 -3.189 1 78.62 124 ILE B O 1
ATOM 2564 N N . ARG B 1 125 ? -1.243 16.594 -2.775 1 81.12 125 ARG B N 1
ATOM 2565 C CA . ARG B 1 125 ? -0.124 16.516 -3.709 1 81.12 125 ARG B CA 1
ATOM 2566 C C . ARG B 1 125 ? 0.966 15.594 -3.178 1 81.12 125 ARG B C 1
ATOM 2568 O O . ARG B 1 125 ? 1.553 14.812 -3.936 1 81.12 125 ARG B O 1
ATOM 2575 N N . MET B 1 126 ? 1.203 15.688 -1.966 1 82.19 126 MET B N 1
ATOM 2576 C CA . MET B 1 126 ? 2.25 14.867 -1.362 1 82.19 126 MET B CA 1
ATOM 2577 C C . MET B 1 126 ? 1.916 13.383 -1.484 1 82.19 126 MET B C 1
ATOM 2579 O O . MET B 1 126 ? 2.736 12.594 -1.959 1 82.19 126 MET B O 1
ATOM 2583 N N . PHE B 1 127 ? 0.71 13.039 -1.152 1 81.56 127 PHE B N 1
ATOM 2584 C CA . PHE B 1 127 ? 0.315 11.633 -1.196 1 81.56 127 PHE B CA 1
ATOM 2585 C C . PHE B 1 127 ? 0.253 11.133 -2.635 1 81.56 127 PHE B C 1
ATOM 2587 O O . PHE B 1 127 ? 0.693 10.016 -2.93 1 81.56 127 PHE B O 1
ATOM 2594 N N . SER B 1 128 ? -0.238 11.93 -3.461 1 86.12 128 SER B N 1
ATOM 2595 C CA . SER B 1 128 ? -0.376 11.539 -4.859 1 86.12 128 SER B CA 1
ATOM 2596 C C . SER B 1 128 ? 0.986 11.391 -5.527 1 86.12 128 SER B C 1
ATOM 2598 O O . SER B 1 128 ? 1.227 10.422 -6.246 1 86.12 128 SER B O 1
ATOM 2600 N N . VAL B 1 129 ? 1.832 12.273 -5.25 1 86.31 129 VAL B N 1
ATOM 2601 C CA . VAL B 1 129 ? 3.154 12.25 -5.863 1 86.31 129 VAL B CA 1
ATOM 2602 C C . VAL B 1 129 ? 3.971 11.094 -5.277 1 86.31 129 VAL B C 1
ATOM 2604 O O . VAL B 1 129 ? 4.703 10.414 -6 1 86.31 129 VAL B O 1
ATOM 2607 N N . ASN B 1 130 ? 3.842 10.844 -4.043 1 86.56 130 ASN B N 1
ATOM 2608 C CA . ASN B 1 130 ? 4.535 9.719 -3.414 1 86.56 130 ASN B CA 1
ATOM 2609 C C . ASN B 1 130 ? 4.133 8.391 -4.043 1 86.56 130 ASN B C 1
ATOM 2611 O O . ASN B 1 130 ? 4.992 7.598 -4.426 1 86.56 130 ASN B O 1
ATOM 2615 N N . TYR B 1 131 ? 2.889 8.18 -4.199 1 88.69 131 TYR B N 1
ATOM 2616 C CA . TYR B 1 131 ? 2.41 6.934 -4.781 1 88.69 131 TYR B CA 1
ATOM 2617 C C . TYR B 1 131 ? 2.773 6.844 -6.258 1 88.69 131 TYR B C 1
ATOM 2619 O O . TYR B 1 131 ? 3.137 5.77 -6.75 1 88.69 131 TYR B O 1
ATOM 2627 N N . PHE B 1 132 ? 2.648 7.992 -6.883 1 91 132 PHE B N 1
ATOM 2628 C CA . PHE B 1 132 ? 3.012 8.008 -8.297 1 91 132 PHE B CA 1
ATOM 2629 C C . PHE B 1 132 ? 4.473 7.609 -8.484 1 91 132 PHE B C 1
ATOM 2631 O O . PHE B 1 132 ? 4.777 6.723 -9.281 1 91 132 PHE B O 1
ATOM 2638 N N . ALA B 1 133 ? 5.34 8.211 -7.762 1 90.44 133 ALA B N 1
ATOM 2639 C CA . ALA B 1 133 ? 6.773 7.957 -7.867 1 90.44 133 ALA B CA 1
ATOM 2640 C C . ALA B 1 133 ? 7.113 6.531 -7.445 1 90.44 133 ALA B C 1
ATOM 2642 O O . ALA B 1 133 ? 7.938 5.871 -8.078 1 90.44 133 ALA B O 1
ATOM 2643 N N . GLY B 1 134 ? 6.496 6.047 -6.371 1 92.81 134 GLY B N 1
ATOM 2644 C CA . GLY B 1 134 ? 6.742 4.691 -5.902 1 92.81 134 GLY B CA 1
ATOM 2645 C C . GLY B 1 134 ? 6.316 3.633 -6.902 1 92.81 134 GLY B C 1
ATOM 2646 O O . GLY B 1 134 ? 7.074 2.709 -7.195 1 92.81 134 GLY B O 1
ATOM 2647 N N . LEU B 1 135 ? 5.164 3.844 -7.422 1 90.75 135 LEU B N 1
ATOM 2648 C CA . LEU B 1 135 ? 4.629 2.883 -8.375 1 90.75 135 LEU B CA 1
ATOM 2649 C C . LEU B 1 135 ? 5.422 2.91 -9.68 1 90.75 135 LEU B C 1
ATOM 2651 O O . LEU B 1 135 ? 5.668 1.863 -10.281 1 90.75 135 LEU B O 1
ATOM 2655 N N . LEU B 1 136 ? 5.77 4.066 -10.055 1 90.31 136 LEU B N 1
ATOM 2656 C CA . LEU B 1 136 ? 6.574 4.191 -11.266 1 90.31 136 LEU B CA 1
ATOM 2657 C C . LEU B 1 136 ? 7.93 3.52 -11.086 1 90.31 136 LEU B C 1
ATOM 2659 O O . LEU B 1 136 ? 8.383 2.783 -11.969 1 90.31 136 LEU B O 1
ATOM 2663 N N . LEU B 1 137 ? 8.57 3.812 -10.008 1 91.81 137 LEU B N 1
ATOM 2664 C CA . LEU B 1 137 ? 9.867 3.201 -9.727 1 91.81 137 LEU B CA 1
ATOM 2665 C C . LEU B 1 137 ? 9.75 1.681 -9.672 1 91.81 137 LEU B C 1
ATOM 2667 O O . LEU B 1 137 ? 10.578 0.97 -10.25 1 91.81 137 LEU B O 1
ATOM 2671 N N . GLU B 1 138 ? 8.773 1.232 -8.961 1 92.81 138 GLU B N 1
ATOM 2672 C CA . GLU B 1 138 ? 8.523 -0.203 -8.875 1 92.81 138 GLU B CA 1
ATOM 2673 C C . GLU B 1 138 ? 8.352 -0.815 -10.266 1 92.81 138 GLU B C 1
ATOM 2675 O O . GLU B 1 138 ? 8.914 -1.872 -10.555 1 92.81 138 GLU B O 1
ATOM 2680 N N . THR B 1 139 ? 7.582 -0.166 -11.117 1 89.94 139 THR B N 1
ATOM 2681 C CA . THR B 1 139 ? 7.285 -0.685 -12.445 1 89.94 139 THR B CA 1
ATOM 2682 C C . THR B 1 139 ? 8.555 -0.746 -13.297 1 89.94 139 THR B C 1
ATOM 2684 O O . THR B 1 139 ? 8.766 -1.713 -14.031 1 89.94 139 THR B O 1
ATOM 2687 N N . ILE B 1 140 ? 9.32 0.242 -13.211 1 90.94 140 ILE B N 1
ATOM 2688 C CA . ILE B 1 140 ? 10.555 0.292 -13.984 1 90.94 140 ILE B CA 1
ATOM 2689 C C . ILE B 1 140 ? 11.469 -0.857 -13.562 1 90.94 140 ILE B C 1
ATOM 2691 O O . ILE B 1 140 ? 12 -1.579 -14.406 1 90.94 140 ILE B O 1
ATOM 2695 N N . ILE B 1 141 ? 11.648 -1.085 -12.273 1 91.56 141 ILE B N 1
ATOM 2696 C CA . ILE B 1 141 ? 12.508 -2.152 -11.781 1 91.56 141 ILE B CA 1
ATOM 2697 C C . ILE B 1 141 ? 11.922 -3.51 -12.164 1 91.56 141 ILE B C 1
ATOM 2699 O O . ILE B 1 141 ? 12.641 -4.406 -12.609 1 91.56 141 ILE B O 1
ATOM 2703 N N . GLN B 1 142 ? 10.656 -3.604 -11.969 1 89.38 142 GLN B N 1
ATOM 2704 C CA . GLN B 1 142 ? 9.977 -4.852 -12.297 1 89.38 142 GLN B CA 1
ATOM 2705 C C . GLN B 1 142 ? 10.133 -5.188 -13.773 1 89.38 142 GLN B C 1
ATOM 2707 O O . GLN B 1 142 ? 10.398 -6.34 -14.133 1 89.38 142 GLN B O 1
ATOM 2712 N N . ALA B 1 143 ? 9.922 -4.25 -14.641 1 86 143 ALA B N 1
ATOM 2713 C CA . ALA B 1 143 ? 10.078 -4.473 -16.078 1 86 143 ALA B CA 1
ATOM 2714 C C . ALA B 1 143 ? 11.508 -4.867 -16.422 1 86 143 ALA B C 1
ATOM 2716 O O . ALA B 1 143 ? 11.734 -5.766 -17.234 1 86 143 ALA B O 1
ATOM 2717 N N . ALA B 1 144 ? 12.445 -4.227 -15.828 1 87.75 144 ALA B N 1
ATOM 2718 C CA . ALA B 1 144 ? 13.859 -4.543 -16.047 1 87.75 144 ALA B CA 1
ATOM 2719 C C . ALA B 1 144 ? 14.172 -5.973 -15.625 1 87.75 144 ALA B C 1
ATOM 2721 O O . ALA B 1 144 ? 14.906 -6.684 -16.328 1 87.75 144 ALA B O 1
ATOM 2722 N N . LEU B 1 145 ? 13.625 -6.414 -14.555 1 86.12 145 LEU B N 1
ATOM 2723 C CA . LEU B 1 145 ? 13.875 -7.758 -14.047 1 86.12 145 LEU B CA 1
ATOM 2724 C C . LEU B 1 145 ? 13.219 -8.812 -14.93 1 86.12 145 LEU B C 1
ATOM 2726 O O . LEU B 1 145 ? 13.797 -9.875 -15.164 1 86.12 145 LEU B O 1
ATOM 2730 N N . GLU B 1 146 ? 12.062 -8.492 -15.391 1 82.31 146 GLU B N 1
ATOM 2731 C CA . GLU B 1 146 ? 11.359 -9.445 -16.25 1 82.31 146 GLU B CA 1
ATOM 2732 C C . GLU B 1 146 ? 12.062 -9.594 -17.594 1 82.31 146 GLU B C 1
ATOM 2734 O O . GLU B 1 146 ? 12.109 -10.688 -18.156 1 82.31 146 GLU B O 1
ATOM 2739 N N . ILE B 1 147 ? 12.547 -8.539 -18.125 1 84.5 147 ILE B N 1
ATOM 2740 C CA . ILE B 1 147 ? 13.242 -8.57 -19.406 1 84.5 147 ILE B CA 1
ATOM 2741 C C . ILE B 1 147 ? 14.586 -9.273 -19.25 1 84.5 147 ILE B C 1
ATOM 2743 O O . ILE B 1 147 ? 15.031 -9.984 -20.156 1 84.5 147 ILE B O 1
ATOM 2747 N N . SER B 1 148 ? 15.258 -9.125 -18.141 1 87.38 148 SER B N 1
ATOM 2748 C CA . SER B 1 148 ? 16.562 -9.727 -17.906 1 87.38 148 SER B CA 1
ATOM 2749 C C . SER B 1 148 ? 16.453 -11.242 -17.781 1 87.38 148 SER B C 1
ATOM 2751 O O . SER B 1 148 ? 17.438 -11.953 -18 1 87.38 148 SER B O 1
ATOM 2753 N N . GLY B 1 149 ? 15.367 -11.75 -17.453 1 84.06 149 GLY B N 1
ATOM 2754 C CA . GLY B 1 149 ? 15.188 -13.18 -17.312 1 84.06 149 GLY B CA 1
ATOM 2755 C C . GLY B 1 149 ? 15.969 -13.758 -16.141 1 84.06 149 GLY B C 1
ATOM 2756 O O . GLY B 1 149 ? 16.438 -14.898 -16.203 1 84.06 149 GLY B O 1
ATOM 2757 N N . LEU B 1 150 ? 16.172 -13.055 -15.133 1 87.88 150 LEU B N 1
ATOM 2758 C CA . LEU B 1 150 ? 16.891 -13.516 -13.938 1 87.88 150 LEU B CA 1
ATOM 2759 C C . LEU B 1 150 ? 16.078 -14.57 -13.195 1 87.88 150 LEU B C 1
ATOM 2761 O O . LEU B 1 150 ? 14.852 -14.539 -13.219 1 87.88 150 LEU B O 1
ATOM 2765 N N . SER B 1 151 ? 16.891 -15.508 -12.703 1 91.19 151 SER B N 1
ATOM 2766 C CA . SER B 1 151 ? 16.203 -16.453 -11.812 1 91.19 151 SER B CA 1
ATOM 2767 C C . SER B 1 151 ? 15.594 -15.727 -10.617 1 91.19 151 SER B C 1
ATOM 2769 O O . SER B 1 151 ? 15.984 -14.609 -10.289 1 91.19 151 SER B O 1
ATOM 2771 N N . ILE B 1 152 ? 14.625 -16.312 -9.969 1 90.12 152 ILE B N 1
ATOM 2772 C CA . ILE B 1 152 ? 13.922 -15.703 -8.844 1 90.12 152 ILE B CA 1
ATOM 2773 C C . ILE B 1 152 ? 14.898 -15.438 -7.707 1 90.12 152 ILE B C 1
ATOM 2775 O O . ILE B 1 152 ? 14.773 -14.438 -6.992 1 90.12 152 ILE B O 1
ATOM 2779 N N . PHE B 1 153 ? 15.906 -16.219 -7.559 1 93.06 153 PHE B N 1
ATOM 2780 C CA . PHE B 1 153 ? 16.906 -16.047 -6.512 1 93.06 153 PHE B CA 1
ATOM 2781 C C . PHE B 1 153 ? 17.781 -14.828 -6.812 1 93.06 153 PHE B C 1
ATOM 2783 O O . PHE B 1 153 ? 18.062 -14.031 -5.922 1 93.06 153 PHE B O 1
ATOM 2790 N N . ASP B 1 154 ? 18.156 -14.703 -7.984 1 93.19 154 ASP B N 1
ATOM 2791 C CA . ASP B 1 154 ? 18.938 -13.547 -8.398 1 93.19 154 ASP B CA 1
ATOM 2792 C C . ASP B 1 154 ? 18.109 -12.266 -8.312 1 93.19 154 ASP B C 1
ATOM 2794 O O . ASP B 1 154 ? 18.656 -11.188 -8.047 1 93.19 154 ASP B O 1
ATOM 2798 N N . GLN B 1 155 ? 16.844 -12.391 -8.562 1 92 155 GLN B N 1
ATOM 2799 C CA . GLN B 1 155 ? 15.977 -11.234 -8.414 1 92 155 GLN B CA 1
ATOM 2800 C C . GLN B 1 155 ? 15.969 -10.727 -6.973 1 92 155 GLN B C 1
ATOM 2802 O O . GLN B 1 155 ? 16.062 -9.523 -6.734 1 92 155 GLN B O 1
ATOM 2807 N N . PHE B 1 156 ? 15.906 -11.602 -6.047 1 94.56 156 PHE B N 1
ATOM 2808 C CA . PHE B 1 156 ? 15.898 -11.195 -4.645 1 94.56 156 PHE B CA 1
ATOM 2809 C C . PHE B 1 156 ? 17.266 -10.633 -4.242 1 94.56 156 PHE B C 1
ATOM 2811 O O . PHE B 1 156 ? 17.344 -9.719 -3.416 1 94.56 156 PHE B O 1
ATOM 2818 N N . ILE B 1 157 ? 18.281 -11.133 -4.82 1 94.5 157 ILE B N 1
ATOM 2819 C CA . ILE B 1 157 ? 19.609 -10.547 -4.598 1 94.5 157 ILE B CA 1
ATOM 2820 C C . ILE B 1 157 ? 19.641 -9.133 -5.168 1 94.5 157 ILE B C 1
ATOM 2822 O O . ILE B 1 157 ? 20.203 -8.219 -4.547 1 94.5 157 ILE B O 1
ATOM 2826 N N . SER B 1 158 ? 19.062 -8.969 -6.258 1 94.56 158 SER B N 1
ATOM 2827 C CA . SER B 1 158 ? 18.984 -7.645 -6.863 1 94.56 158 SER B CA 1
ATOM 2828 C C . SER B 1 158 ? 18.172 -6.684 -5.996 1 94.56 158 SER B C 1
ATOM 2830 O O . SER B 1 158 ? 18.5 -5.5 -5.906 1 94.56 158 SER B O 1
ATOM 2832 N N . PHE B 1 159 ? 17.078 -7.207 -5.363 1 95.19 159 PHE B N 1
ATOM 2833 C CA . PHE B 1 159 ? 16.328 -6.383 -4.43 1 95.19 159 PHE B CA 1
ATOM 2834 C C . PHE B 1 159 ? 17.203 -5.922 -3.275 1 95.19 159 PHE B C 1
ATOM 2836 O O . PHE B 1 159 ? 17.156 -4.758 -2.873 1 95.19 159 PHE B O 1
ATOM 2843 N N . GLY B 1 160 ? 17.953 -6.887 -2.809 1 95.5 160 GLY B N 1
ATOM 2844 C CA . GLY B 1 160 ? 18.891 -6.531 -1.75 1 95.5 160 GLY B CA 1
ATOM 2845 C C . GLY B 1 160 ? 19.875 -5.453 -2.16 1 95.5 160 GLY B C 1
ATOM 2846 O O . GLY B 1 160 ? 20.109 -4.5 -1.412 1 95.5 160 GLY B O 1
ATOM 2847 N N . ALA B 1 161 ? 20.375 -5.602 -3.324 1 93.75 161 ALA B N 1
ATOM 2848 C CA . ALA B 1 161 ? 21.312 -4.605 -3.844 1 93.75 161 ALA B CA 1
ATOM 2849 C C . ALA B 1 161 ? 20.625 -3.244 -3.992 1 93.75 161 ALA B C 1
ATOM 2851 O O . ALA B 1 161 ? 21.25 -2.207 -3.729 1 93.75 161 ALA B O 1
ATOM 2852 N N . PHE B 1 162 ? 19.453 -3.266 -4.469 1 95.31 162 PHE B N 1
ATOM 2853 C CA . PHE B 1 162 ? 18.672 -2.039 -4.605 1 95.31 162 PHE B CA 1
ATOM 2854 C C . PHE B 1 162 ? 18.516 -1.346 -3.256 1 95.31 162 PHE B C 1
ATOM 2856 O O . PHE B 1 162 ? 18.766 -0.145 -3.137 1 95.31 162 PHE B O 1
ATOM 2863 N N . PHE B 1 163 ? 18.203 -2.037 -2.188 1 95.25 163 PHE B N 1
ATOM 2864 C CA . PHE B 1 163 ? 18.031 -1.475 -0.852 1 95.25 163 PHE B CA 1
ATOM 2865 C C . PHE B 1 163 ? 19.375 -0.982 -0.301 1 95.25 163 PHE B C 1
ATOM 2867 O O . PHE B 1 163 ? 19.438 0.064 0.349 1 95.25 163 PHE B O 1
ATOM 2874 N N . PHE B 1 164 ? 20.359 -1.733 -0.585 1 94.31 164 PHE B N 1
ATOM 2875 C CA . PHE B 1 164 ? 21.672 -1.337 -0.07 1 94.31 164 PHE B CA 1
ATOM 2876 C C . PHE B 1 164 ? 22.172 -0.087 -0.779 1 94.31 164 PHE B C 1
ATOM 2878 O O . PHE B 1 164 ? 22.781 0.784 -0.155 1 94.31 164 PHE B O 1
ATOM 2885 N N . SER B 1 165 ? 21.984 -0.051 -2.057 1 93.56 165 SER B N 1
ATOM 2886 C CA . SER B 1 165 ? 22.344 1.162 -2.775 1 93.56 165 SER B CA 1
ATOM 2887 C C . SER B 1 165 ? 21.609 2.379 -2.23 1 93.56 165 SER B C 1
ATOM 2889 O O . SER B 1 165 ? 22.188 3.459 -2.102 1 93.56 165 SER B O 1
ATOM 2891 N N . THR B 1 166 ? 20.375 2.191 -1.924 1 92.5 166 THR B N 1
ATOM 2892 C CA . THR B 1 166 ? 19.562 3.266 -1.355 1 92.5 166 THR B CA 1
ATOM 2893 C C . THR B 1 166 ? 20.062 3.625 0.045 1 92.5 166 THR B C 1
ATOM 2895 O O . THR B 1 166 ? 20.062 4.801 0.422 1 92.5 166 THR B O 1
ATOM 2898 N N . THR B 1 167 ? 20.406 2.635 0.792 1 92.69 167 THR B N 1
ATOM 2899 C CA . THR B 1 167 ? 20.938 2.855 2.131 1 92.69 167 THR B CA 1
ATOM 2900 C C . THR B 1 167 ? 22.172 3.752 2.082 1 92.69 167 THR B C 1
ATOM 2902 O O . THR B 1 167 ? 22.297 4.691 2.869 1 92.69 167 THR B O 1
ATOM 2905 N N . VAL B 1 168 ? 23.016 3.527 1.184 1 91.81 168 VAL B N 1
ATOM 2906 C CA . VAL B 1 168 ? 24.25 4.309 1.029 1 91.81 168 VAL B CA 1
ATOM 2907 C C . VAL B 1 168 ? 23.891 5.742 0.632 1 91.81 168 VAL B C 1
ATOM 2909 O O . VAL B 1 168 ? 24.438 6.699 1.193 1 91.81 168 VAL B O 1
ATOM 2912 N N . ALA B 1 169 ? 22.984 5.867 -0.247 1 88.62 169 ALA B N 1
ATOM 2913 C CA . ALA B 1 169 ? 22.562 7.188 -0.706 1 88.62 169 ALA B CA 1
ATOM 2914 C C . ALA B 1 169 ? 21.969 8 0.437 1 88.62 169 ALA B C 1
ATOM 2916 O O . ALA B 1 169 ? 22.297 9.172 0.617 1 88.62 169 ALA B O 1
ATOM 2917 N N . PHE B 1 170 ? 21.172 7.34 1.173 1 86.75 170 PHE B N 1
ATOM 2918 C CA . PHE B 1 170 ? 20.5 8.039 2.271 1 86.75 170 PHE B CA 1
ATOM 2919 C C . PHE B 1 170 ? 21.484 8.32 3.402 1 86.75 170 PHE B C 1
ATOM 2921 O O . PHE B 1 170 ? 21.375 9.336 4.09 1 86.75 170 PHE B O 1
ATOM 2928 N N . ALA B 1 171 ? 22.422 7.445 3.609 1 86.12 171 ALA B N 1
ATOM 2929 C CA . ALA B 1 171 ? 23.438 7.656 4.637 1 86.12 171 ALA B CA 1
ATOM 2930 C C . ALA B 1 171 ? 24.297 8.867 4.312 1 86.12 171 ALA B C 1
ATOM 2932 O O . ALA B 1 171 ? 24.641 9.648 5.203 1 86.12 171 ALA B O 1
ATOM 2933 N N . VAL B 1 172 ? 24.578 9 3.096 1 84.44 172 VAL B N 1
ATOM 2934 C CA . VAL B 1 172 ? 25.375 10.148 2.664 1 84.44 172 VAL B CA 1
ATOM 2935 C C . VAL B 1 172 ? 24.578 11.438 2.891 1 84.44 172 VAL B C 1
ATOM 2937 O O . VAL B 1 172 ? 25.141 12.422 3.381 1 84.44 172 VAL B O 1
ATOM 2940 N N . LEU B 1 173 ? 23.344 11.422 2.58 1 78.5 173 LEU B N 1
ATOM 2941 C CA . LEU B 1 173 ? 22.5 12.594 2.787 1 78.5 173 LEU B CA 1
ATOM 2942 C C . LEU B 1 173 ? 22.344 12.898 4.273 1 78.5 173 LEU B C 1
ATOM 2944 O O . LEU B 1 173 ? 22.297 14.07 4.672 1 78.5 173 LEU B O 1
ATOM 2948 N N . CYS B 1 174 ? 22.203 11.867 5.039 1 74.88 174 CYS B N 1
ATOM 2949 C CA . CYS B 1 174 ? 22.109 12.031 6.484 1 74.88 174 CYS B CA 1
ATOM 2950 C C . CYS B 1 174 ? 23.359 12.672 7.051 1 74.88 174 CYS B C 1
ATOM 2952 O O . CYS B 1 174 ? 23.281 13.516 7.953 1 74.88 174 CYS B O 1
ATOM 2954 N N . CYS B 1 175 ? 24.484 12.312 6.602 1 75.88 175 CYS B N 1
ATOM 2955 C CA . CYS B 1 175 ? 25.766 12.859 7.07 1 75.88 175 CYS B CA 1
ATOM 2956 C C . CYS B 1 175 ? 25.906 14.32 6.684 1 75.88 175 CYS B C 1
ATOM 2958 O O . CYS B 1 175 ? 26.391 15.133 7.469 1 75.88 175 CYS B O 1
ATOM 2960 N N . VAL B 1 176 ? 25.422 14.617 5.566 1 71.56 176 VAL B N 1
ATOM 2961 C CA . VAL B 1 176 ? 25.5 16 5.109 1 71.56 176 VAL B CA 1
ATOM 2962 C C . VAL B 1 176 ? 24.562 16.875 5.93 1 71.56 176 VAL B C 1
ATOM 2964 O O . VAL B 1 176 ? 24.891 18 6.285 1 71.56 176 VAL B O 1
ATOM 2967 N N . ASP B 1 177 ? 23.453 16.297 6.18 1 65.5 177 ASP B N 1
ATOM 2968 C CA . ASP B 1 177 ? 22.469 17.031 6.973 1 65.5 177 ASP B CA 1
ATOM 2969 C C . ASP B 1 177 ? 22.953 17.234 8.406 1 65.5 177 ASP B C 1
ATOM 2971 O O . ASP B 1 177 ? 22.781 18.312 8.977 1 65.5 177 ASP B O 1
ATOM 2975 N N . GLN B 1 178 ? 23.469 16.25 8.992 1 64.38 178 GLN B N 1
ATOM 2976 C CA . GLN B 1 178 ? 24 16.359 10.352 1 64.38 178 GLN B CA 1
ATOM 2977 C C . GLN B 1 178 ? 25.156 17.375 10.406 1 64.38 178 GLN B C 1
ATOM 2979 O O . GLN B 1 178 ? 25.25 18.141 11.359 1 64.38 178 GLN B O 1
ATOM 2984 N N . GLU B 1 179 ? 25.922 17.344 9.406 1 64.44 179 GLU B N 1
ATOM 2985 C CA . GLU B 1 179 ? 27.031 18.297 9.352 1 64.44 179 GLU B CA 1
ATOM 2986 C C . GLU B 1 179 ? 26.516 19.719 9.18 1 64.44 179 GLU B C 1
ATOM 2988 O O . GLU B 1 179 ? 27.047 20.656 9.773 1 64.44 179 GLU B O 1
ATOM 2993 N N . SER B 1 180 ? 25.438 19.719 8.391 1 58.78 180 SER B N 1
ATOM 2994 C CA . SER B 1 180 ? 24.859 21.031 8.172 1 58.78 180 SER B CA 1
ATOM 2995 C C . SER B 1 180 ? 24.172 21.547 9.43 1 58.78 180 SER B C 1
ATOM 2997 O O . SER B 1 180 ? 24.219 22.75 9.719 1 58.78 180 SER B O 1
ATOM 2999 N N . ARG B 1 181 ? 23.484 20.672 10.055 1 54.62 181 ARG B N 1
ATOM 3000 C CA . ARG B 1 181 ? 22.844 21.047 11.312 1 54.62 181 ARG B CA 1
ATOM 3001 C C . ARG B 1 181 ? 23.891 21.375 12.367 1 54.62 181 ARG B C 1
ATOM 3003 O O . ARG B 1 181 ? 23.703 22.297 13.164 1 54.62 181 ARG B O 1
ATOM 3010 N N . ARG B 1 182 ? 24.906 20.594 12.414 1 54.19 182 ARG B N 1
ATOM 3011 C CA . ARG B 1 182 ? 26 20.875 13.328 1 54.19 182 ARG B CA 1
ATOM 3012 C C . ARG B 1 182 ? 26.688 22.188 12.977 1 54.19 182 ARG B C 1
ATOM 3014 O O . ARG B 1 182 ? 27.109 22.938 13.867 1 54.19 182 ARG B O 1
ATOM 3021 N N . GLY B 1 183 ? 26.75 22.328 11.695 1 47.56 183 GLY B N 1
ATOM 3022 C CA . GLY B 1 183 ? 27.297 23.609 11.305 1 47.56 183 GLY B CA 1
ATOM 3023 C C . GLY B 1 183 ? 26.391 24.781 11.641 1 47.56 183 GLY B C 1
ATOM 3024 O O . GLY B 1 183 ? 26.875 25.844 12.031 1 47.56 183 GLY B O 1
ATOM 3025 N N . ILE B 1 184 ? 25.094 24.516 11.312 1 46.03 184 ILE B N 1
ATOM 3026 C CA . ILE B 1 184 ? 24.141 25.594 11.586 1 46.03 184 ILE B CA 1
ATOM 3027 C C . ILE B 1 184 ? 23.984 25.766 13.094 1 46.03 184 ILE B C 1
ATOM 3029 O O . ILE B 1 184 ? 23.797 26.891 13.578 1 46.03 184 ILE B O 1
ATOM 3033 N N . THR B 1 185 ? 23.938 24.766 13.891 1 45.16 185 THR B N 1
ATOM 3034 C CA . THR B 1 185 ? 23.875 24.938 15.336 1 45.16 185 THR B CA 1
ATOM 3035 C C . THR B 1 185 ? 25.047 25.797 15.82 1 45.16 185 THR B C 1
ATOM 3037 O O . THR B 1 185 ? 24.891 26.609 16.734 1 45.16 185 THR B O 1
ATOM 3040 N N . THR B 1 186 ? 26.094 25.688 15.25 1 45.75 186 THR B N 1
ATOM 3041 C CA . THR B 1 186 ? 27.141 26.609 15.641 1 45.75 186 THR B CA 1
ATOM 3042 C C . THR B 1 186 ? 26.828 28.016 15.156 1 45.75 186 THR B C 1
ATOM 3044 O O . THR B 1 186 ? 27 29 15.898 1 45.75 186 THR B O 1
ATOM 3047 N N . SER B 1 187 ? 26.266 28.125 14 1 43.22 187 SER B N 1
ATOM 3048 C CA . SER B 1 187 ? 25.953 29.453 13.477 1 43.22 187 SER B CA 1
ATOM 3049 C C . SER B 1 187 ? 24.578 29.922 13.953 1 43.22 187 SER B C 1
ATOM 3051 O O . SER B 1 187 ? 24.359 31.125 14.117 1 43.22 187 SER B O 1
ATOM 3053 N N . GLU B 1 188 ? 23.531 29.094 14.062 1 42.03 188 GLU B N 1
ATOM 3054 C CA . GLU B 1 188 ? 22.172 29.438 14.461 1 42.03 188 GLU B CA 1
ATOM 3055 C C . GLU B 1 188 ? 22.062 29.609 15.977 1 42.03 188 GLU B C 1
ATOM 3057 O O . GLU B 1 188 ? 21.203 30.344 16.469 1 42.03 188 GLU B O 1
ATOM 3062 N N . VAL B 1 189 ? 22.828 29.062 16.797 1 45.06 189 VAL B N 1
ATOM 3063 C CA . VAL B 1 189 ? 23 29.453 18.188 1 45.06 189 VAL B CA 1
ATOM 3064 C C . VAL B 1 189 ? 23.484 30.891 18.266 1 45.06 189 VAL B C 1
ATOM 3066 O O . VAL B 1 189 ? 23.078 31.656 19.156 1 45.06 189 VAL B O 1
ATOM 3069 N N . VAL B 1 190 ? 24.188 31.328 17.328 1 45.75 190 VAL B N 1
ATOM 3070 C CA . VAL B 1 190 ? 24.625 32.719 17.266 1 45.75 190 VAL B CA 1
ATOM 3071 C C . VAL B 1 190 ? 23.5 33.625 16.781 1 45.75 190 VAL B C 1
ATOM 3073 O O . VAL B 1 190 ? 23.266 34.688 17.328 1 45.75 190 VAL B O 1
ATOM 3076 N N . LEU B 1 191 ? 22.734 33.125 15.883 1 40.31 191 LEU B N 1
ATOM 3077 C CA . LEU B 1 191 ? 21.641 33.938 15.344 1 40.31 191 LEU B CA 1
ATOM 3078 C C . LEU B 1 191 ? 20.422 33.875 16.25 1 40.31 191 LEU B C 1
ATOM 3080 O O . LEU B 1 191 ? 19.75 34.906 16.484 1 40.31 191 LEU B O 1
ATOM 3084 N N . ASP B 1 192 ? 20.109 32.844 16.828 1 42.06 192 ASP B N 1
ATOM 3085 C CA . ASP B 1 192 ? 19.047 32.75 17.828 1 42.06 192 ASP B CA 1
ATOM 3086 C C . ASP B 1 192 ? 19.406 33.531 19.078 1 42.06 192 ASP B C 1
ATOM 3088 O O . ASP B 1 192 ? 18.531 34.156 19.688 1 42.06 192 ASP B O 1
ATOM 3092 N N . CYS B 1 193 ? 20.609 33.531 19.344 1 41.94 193 CYS B N 1
ATOM 3093 C CA . CYS B 1 193 ? 21.047 34.438 20.375 1 41.94 193 CYS B CA 1
ATOM 3094 C C . CYS B 1 193 ? 20.812 35.906 19.953 1 41.94 193 CYS B C 1
ATOM 3096 O O . CYS B 1 193 ? 20.406 36.719 20.766 1 41.94 193 CYS B O 1
ATOM 3098 N N . LYS B 1 194 ? 21.016 36.188 18.719 1 47.06 194 LYS B N 1
ATOM 3099 C CA . LYS B 1 194 ? 20.812 37.531 18.203 1 47.06 194 LYS B CA 1
ATOM 3100 C C . LYS B 1 194 ? 19.328 37.844 18.109 1 47.06 194 LYS B C 1
ATOM 3102 O O . LYS B 1 194 ? 18.891 38.938 18.469 1 47.06 194 LYS B O 1
ATOM 3107 N N . PHE B 1 195 ? 18.531 36.875 17.703 1 41.84 195 PHE B N 1
ATOM 3108 C CA . PHE B 1 195 ? 17.094 37.094 17.578 1 41.84 195 PHE B CA 1
ATOM 3109 C C . PHE B 1 195 ? 16.438 37.094 18.953 1 41.84 195 PHE B C 1
ATOM 3111 O O . PHE B 1 195 ? 15.508 37.875 19.188 1 41.84 195 PHE B O 1
ATOM 3118 N N . GLN B 1 196 ? 16.844 36.281 19.844 1 43.16 196 GLN B N 1
ATOM 3119 C CA . GLN B 1 196 ? 16.406 36.375 21.234 1 43.16 196 GLN B CA 1
ATOM 3120 C C . GLN B 1 196 ? 16.75 37.75 21.844 1 43.16 196 GLN B C 1
ATOM 3122 O O . GLN B 1 196 ? 15.977 38.312 22.609 1 43.16 196 GLN B O 1
ATOM 3127 N N . ARG B 1 197 ? 17.844 38.219 21.453 1 46.75 197 ARG B N 1
ATOM 3128 C CA . ARG B 1 197 ? 18.266 39.531 21.875 1 46.75 197 ARG B CA 1
ATOM 3129 C C . ARG B 1 197 ? 17.359 40.625 21.281 1 46.75 197 ARG B C 1
ATOM 3131 O O . ARG B 1 197 ? 17 41.562 21.969 1 46.75 197 ARG B O 1
ATOM 3138 N N . ILE B 1 198 ? 16.984 40.344 20.047 1 46.31 198 ILE B N 1
ATOM 3139 C CA . ILE B 1 198 ? 16.094 41.281 19.359 1 46.31 198 ILE B CA 1
ATOM 3140 C C . ILE B 1 198 ? 14.703 41.188 19.969 1 46.31 198 ILE B C 1
ATOM 3142 O O . ILE B 1 198 ? 14.062 42.219 20.234 1 46.31 198 ILE B O 1
ATOM 3146 N N . GLU B 1 199 ? 14.234 40 20.141 1 43.06 199 GLU B N 1
ATOM 3147 C CA . GLU B 1 199 ? 12.922 39.781 20.75 1 43.06 199 GLU B CA 1
ATOM 3148 C C . GLU B 1 199 ? 12.914 40.25 22.203 1 43.06 199 GLU B C 1
ATOM 3150 O O . GLU B 1 199 ? 11.961 40.906 22.656 1 43.06 199 GLU B O 1
ATOM 3155 N N . ASP B 1 200 ? 13.969 39.875 22.844 1 45.91 200 ASP B N 1
A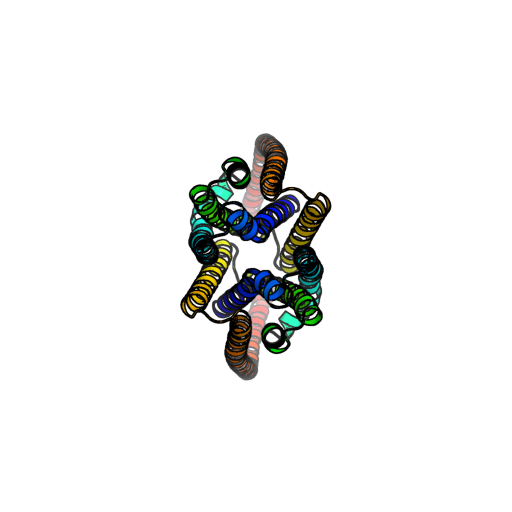TOM 3156 C CA . ASP B 1 200 ? 14.125 40.406 24.203 1 45.91 200 ASP B CA 1
ATOM 3157 C C . ASP B 1 200 ? 14.125 41.938 24.188 1 45.91 200 ASP B C 1
ATOM 3159 O O . ASP B 1 200 ? 13.562 42.594 25.078 1 45.91 200 ASP B O 1
ATOM 3163 N N . SER B 1 201 ? 14.789 42.406 23.109 1 46.03 201 SER B N 1
ATOM 3164 C CA . SER B 1 201 ? 14.828 43.844 22.938 1 46.03 201 SER B CA 1
ATOM 3165 C C . SER B 1 201 ? 13.445 44.406 22.594 1 46.03 201 SER B C 1
ATOM 3167 O O . SER B 1 201 ? 13.07 45.469 23.062 1 46.03 201 SER B O 1
ATOM 3169 N N . GLN B 1 202 ? 12.719 43.531 21.797 1 43.12 202 GLN B N 1
ATOM 3170 C CA . GLN B 1 202 ? 11.383 43.969 21.406 1 43.12 202 GLN B CA 1
ATOM 3171 C C . GLN B 1 202 ? 10.398 43.844 22.562 1 43.12 202 GLN B C 1
ATOM 3173 O O . GLN B 1 202 ? 9.539 44.688 22.75 1 43.12 202 GLN B O 1
ATOM 3178 N N . THR B 1 203 ? 10.461 42.688 23.234 1 44.78 203 THR B N 1
ATOM 3179 C CA . THR B 1 203 ? 9.633 42.5 24.422 1 44.78 203 THR B CA 1
ATOM 3180 C C . THR B 1 203 ? 9.953 43.531 25.484 1 44.78 203 THR B C 1
ATOM 3182 O O . THR B 1 203 ? 9.055 44.031 26.188 1 44.78 203 THR B O 1
ATOM 3185 N N . ASN B 1 204 ? 11.18 43.844 25.562 1 46.28 204 ASN B N 1
ATOM 3186 C CA . ASN B 1 204 ? 11.562 44.938 26.453 1 46.28 204 ASN B CA 1
ATOM 3187 C C . ASN B 1 204 ? 10.969 46.25 25.984 1 46.28 204 ASN B C 1
ATOM 3189 O O . ASN B 1 204 ? 10.594 47.094 26.812 1 46.28 204 ASN B O 1
ATOM 3193 N N . LEU B 1 205 ? 10.844 46.344 24.688 1 44.56 205 LEU B N 1
ATOM 3194 C CA . LEU B 1 205 ? 10.273 47.594 24.125 1 44.56 205 LEU B CA 1
ATOM 3195 C C . LEU B 1 205 ? 8.773 47.656 24.391 1 44.56 205 LEU B C 1
ATOM 3197 O O . LEU B 1 205 ? 8.234 48.719 24.672 1 44.56 205 LEU B O 1
ATOM 3201 N N . GLU B 1 206 ? 8.102 46.469 24.234 1 45.5 206 GLU B N 1
ATOM 3202 C CA . GLU B 1 206 ? 6.664 46.469 24.469 1 45.5 206 GLU B CA 1
ATOM 3203 C C . GLU B 1 206 ? 6.344 46.719 25.938 1 45.5 206 GLU B C 1
ATOM 3205 O O . GLU B 1 206 ? 5.332 47.344 26.25 1 45.5 206 GLU B O 1
ATOM 3210 N N . HIS B 1 207 ? 7.152 46.25 26.766 1 45.62 207 HIS B N 1
ATOM 3211 C CA . HIS B 1 207 ? 6.965 46.531 28.172 1 45.62 207 HIS B CA 1
ATOM 3212 C C . HIS B 1 207 ? 7.109 48 28.469 1 45.62 207 HIS B C 1
ATOM 3214 O O . HIS B 1 207 ? 6.5 48.531 29.406 1 45.62 207 HIS B O 1
ATOM 3220 N N . ILE B 1 208 ? 7.875 48.688 27.688 1 45.12 208 ILE B N 1
ATOM 3221 C CA . ILE B 1 208 ? 8.062 50.094 27.906 1 45.12 208 ILE B CA 1
ATOM 3222 C C . ILE B 1 208 ? 6.785 50.875 27.547 1 45.12 208 ILE B C 1
ATOM 3224 O O . ILE B 1 208 ? 6.41 51.812 28.219 1 45.12 208 ILE B O 1
ATOM 3228 N N . TYR B 1 209 ? 6.148 50.375 26.469 1 43.41 209 TYR B N 1
ATOM 3229 C CA . TYR B 1 209 ? 4.992 51.156 26.078 1 43.41 209 TYR B CA 1
ATOM 3230 C C . TYR B 1 209 ? 3.814 50.938 27.016 1 43.41 209 TYR B C 1
ATOM 3232 O O . TYR B 1 209 ? 2.85 51.688 27.016 1 43.41 209 TYR B O 1
ATOM 3240 N N . GLU B 1 210 ? 3.752 49.719 27.594 1 41.56 210 GLU B N 1
ATOM 3241 C CA . GLU B 1 210 ? 2.596 49.5 28.453 1 41.56 210 GLU B CA 1
ATOM 3242 C C . GLU B 1 210 ? 2.781 50.219 29.797 1 41.56 210 GLU B C 1
ATOM 3244 O O . GLU B 1 210 ? 1.848 50.281 30.594 1 41.56 210 GLU B O 1
ATOM 3249 N N . ASN B 1 211 ? 3.896 50.625 30.078 1 33.53 211 ASN B N 1
ATOM 3250 C CA . ASN B 1 211 ? 3.92 51.469 31.266 1 33.53 211 ASN B CA 1
ATOM 3251 C C . ASN B 1 211 ? 3.76 52.969 30.922 1 33.53 211 ASN B C 1
ATOM 3253 O O . ASN B 1 211 ? 4.414 53.469 30 1 33.53 211 ASN B O 1
#

Nearest PDB structures (foldseek):
  8s5z-assembly1_A  TM=9.087E-01  e=2.207E-04  Homo sapiens
  8s62-assembly1_A  TM=9.066E-01  e=2.456E-03  Homo sapiens
  9b1o-assembly1_A  TM=6.538E-01  e=8.098E-02  Homo sapiens
  7yub-assembly1_R  TM=5.936E-01  e=1.987E-01  Homo sapiens
  7yud-assembly1_R  TM=5.672E-01  e=1.428E-01  Homo sapiens

Foldseek 3Di:
DVVLLVLLLLLLLLLVLCLVCLLVLLCVLPVPDPCSVVLNVLLVVLLVVLLVCLVVCLVVCVVLPLVLSLVLLLLLLVLLLCSLPVSDNVSSSVSSSVNSSSSNSSNNNSLVVVVVVDDPVCNVVSVVSSVVSNVVVNVVLVVVCVVVVDDSSVSSNVSSVSSVVVSVVSVVVSVVVVVVVVVVCVVVVVVVVVVCVVVVVVVVVVVVVVD/DVVLLVLLLLLLLLLVLCLVCLLVLLCVLPVPDPCSVVLNVLLVVLLVVLLVCLVVCLVVCVVLPLVLSLVLLLLLLVLLLCSLPVSDNVSSSVSSSVNSSSSNSSNNNSLVVVVVVDDPVCNVVSVVSSVVSNVVVNVVLVVVCVVVVDDSSVSSNVSSVSSVVVSVVSVVVSVVVVVVVVVVCVVVVVVVVVVCVVVVVVVVVVVVVVD

pLDDT: mean 80.97, std 16.78, range [33.34, 97.44]

Sequence (422 aa):
MFEDEVRWAVAYAGFSLVQNYGTNLFEAIDPKSKFNGHIIAASQVAGSPGSLSAIYLDPIAVNTGLAIYVFGVAAMGTICLAMGLYKDTTAAYSLYILISGIYQALACLVSVRCGRLLTNKRFIRMFSVNYFAGLLLETIIQAALEISGLSIFDQFISFGAFFFSTTVAFAVLCCVDQESRRGITTSEVVLDCKFQRIEDSQTNLEHIYENMFEDEVRWAVAYAGFSLVQNYGTNLFEAIDPKSKFNGHIIAASQVAGSPGSLSAIYLDPIAVNTGLAIYVFGVAAMGTICLAMGLYKDTTAAYSLYILISGIYQALACLVSVRCGRLLTNKRFIRMFSVNYFAGLLLETIIQAALEISGLSIFDQFISFGAFFFSTTVAFAVLCCVDQESRRGITTSEVVLDCKFQRIEDSQTNLEHIYEN